Protein AF-0000000069462300 (afdb_homodimer)

pLDDT: mean 89.36, std 14.78, range [28.0, 98.69]

Secondary structure (DSSP, 8-state):
--SHHHHHHHHHHHHHHHHHHHHHHHHHHHHHSSS--HHHHHHHHHHSPPPHHHHHHHHHHHTTSS-S-GGGHHHHHHHHHHHHHHHHHHHHHTT---TTS-HHHHHHHHHHHHTT---SSHHHHHHSHHHHHHHHHHHHHHHHS-HHHHHHHHHHHHHHHHHSPPPHHHHHHHHHHHHHHH-HHHHHHHHHTT-TTTS-HHHHHHTTTBTTB-HHHHHHHHHHHHTT--THHHHHHHHHHHHTHHHHTT---HHHHHHHHHS--GGGHHHHHHHHHHHH-/--SHHHHHHHHHHHHHHHHHHHHHHHHHHHHHSSS--HHHHHHHHHHSPPPHHHHHHHHHHHTTSS-S-GGGHHHHHHHHHHHHHHHHHHHHHTT---TTS-HHHHHHHHHHHHTT---SSHHHHHHSHHHHHHHHHHHHHHHHS-HHHHHHHHHHHHHHHHHSPPPHHHHHHHHHHHHHHH-HHHHHHHHHTT-TTTS-HHHHHHTTTBTTB-HHHHHHHHHHHHTT--THHHHHHHHHHHHTHHHHTT---HHHHHHHHH---GGGHHHHHHHHHHHH-

Foldseek 3Di:
DVVVVVVVVVVVCVVVVVCVVVLQVVVVVQLPDVQHDLLVLLVSLQVFFDDLVCLLVNLCDLLVVADSHPVCRVVSVVVLVVVLVVLLVVCVVVVNDDPPDDLLLSLLQSLCVVVVNQDPPNVVVCPDLLSVLLSLQLVLLVVSDPSSSSSSSSNSLVVLCVVQPDDLVVLLVLLLVLCCVVPVLLSVLCVVLVLSVVAPSCSCLSNVCRVQADSVLSSRVVSNVSSPDPNLSSLLVNLLCVVCVVVRNVDSHSVVVNVVSNVRDNVCRNVSSVRSVVSSD/DVVVVVVVVVVVCVVVVVCVVVLQVVVVVQLPDVQHDLLVLLVSLQVFFDDLVCLLVNLCDLLVVADSHPVCRVVSVVVLVVVLVVLLVVCVVVVNDDPPDDLLLSLLQSLCVVVVNQDPPNVVVCPDLLSVLLSLQLVLLVVSDPSSSSSSSSNSLVVLCVVQPDDLVVLLVLLLVLCCVVPVLLSVLCVVLVLSVVAPSCSCLSNVCRVQADSVLSSRVVSNVSSPDPNLSSLLVNLLCVVCVVVRNVDSHSVVVNVVSNPRDNVCRNVSSVRSVVSSD

Solvent-accessible surface area (backbone atoms only — not comparable to full-atom values): 30070 Å² total; per-residue (Å²): 125,72,67,60,61,56,49,48,49,49,48,50,48,44,56,51,46,51,48,47,51,53,48,47,54,54,49,50,51,49,70,67,36,88,64,36,54,60,65,62,52,22,53,46,21,59,74,38,68,65,60,72,85,48,37,62,60,52,51,31,40,68,50,57,72,31,64,57,50,70,90,47,39,54,63,50,50,52,51,50,50,52,50,49,53,51,48,54,49,51,37,41,75,68,64,75,51,58,95,79,52,54,65,30,57,51,44,40,50,46,46,28,50,77,70,69,67,59,56,91,59,46,74,64,50,57,67,36,68,71,46,42,26,46,32,30,37,29,45,41,31,37,41,67,23,20,42,72,57,13,44,49,50,42,52,33,45,56,59,52,45,65,75,63,65,68,60,67,68,58,44,52,52,46,22,53,52,49,27,44,72,77,38,43,70,59,38,53,50,35,53,72,53,51,30,68,80,66,51,66,53,68,59,37,62,65,22,72,32,39,85,59,38,42,59,80,43,41,49,51,57,47,29,28,41,67,29,70,40,68,76,56,52,29,36,39,54,34,22,55,50,57,76,40,36,85,70,47,69,79,53,84,45,42,68,61,50,51,54,52,65,69,56,52,65,71,82,46,27,56,58,24,47,52,48,15,52,61,71,68,105,124,75,68,61,61,55,49,48,49,50,47,50,48,45,56,52,46,50,48,46,51,54,48,46,52,53,48,51,52,51,70,66,36,87,63,37,52,59,66,62,52,21,53,46,22,59,73,37,68,64,59,71,85,49,38,63,62,53,50,31,40,70,51,59,72,31,63,55,49,70,89,46,40,55,62,50,51,53,50,52,50,53,51,48,52,50,48,53,49,51,38,42,76,69,64,74,52,58,94,79,52,54,65,30,55,50,44,40,51,46,47,30,49,78,70,69,66,58,56,91,59,45,74,63,50,57,68,35,69,71,43,43,25,44,32,30,38,30,45,42,31,36,41,69,24,21,41,72,56,14,43,49,50,42,51,34,44,56,58,52,44,65,74,62,64,68,60,64,67,58,42,51,52,48,21,53,52,50,27,45,71,78,38,42,69,58,38,53,50,36,54,71,52,50,29,69,79,65,50,64,53,67,60,37,63,64,21,72,34,40,86,61,37,42,60,81,46,42,48,51,58,47,29,28,41,67,30,70,40,69,76,56,52,29,36,39,55,34,23,53,49,57,75,40,37,84,69,48,70,78,52,84,44,42,67,59,49,52,54,51,66,70,55,53,64,72,82,44,27,58,59,24,46,52,49,15,50,60,71,67,104

Sequence (562 aa):
MSDKNRNFRSSYYDKVGFRGVEEKKSLEILINEKPMDKEKLSKFCLRFTLPAIYREYVWKVLLGVLPVNVERHNSILNQRSEYYKDLEHSLEIMRKITKETPKAIIHTLMFLLIEEVLDFETQRQLETAEVQNIIALANFFLDVCSTEIAFWMLRNFILYQQKFSVLPKFLIENLESILRQEDDALYEHLKKIKALEVLPLDMWFGRYFAGVIHESSLARIFDKVMGGSCKILPYVAASLLIVRRHLLLPLNDSAKIIDILKQNPEDISDMVVNKALDLYSMSDKNRNFRSSYYDKVGFRGVEEKKSLEILINEKPMDKEKLSKFCLRFTLPAIYREYVWKVLLGVLPVNVERHNSILNQRSEYYKDLEHSLEIMRKITKETPKAIIHTLMFLLIEEVLDFETQRQLETAEVQNIIALANFFLDVCSTEIAFWMLRNFILYQQKFSVLPKFLIENLESILRQEDDALYEHLKKIKALEVLPLDMWFGRYFAGVIHESSLARIFDKVMGGSCKILPYVAASLLIVRRHLLLPLNDSAKIIDILKQNPEDISDMVVNKALDLYS

Radius of gyration: 25.99 Å; Cα contacts (8 Å, |Δi|>4): 574; chains: 2; bounding box: 62×85×55 Å

Organism: Araneus ventricosus (NCBI:txid182803)

Structure (mmCIF, N/CA/C/O backbone):
data_AF-0000000069462300-model_v1
#
loop_
_entity.id
_entity.type
_entity.pdbx_description
1 polymer 'TBC1 domain family member 7'
#
loop_
_atom_site.group_PDB
_atom_site.id
_atom_site.type_symbol
_atom_site.label_atom_id
_atom_site.label_alt_id
_atom_site.label_comp_id
_atom_site.label_asym_id
_atom_site.label_entity_id
_atom_site.label_seq_id
_atom_site.pdbx_PDB_ins_code
_atom_site.Cartn_x
_atom_site.Cartn_y
_atom_site.Cartn_z
_atom_site.occupancy
_atom_site.B_iso_or_equiv
_atom_site.auth_seq_id
_atom_site.auth_comp_id
_atom_site.auth_asym_id
_atom_site.auth_atom_id
_atom_site.pdbx_PDB_model_num
ATOM 1 N N . MET A 1 1 ? 33.375 33.156 8.164 1 28.14 1 MET A N 1
ATOM 2 C CA . MET A 1 1 ? 31.906 33.125 8.227 1 28.14 1 MET A CA 1
ATOM 3 C C . MET A 1 1 ? 31.375 31.828 7.613 1 28.14 1 MET A C 1
ATOM 5 O O . MET A 1 1 ? 30.172 31.578 7.609 1 28.14 1 MET A O 1
ATOM 9 N N . SER A 1 2 ? 32.062 31.203 6.691 1 35.97 2 SER A N 1
ATOM 10 C CA . SER A 1 2 ? 31.766 29.984 5.918 1 35.97 2 SER A CA 1
ATOM 11 C C . SER A 1 2 ? 31.812 28.75 6.797 1 35.97 2 SER A C 1
ATOM 13 O O . SER A 1 2 ? 31.172 27.734 6.48 1 35.97 2 SER A O 1
ATOM 15 N N . ASP A 1 3 ? 32.719 28.75 7.84 1 38.16 3 ASP A N 1
ATOM 16 C CA . ASP A 1 3 ? 32.938 27.562 8.656 1 38.16 3 ASP A CA 1
ATOM 17 C C . ASP A 1 3 ? 31.75 27.281 9.578 1 38.16 3 ASP A C 1
ATOM 19 O O . ASP A 1 3 ? 31.672 26.219 10.203 1 38.16 3 ASP A O 1
ATOM 23 N N . LYS A 1 4 ? 31.062 28.391 10.039 1 40.16 4 LYS A N 1
ATOM 24 C CA . LYS A 1 4 ? 29.969 28.297 11 1 40.16 4 LYS A CA 1
ATOM 25 C C . LYS A 1 4 ? 28.781 27.531 10.414 1 40.16 4 LYS A C 1
ATOM 27 O O . LYS A 1 4 ? 27.938 27.031 11.148 1 40.16 4 LYS A O 1
ATOM 32 N N . ASN A 1 5 ? 28.562 27.719 9.148 1 37 5 ASN A N 1
ATOM 33 C CA . ASN A 1 5 ? 27.406 27.031 8.562 1 37 5 ASN A CA 1
ATOM 34 C C . ASN A 1 5 ? 27.609 25.531 8.516 1 37 5 ASN A C 1
ATOM 36 O O . ASN A 1 5 ? 26.656 24.766 8.328 1 37 5 ASN A O 1
ATOM 40 N N . ARG A 1 6 ? 28.906 25.156 8.344 1 40.97 6 ARG A N 1
ATOM 41 C CA . ARG A 1 6 ? 29.203 23.719 8.336 1 40.97 6 ARG A CA 1
ATOM 42 C C . ARG A 1 6 ? 28.984 23.109 9.719 1 40.97 6 ARG A C 1
ATOM 44 O O . ARG A 1 6 ? 28.594 21.953 9.828 1 40.97 6 ARG A O 1
ATOM 51 N N . ASN A 1 7 ? 29.312 23.938 10.828 1 41.38 7 ASN A N 1
ATOM 52 C CA . ASN A 1 7 ? 29.188 23.391 12.18 1 41.38 7 ASN A CA 1
ATOM 53 C C . ASN A 1 7 ? 27.719 23.234 12.578 1 41.38 7 ASN A C 1
ATOM 55 O O . ASN A 1 7 ? 27.406 22.469 13.492 1 41.38 7 ASN A O 1
ATOM 59 N N . PHE A 1 8 ? 26.953 24.203 12.008 1 34.47 8 PHE A N 1
ATOM 60 C CA . PHE A 1 8 ? 25.547 24.094 12.391 1 34.47 8 PHE A CA 1
ATOM 61 C C . PHE A 1 8 ? 24.906 22.859 11.773 1 34.47 8 PHE A C 1
ATOM 63 O O . PHE A 1 8 ? 24.125 22.156 12.422 1 34.47 8 PHE A O 1
ATOM 70 N N . ARG A 1 9 ? 25.281 22.516 10.633 1 40.62 9 ARG A N 1
ATOM 71 C CA . ARG A 1 9 ? 24.688 21.328 10.039 1 40.62 9 ARG A CA 1
ATOM 72 C C . ARG A 1 9 ? 25.156 20.062 10.758 1 40.62 9 ARG A C 1
ATOM 74 O O . ARG A 1 9 ? 24.375 19.141 10.984 1 40.62 9 ARG A O 1
ATOM 81 N N . SER A 1 10 ? 26.422 20.141 10.969 1 41.34 10 SER A N 1
ATOM 82 C CA . SER A 1 10 ? 26.984 18.969 11.648 1 41.34 10 SER A CA 1
ATOM 83 C C . SER A 1 10 ? 26.453 18.859 13.078 1 41.34 10 SER A C 1
ATOM 85 O O . SER A 1 10 ? 26.125 17.766 13.531 1 41.34 10 SER A O 1
ATOM 87 N N . SER A 1 11 ? 26.344 19.953 13.773 1 41.62 11 SER A N 1
ATOM 88 C CA . SER A 1 11 ? 25.844 19.922 15.141 1 41.62 11 SER A CA 1
ATOM 89 C C . SER A 1 11 ? 24.344 19.641 15.164 1 41.62 11 SER A C 1
ATOM 91 O O . SER A 1 11 ? 23.859 18.891 16.031 1 41.62 11 SER A O 1
ATOM 93 N N . TYR A 1 12 ? 23.578 20.188 14.305 1 36.91 12 TYR A N 1
ATOM 94 C CA . TYR A 1 12 ? 22.156 19.891 14.148 1 36.91 12 TYR A CA 1
ATOM 95 C C . TYR A 1 12 ? 21.953 18.453 13.68 1 36.91 12 TYR A C 1
ATOM 97 O O . TYR A 1 12 ? 21.094 17.734 14.203 1 36.91 12 TYR A O 1
ATOM 105 N N . TYR A 1 13 ? 22.656 18 12.734 1 42.19 13 TYR A N 1
ATOM 106 C CA . TYR A 1 13 ? 22.578 16.609 12.328 1 42.19 13 TYR A CA 1
ATOM 107 C C . TYR A 1 13 ? 23.094 15.688 13.438 1 42.19 13 TYR A C 1
ATOM 109 O O . TYR A 1 13 ? 22.625 14.562 13.578 1 42.19 13 TYR A O 1
ATOM 117 N N . ASP A 1 14 ? 24.062 16.094 14.125 1 42.25 14 ASP A N 1
ATOM 118 C CA . ASP A 1 14 ? 24.594 15.312 15.242 1 42.25 14 ASP A CA 1
ATOM 119 C C . ASP A 1 14 ? 23.594 15.25 16.391 1 42.25 14 ASP A C 1
ATOM 121 O O . ASP A 1 14 ? 23.422 14.195 17 1 42.25 14 ASP A O 1
ATOM 125 N N . LYS A 1 15 ? 23.094 16.344 16.875 1 40.44 15 LYS A N 1
ATOM 126 C CA . LYS A 1 15 ? 22.062 16.375 17.906 1 40.44 15 LYS A CA 1
ATOM 127 C C . LYS A 1 15 ? 20.781 15.68 17.438 1 40.44 15 LYS A C 1
ATOM 129 O O . LYS A 1 15 ? 20.156 14.938 18.188 1 40.44 15 LYS A O 1
ATOM 134 N N . VAL A 1 16 ? 20.391 15.789 16.219 1 44.28 16 VAL A N 1
ATOM 135 C CA . VAL A 1 16 ? 19.25 15.148 15.586 1 44.28 16 VAL A CA 1
ATOM 136 C C . VAL A 1 16 ? 19.562 13.68 15.305 1 44.28 16 VAL A C 1
ATOM 138 O O . VAL A 1 16 ? 18.688 12.82 15.43 1 44.28 16 VAL A O 1
ATOM 141 N N . GLY A 1 17 ? 20.844 13.414 14.938 1 44.28 17 GLY A N 1
ATOM 142 C CA . GLY A 1 17 ? 21.281 12.047 14.719 1 44.28 17 GLY A CA 1
ATOM 143 C C . GLY A 1 17 ? 21.297 11.203 15.977 1 44.28 17 GLY A C 1
ATOM 144 O O . GLY A 1 17 ? 20.891 10.039 15.961 1 44.28 17 GLY A O 1
ATOM 145 N N . PHE A 1 18 ? 21.938 11.758 17.047 1 42.5 18 PHE A N 1
ATOM 146 C CA . PHE A 1 18 ? 21.969 11.07 18.344 1 42.5 18 PHE A CA 1
ATOM 147 C C . PHE A 1 18 ? 20.562 10.938 18.906 1 42.5 18 PHE A C 1
ATOM 149 O O . PHE A 1 18 ? 20.219 9.906 19.5 1 42.5 18 PHE A O 1
ATOM 156 N N . ARG A 1 19 ? 19.844 11.984 18.766 1 51.88 19 ARG A N 1
ATOM 157 C CA . ARG A 1 19 ? 18.453 11.992 19.203 1 51.88 19 ARG A CA 1
ATOM 158 C C . ARG A 1 19 ? 17.6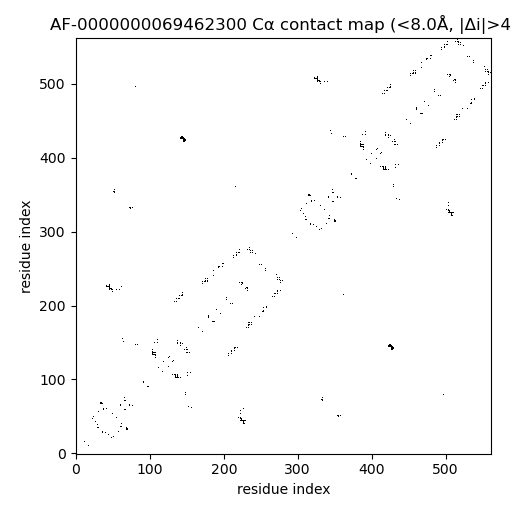41 10.961 18.438 1 51.88 19 ARG A C 1
ATOM 160 O O . ARG A 1 19 ? 16.828 10.227 19.016 1 51.88 19 ARG A O 1
ATOM 167 N N . GLY A 1 20 ? 18.188 10.703 17.234 1 62.28 20 GLY A N 1
ATOM 168 C CA . GLY A 1 20 ? 17.516 9.727 16.391 1 62.28 20 GLY A CA 1
ATOM 169 C C . GLY A 1 20 ? 17.797 8.297 16.812 1 62.28 20 GLY A C 1
ATOM 170 O O . GLY A 1 20 ? 16.875 7.477 16.891 1 62.28 20 GLY A O 1
ATOM 171 N N . VAL A 1 21 ? 19.062 8.188 17.312 1 68.38 21 VAL A N 1
ATOM 172 C CA . VAL A 1 21 ? 19.453 6.836 17.703 1 68.38 21 VAL A CA 1
ATOM 173 C C . VAL A 1 21 ? 18.859 6.492 19.062 1 68.38 21 VAL A C 1
ATOM 175 O O . VAL A 1 21 ? 18.312 5.402 19.25 1 68.38 21 VAL A O 1
ATOM 178 N N . GLU A 1 22 ? 18.938 7.441 19.969 1 76.81 22 GLU A N 1
ATOM 179 C CA . GLU A 1 22 ? 18.391 7.207 21.297 1 76.81 22 GLU A CA 1
ATOM 180 C C . GLU A 1 22 ? 16.859 7.074 21.25 1 76.81 22 GLU A C 1
ATOM 182 O O . GLU A 1 22 ? 16.281 6.238 21.953 1 76.81 22 GLU A O 1
ATOM 187 N N . GLU A 1 23 ? 16.312 7.824 20.438 1 84.5 23 GLU A N 1
ATOM 188 C CA . GLU A 1 23 ? 14.867 7.758 20.297 1 84.5 23 GLU A CA 1
ATOM 189 C C . GLU A 1 23 ? 14.43 6.426 19.688 1 84.5 23 GLU A C 1
ATOM 191 O O . GLU A 1 23 ? 13.414 5.859 20.094 1 84.5 23 GLU A O 1
ATOM 196 N N . LYS A 1 24 ? 15.266 6.016 18.812 1 87.31 24 LYS A N 1
ATOM 197 C CA . LYS A 1 24 ? 14.945 4.73 18.188 1 87.31 24 LYS A CA 1
ATOM 198 C C . LYS A 1 24 ? 15.016 3.596 19.203 1 87.31 24 LYS A C 1
ATOM 200 O O . LYS A 1 24 ? 14.148 2.727 19.234 1 87.31 24 LYS A O 1
ATOM 205 N N . LYS A 1 25 ? 16 3.576 19.969 1 88.31 25 LYS A N 1
ATOM 206 C CA . LYS A 1 25 ? 16.141 2.553 21 1 88.31 25 LYS A CA 1
ATOM 207 C C . LYS A 1 25 ? 14.984 2.611 22 1 88.31 25 LYS A C 1
ATOM 209 O O . LYS A 1 25 ? 14.461 1.573 22.422 1 88.31 25 LYS A O 1
ATOM 214 N N . SER A 1 26 ? 14.641 3.83 22.344 1 90.69 26 SER A N 1
ATOM 215 C CA . SER A 1 26 ? 13.516 4.027 23.25 1 90.69 26 SER A CA 1
ATOM 216 C C . SER A 1 26 ? 12.227 3.465 22.656 1 90.69 26 SER A C 1
ATOM 218 O O . SER A 1 26 ? 11.438 2.836 23.375 1 90.69 26 SER A O 1
ATOM 220 N N . LEU A 1 27 ? 12.031 3.66 21.438 1 92.38 27 LEU A N 1
ATOM 221 C CA . LEU A 1 27 ? 10.844 3.164 20.766 1 92.38 27 LEU A CA 1
ATOM 222 C C . LEU A 1 27 ? 10.836 1.64 20.719 1 92.38 27 LEU A C 1
ATOM 224 O O . LEU A 1 27 ? 9.797 1.011 20.922 1 92.38 27 LEU A O 1
ATOM 228 N N . GLU A 1 28 ? 11.977 1.095 20.469 1 90.25 28 GLU A N 1
ATOM 229 C CA . GLU A 1 28 ? 12.102 -0.359 20.406 1 90.25 28 GLU A CA 1
ATOM 230 C C . GLU A 1 28 ? 11.742 -0.996 21.75 1 90.25 28 GLU A C 1
ATOM 232 O O . GLU A 1 28 ? 11.109 -2.057 21.797 1 90.25 28 GLU A O 1
ATOM 237 N N . ILE A 1 29 ? 12.125 -0.365 22.734 1 92.25 29 ILE A N 1
ATOM 238 C CA . ILE A 1 29 ? 11.781 -0.847 24.078 1 92.25 29 ILE A CA 1
ATOM 239 C C . ILE A 1 29 ? 10.266 -0.832 24.25 1 92.25 29 ILE A C 1
ATOM 241 O O . ILE A 1 29 ? 9.688 -1.796 24.75 1 92.25 29 ILE A O 1
ATOM 245 N N . LEU A 1 30 ? 9.648 0.234 23.812 1 92.81 30 LEU A N 1
ATOM 246 C CA . LEU A 1 30 ? 8.203 0.38 23.969 1 92.81 30 LEU A CA 1
ATOM 247 C C . LEU A 1 30 ? 7.465 -0.678 23.156 1 92.81 30 LEU A C 1
ATOM 249 O O . LEU A 1 30 ? 6.488 -1.261 23.625 1 92.81 30 LEU A O 1
ATOM 253 N N . ILE A 1 31 ? 7.953 -0.988 21.922 1 91.81 31 ILE A N 1
ATOM 254 C CA . ILE A 1 31 ? 7.293 -1.915 21.016 1 91.81 31 ILE A CA 1
ATOM 255 C C . ILE A 1 31 ? 7.492 -3.348 21.5 1 91.81 31 ILE A C 1
ATOM 257 O O . ILE A 1 31 ? 6.652 -4.215 21.25 1 91.81 31 ILE A O 1
ATOM 261 N N . ASN A 1 32 ? 8.539 -3.555 22.281 1 89.44 32 ASN A N 1
ATOM 262 C CA . ASN A 1 32 ? 8.867 -4.902 22.734 1 89.44 32 ASN A CA 1
ATOM 263 C C . ASN A 1 32 ? 8.266 -5.199 24.109 1 89.44 32 ASN A C 1
ATOM 265 O O . ASN A 1 32 ? 8.328 -6.332 24.594 1 89.44 32 ASN A O 1
ATOM 269 N N . GLU A 1 33 ? 7.699 -4.195 24.688 1 89.69 33 GLU A N 1
ATOM 270 C CA . GLU A 1 33 ? 6.973 -4.418 25.922 1 89.69 33 GLU A CA 1
ATOM 271 C C . GLU A 1 33 ? 5.738 -5.285 25.703 1 89.69 33 GLU A C 1
ATOM 273 O O . GLU A 1 33 ? 5.02 -5.105 24.719 1 89.69 33 GLU A O 1
ATOM 278 N N . LYS A 1 34 ? 5.527 -6.309 26.609 1 86.62 34 LYS A N 1
ATOM 279 C CA . LYS A 1 34 ? 4.375 -7.191 26.453 1 86.62 34 LYS A CA 1
ATOM 280 C C . LYS A 1 34 ? 3.492 -7.168 27.703 1 86.62 34 LYS A C 1
ATOM 282 O O . LYS A 1 34 ? 3.916 -7.602 28.781 1 86.62 34 LYS A O 1
ATOM 287 N N . PRO A 1 35 ? 2.27 -6.625 27.641 1 90.81 35 PRO A N 1
ATOM 288 C CA . PRO A 1 35 ? 1.648 -6.027 26.453 1 90.81 35 PRO A CA 1
ATOM 289 C C . PRO A 1 35 ? 2.135 -4.605 26.188 1 90.81 35 PRO A C 1
ATOM 291 O O . PRO A 1 35 ? 2.619 -3.932 27.094 1 90.81 35 PRO A O 1
ATOM 294 N N . MET A 1 36 ? 1.965 -4.215 24.969 1 93.06 36 MET A N 1
ATOM 295 C CA . MET A 1 36 ? 2.367 -2.854 24.625 1 93.06 36 MET A CA 1
ATOM 296 C C . MET A 1 36 ? 1.494 -1.829 25.344 1 93.06 36 MET A C 1
ATOM 298 O O . MET A 1 36 ? 0.295 -2.047 25.516 1 93.06 36 MET A O 1
ATOM 302 N N . ASP A 1 37 ? 2.072 -0.763 25.688 1 94.94 37 ASP A N 1
ATOM 303 C CA . ASP A 1 37 ? 1.357 0.325 26.344 1 94.94 37 ASP A CA 1
ATOM 304 C C . ASP A 1 37 ? 0.996 1.427 25.344 1 94.94 37 ASP A C 1
ATOM 306 O O . ASP A 1 37 ? 1.846 2.238 24.984 1 94.94 37 ASP A O 1
ATOM 310 N N . LYS A 1 38 ? -0.209 1.542 25.078 1 94.81 38 LYS A N 1
ATOM 311 C CA . LYS A 1 38 ? -0.674 2.498 24.078 1 94.81 38 LYS A CA 1
ATOM 312 C C . LYS A 1 38 ? -0.439 3.934 24.531 1 94.81 38 LYS A C 1
ATOM 314 O O . LYS A 1 38 ? -0.135 4.812 23.719 1 94.81 38 LYS A O 1
ATOM 319 N N . GLU A 1 39 ? -0.63 4.164 25.719 1 95.31 39 GLU A N 1
ATOM 320 C CA . GLU A 1 39 ? -0.45 5.508 26.25 1 95.31 39 GLU A CA 1
ATOM 321 C C . GLU A 1 39 ? 0.995 5.973 26.109 1 95.31 39 GLU A C 1
ATOM 323 O O . GLU A 1 39 ? 1.247 7.117 25.719 1 95.31 39 GLU A O 1
ATOM 328 N N . LYS A 1 40 ? 1.905 5.109 26.453 1 95.94 40 LYS A N 1
ATOM 329 C CA . LYS A 1 40 ? 3.318 5.441 26.297 1 95.94 40 LYS A CA 1
ATOM 330 C C . LYS A 1 40 ? 3.682 5.668 24.828 1 95.94 40 LYS A C 1
ATOM 332 O O . LYS A 1 40 ? 4.457 6.57 24.516 1 95.94 40 LYS A O 1
ATOM 337 N N . LEU A 1 41 ? 3.129 4.836 24 1 95.69 41 LEU A N 1
ATOM 338 C CA . LEU A 1 41 ? 3.375 4.98 22.562 1 95.69 41 LEU A CA 1
ATOM 339 C C . LEU A 1 41 ? 2.818 6.305 22.062 1 95.69 41 LEU A C 1
ATOM 341 O O . LEU A 1 41 ? 3.461 6.98 21.25 1 95.69 41 LEU A O 1
ATOM 345 N N . SER A 1 42 ? 1.631 6.605 22.531 1 95.56 42 SER A N 1
ATOM 346 C CA . SER A 1 42 ? 1.012 7.871 22.156 1 95.56 42 SER A CA 1
ATOM 347 C C . SER A 1 42 ? 1.87 9.055 22.594 1 95.56 42 SER A C 1
ATOM 349 O O . SER A 1 42 ? 2.07 9.992 21.812 1 95.56 42 SER A O 1
ATOM 351 N N . LYS A 1 43 ? 2.354 9.031 23.766 1 95.69 43 LYS A N 1
ATOM 352 C CA . LYS A 1 43 ? 3.213 10.094 24.281 1 95.69 43 LYS A CA 1
ATOM 353 C C . LYS A 1 43 ? 4.5 10.203 23.469 1 95.69 43 LYS A C 1
ATOM 355 O O . LYS A 1 43 ? 4.996 11.305 23.219 1 95.69 43 LYS A O 1
ATOM 360 N N . PHE A 1 44 ? 5.016 9.062 23.125 1 95.81 44 PHE A N 1
ATOM 361 C CA . PHE A 1 44 ? 6.199 9.047 22.266 1 95.81 44 PHE A CA 1
ATOM 362 C C . PHE A 1 44 ? 5.926 9.773 20.953 1 95.81 44 PHE A C 1
ATOM 364 O O . PHE A 1 44 ? 6.73 10.594 20.516 1 95.81 44 PHE A O 1
ATOM 371 N N . CYS A 1 45 ? 4.816 9.508 20.344 1 95.25 45 CYS A N 1
ATOM 372 C CA . CYS A 1 45 ? 4.457 10.094 19.062 1 95.25 45 CYS A CA 1
ATOM 373 C C . CYS A 1 45 ? 4.242 11.594 19.188 1 95.25 45 CYS A C 1
ATOM 375 O O . CYS A 1 45 ? 4.531 12.344 18.25 1 95.25 45 CYS A O 1
ATOM 377 N N . LEU A 1 46 ? 3.736 12.031 20.312 1 93.69 46 LEU A N 1
ATOM 378 C CA . LEU A 1 46 ? 3.541 13.461 20.547 1 93.69 46 LEU A CA 1
ATOM 379 C C . LEU A 1 46 ? 4.879 14.188 20.641 1 93.69 46 LEU A C 1
ATOM 381 O O . LEU A 1 46 ? 4.984 15.359 20.266 1 93.69 46 LEU A O 1
ATOM 385 N N . ARG A 1 47 ? 5.848 13.438 21.047 1 92.94 47 ARG A N 1
ATOM 386 C CA . ARG A 1 47 ? 7.145 14.062 21.297 1 92.94 47 ARG A CA 1
ATOM 387 C C . ARG A 1 47 ? 8.062 13.922 20.094 1 92.94 47 ARG A C 1
ATOM 389 O O . ARG A 1 47 ? 8.852 14.82 19.797 1 92.94 47 ARG A O 1
ATOM 396 N N . PHE A 1 48 ? 7.988 12.773 19.406 1 93.69 48 PHE A N 1
ATOM 397 C CA . PHE A 1 48 ? 8.953 12.477 18.359 1 93.69 48 PHE A CA 1
ATOM 398 C C . PHE A 1 48 ? 8.258 11.977 17.109 1 93.69 48 PHE A C 1
ATOM 400 O O . PHE A 1 48 ? 7.16 11.406 17.188 1 93.69 48 PHE A O 1
ATOM 407 N N . THR A 1 49 ? 8.906 12.242 15.961 1 94.31 49 THR A N 1
ATOM 408 C CA . THR A 1 49 ? 8.508 11.531 14.75 1 94.31 49 THR A CA 1
ATOM 409 C C . THR A 1 49 ? 9.008 10.086 14.789 1 94.31 49 THR A C 1
ATOM 411 O O . THR A 1 49 ? 10.039 9.797 15.398 1 94.31 49 THR A O 1
ATOM 414 N N . LEU A 1 50 ? 8.336 9.25 14.18 1 95.06 50 LEU A N 1
ATOM 415 C CA . LEU A 1 50 ? 8.672 7.828 14.203 1 95.06 50 LEU A CA 1
ATOM 416 C C . LEU A 1 50 ? 9.688 7.492 13.117 1 95.06 50 LEU A C 1
ATOM 418 O O . LEU A 1 50 ? 9.594 8 11.992 1 95.06 50 LEU A O 1
ATOM 422 N N . PRO A 1 51 ? 10.656 6.598 13.508 1 91.94 51 PRO A N 1
ATOM 423 C CA . PRO A 1 51 ? 11.438 6.004 12.414 1 91.94 51 PRO A CA 1
ATOM 424 C C . PRO A 1 51 ? 10.562 5.289 11.391 1 91.94 51 PRO A C 1
ATOM 426 O O . PRO A 1 51 ? 9.602 4.602 11.758 1 91.94 51 PRO A O 1
ATOM 429 N N . ALA A 1 52 ? 10.898 5.438 10.156 1 89.81 52 ALA A N 1
ATOM 430 C CA . ALA A 1 52 ? 10.07 4.953 9.047 1 89.81 52 ALA A CA 1
ATOM 431 C C . ALA A 1 52 ? 9.789 3.459 9.195 1 89.81 52 ALA A C 1
ATOM 433 O O . ALA A 1 52 ? 8.664 3.012 8.953 1 89.81 52 ALA A O 1
ATOM 434 N N . ILE A 1 53 ? 10.727 2.686 9.617 1 87.56 53 ILE A N 1
ATOM 435 C CA . ILE A 1 53 ? 10.633 1.23 9.648 1 87.56 53 ILE A CA 1
ATOM 436 C C . ILE A 1 53 ? 9.578 0.8 10.664 1 87.56 53 ILE A C 1
ATOM 438 O O . ILE A 1 53 ? 9 -0.281 10.547 1 87.56 53 ILE A O 1
ATOM 442 N N . TYR A 1 54 ? 9.258 1.623 11.641 1 92.31 54 TYR A N 1
ATOM 443 C CA . TYR A 1 54 ? 8.367 1.233 12.727 1 92.31 54 TYR A CA 1
ATOM 444 C C . TYR A 1 54 ? 7.02 1.939 12.609 1 92.31 54 TYR A C 1
ATOM 446 O O . TYR A 1 54 ? 6.062 1.585 13.297 1 92.31 54 TYR A O 1
ATOM 454 N N . ARG A 1 55 ? 6.887 2.898 11.773 1 94.44 55 ARG A N 1
ATOM 455 C CA . ARG A 1 55 ? 5.754 3.82 11.758 1 94.44 55 ARG A CA 1
ATOM 456 C C . ARG A 1 55 ? 4.441 3.072 11.562 1 94.44 55 ARG A C 1
ATOM 458 O O . ARG A 1 55 ? 3.52 3.205 12.367 1 94.44 55 ARG A O 1
ATOM 465 N N . GLU A 1 56 ? 4.41 2.289 10.484 1 94.62 56 GLU A N 1
ATOM 466 C CA . GLU A 1 56 ? 3.174 1.582 10.164 1 94.62 56 GLU A CA 1
ATOM 467 C C . GLU A 1 56 ? 2.721 0.712 11.336 1 94.62 56 GLU A C 1
ATOM 469 O O . GLU A 1 56 ? 1.532 0.67 11.664 1 94.62 56 GLU A O 1
ATOM 474 N N . TYR A 1 57 ? 3.67 0.024 11.906 1 94.25 57 TYR A N 1
ATOM 475 C CA . TYR A 1 57 ? 3.357 -0.872 13.016 1 94.25 57 TYR A CA 1
ATOM 476 C C . TYR A 1 57 ? 2.801 -0.097 14.203 1 94.25 57 TYR A C 1
ATOM 478 O O . TYR A 1 57 ? 1.794 -0.495 14.797 1 94.25 57 TYR A O 1
ATOM 486 N N . VAL A 1 58 ? 3.418 0.974 14.57 1 96.44 58 VAL A N 1
ATOM 487 C CA . VAL A 1 58 ? 2.994 1.782 15.711 1 96.44 58 VAL A CA 1
ATOM 488 C C . VAL A 1 58 ? 1.609 2.367 15.438 1 96.44 58 VAL A C 1
ATOM 490 O O . VAL A 1 58 ? 0.74 2.348 16.312 1 96.44 58 VAL A O 1
ATOM 493 N N . TRP A 1 59 ? 1.37 2.852 14.219 1 97.75 59 TRP A N 1
ATOM 494 C CA . TRP A 1 59 ? 0.065 3.385 13.844 1 97.75 59 TRP A CA 1
ATOM 495 C C . TRP A 1 59 ? -1.018 2.318 13.977 1 97.75 59 TRP A C 1
ATOM 497 O O . TRP A 1 59 ? -2.104 2.588 14.492 1 97.75 59 TRP A O 1
ATOM 507 N N . LYS A 1 60 ? -0.706 1.092 13.5 1 97.25 60 LYS A N 1
ATOM 508 C CA . LYS A 1 60 ? -1.663 -0.009 13.57 1 97.25 60 LYS A CA 1
ATOM 509 C C . LYS A 1 60 ? -2.088 -0.279 15.008 1 97.25 60 LYS A C 1
ATOM 511 O O . LYS A 1 60 ? -3.264 -0.532 15.281 1 97.25 60 LYS A O 1
ATOM 516 N N . VAL A 1 61 ? -1.152 -0.21 15.867 1 96.62 61 VAL A N 1
ATOM 517 C CA . VAL A 1 61 ? -1.417 -0.498 17.266 1 96.62 61 VAL A CA 1
ATOM 518 C C . VAL A 1 61 ? -2.205 0.652 17.891 1 96.62 61 VAL A C 1
ATOM 520 O O . VAL A 1 61 ? -3.217 0.428 18.562 1 96.62 61 VAL A O 1
ATOM 523 N N . LEU A 1 62 ? -1.817 1.872 17.688 1 96.81 62 LEU A N 1
ATOM 524 C CA . LEU A 1 62 ? -2.453 3.043 18.281 1 96.81 62 LEU A CA 1
ATOM 525 C C . LEU A 1 62 ? -3.904 3.162 17.828 1 96.81 62 LEU A C 1
ATOM 527 O O . LEU A 1 62 ? -4.777 3.525 18.625 1 96.81 62 LEU A O 1
ATOM 531 N N . LEU A 1 63 ? -4.156 2.797 16.578 1 96.88 63 LEU A N 1
ATOM 532 C CA . LEU A 1 63 ? -5.492 2.934 16.016 1 96.88 63 LEU A CA 1
ATOM 533 C C . LEU A 1 63 ? -6.332 1.688 16.297 1 96.88 63 LEU A C 1
ATOM 535 O O . LEU A 1 63 ? -7.52 1.648 15.961 1 96.88 63 LEU A O 1
ATOM 539 N N . GLY A 1 64 ? -5.73 0.696 16.797 1 95.88 64 GLY A N 1
ATOM 540 C CA . GLY A 1 64 ? -6.453 -0.52 17.141 1 95.88 64 GLY A CA 1
ATOM 541 C C . GLY A 1 64 ? -6.652 -1.445 15.953 1 95.88 64 GLY A C 1
ATOM 542 O O . GLY A 1 64 ? -7.562 -2.277 15.953 1 95.88 64 GLY A O 1
ATOM 543 N N . VAL A 1 65 ? -5.965 -1.233 14.906 1 97 65 VAL A N 1
ATOM 544 C CA . VAL A 1 65 ? -5.965 -2.176 13.789 1 97 65 VAL A CA 1
ATOM 545 C C . VAL A 1 65 ? -5.32 -3.488 14.219 1 97 65 VAL A C 1
ATOM 547 O O . VAL A 1 65 ? -5.762 -4.57 13.82 1 97 65 VAL A O 1
ATOM 550 N N . LEU A 1 66 ? -4.242 -3.408 14.984 1 95.81 66 LEU A N 1
ATOM 551 C CA . LEU A 1 66 ? -3.627 -4.535 15.68 1 95.81 66 LEU A CA 1
ATOM 552 C C . LEU A 1 66 ? -3.791 -4.395 17.188 1 95.81 66 LEU A C 1
ATOM 554 O O . LEU A 1 66 ? -3.703 -3.291 17.734 1 95.81 66 LEU A O 1
ATOM 558 N N . PRO A 1 67 ? -4.039 -5.484 17.812 1 94.56 67 PRO A N 1
ATOM 559 C CA . PRO A 1 67 ? -4.141 -5.422 19.281 1 94.56 67 PRO A CA 1
ATOM 560 C C . PRO A 1 67 ? -2.791 -5.219 19.953 1 94.56 67 PRO A C 1
ATOM 562 O O . PRO A 1 67 ? -1.745 -5.371 19.328 1 94.56 67 PRO A O 1
ATOM 565 N N . VAL A 1 68 ? -2.822 -4.887 21.234 1 93 68 VAL A N 1
ATOM 566 C CA . VAL A 1 68 ? -1.611 -4.672 22.016 1 93 68 VAL A CA 1
ATOM 567 C C . VAL A 1 68 ? -0.924 -6.012 22.281 1 93 68 VAL A C 1
ATOM 569 O O . VAL A 1 68 ? 0.274 -6.055 22.562 1 93 68 VAL A O 1
ATOM 572 N N . ASN A 1 69 ? -1.736 -7.094 22.219 1 90.06 69 ASN A N 1
ATOM 573 C CA . ASN A 1 69 ? -1.195 -8.438 22.391 1 90.06 69 ASN A CA 1
ATOM 574 C C . ASN A 1 69 ? -0.637 -8.984 21.078 1 90.06 69 ASN A C 1
ATOM 576 O O . ASN A 1 69 ? -1.395 -9.422 20.203 1 90.06 69 ASN A O 1
ATOM 580 N N . VAL A 1 70 ? 0.603 -9.18 21.016 1 86.69 70 VAL A N 1
ATOM 581 C CA . VAL A 1 70 ? 1.331 -9.531 19.812 1 86.69 70 VAL A CA 1
ATOM 582 C C . VAL A 1 70 ? 0.933 -10.938 19.359 1 86.69 70 VAL A C 1
ATOM 584 O O . VAL A 1 70 ? 0.907 -11.227 18.156 1 86.69 70 VAL A O 1
ATOM 587 N N . GLU A 1 71 ? 0.546 -11.812 20.266 1 84.94 71 GLU A N 1
ATOM 588 C CA . GLU A 1 71 ? 0.233 -13.211 19.984 1 84.94 71 GLU A CA 1
ATOM 589 C C . GLU A 1 71 ? -0.999 -13.32 19.078 1 84.94 71 GLU A C 1
ATOM 591 O O . GLU A 1 71 ? -1.178 -14.32 18.391 1 84.94 71 GLU A O 1
ATOM 596 N N . ARG A 1 72 ? -1.736 -12.289 18.984 1 88.69 72 ARG A N 1
ATOM 597 C CA . ARG A 1 72 ? -3.004 -12.336 18.266 1 88.69 72 ARG A CA 1
ATOM 598 C C . ARG A 1 72 ? -2.895 -11.625 16.922 1 88.69 72 ARG A C 1
ATOM 600 O O . ARG A 1 72 ? -3.854 -11.602 16.141 1 88.69 72 ARG A O 1
ATOM 607 N N . HIS A 1 73 ? -1.822 -11.094 16.609 1 91.06 73 HIS A N 1
ATOM 608 C CA . HIS A 1 73 ? -1.658 -10.258 15.43 1 91.06 73 HIS A CA 1
ATOM 609 C C . HIS A 1 73 ? -2.029 -11.016 14.164 1 91.06 73 HIS A C 1
ATOM 611 O O . HIS A 1 73 ? -2.809 -10.523 13.344 1 91.06 73 HIS A O 1
ATOM 617 N N . ASN A 1 74 ? -1.543 -12.227 14 1 88.88 74 ASN A N 1
ATOM 618 C CA . ASN A 1 74 ? -1.787 -12.977 12.773 1 88.88 74 ASN A CA 1
ATOM 619 C C . ASN A 1 74 ? -3.264 -13.328 12.617 1 88.88 74 ASN A C 1
ATOM 621 O O . ASN A 1 74 ? -3.822 -13.203 11.523 1 88.88 74 ASN A O 1
ATOM 625 N N . SER A 1 75 ? -3.838 -13.766 13.656 1 91 75 SER A N 1
ATOM 626 C CA . SER A 1 75 ? -5.25 -14.125 13.609 1 91 75 SER A CA 1
ATOM 627 C C . SER A 1 75 ? -6.121 -12.922 13.266 1 91 75 SER A C 1
ATOM 629 O O . SER A 1 75 ? -7.043 -13.031 12.453 1 91 75 SER A O 1
ATOM 631 N N . ILE A 1 76 ? -5.797 -11.805 13.836 1 93.69 76 ILE A N 1
ATOM 632 C CA . ILE A 1 76 ? -6.566 -10.586 13.609 1 93.69 76 ILE A CA 1
ATOM 633 C C . ILE A 1 76 ? -6.41 -10.133 12.164 1 93.69 76 ILE A C 1
ATOM 635 O O . ILE A 1 76 ? -7.391 -9.758 11.508 1 93.69 76 ILE A O 1
ATOM 639 N N . LEU A 1 77 ? -5.234 -10.172 11.688 1 91.62 77 LEU A N 1
ATOM 640 C CA . LEU A 1 77 ? -4.977 -9.766 10.312 1 91.62 77 LEU A CA 1
ATOM 641 C C . LEU A 1 77 ? -5.723 -10.664 9.328 1 91.62 77 LEU A C 1
ATOM 643 O O . LEU A 1 77 ? -6.27 -10.188 8.336 1 91.62 77 LEU A O 1
ATOM 647 N N . ASN A 1 78 ? -5.719 -11.93 9.602 1 89.75 78 ASN A N 1
ATOM 648 C CA . ASN A 1 78 ? -6.453 -12.867 8.75 1 89.75 78 ASN A CA 1
ATOM 649 C C . ASN A 1 78 ? -7.949 -12.57 8.758 1 89.75 78 ASN A C 1
ATOM 651 O O . ASN A 1 78 ? -8.602 -12.617 7.711 1 89.75 78 ASN A O 1
ATOM 655 N N . GLN A 1 79 ? -8.438 -12.32 9.891 1 93.12 79 GLN A N 1
ATOM 656 C CA . GLN A 1 79 ? -9.844 -11.977 10.023 1 93.12 79 GLN A CA 1
ATOM 657 C C . GLN A 1 79 ? -10.18 -10.695 9.266 1 93.12 79 GLN A C 1
ATOM 659 O O . GLN A 1 79 ? -11.203 -10.625 8.586 1 93.12 79 GLN A O 1
ATOM 664 N N . ARG A 1 80 ? -9.375 -9.719 9.422 1 93.88 80 ARG A N 1
ATOM 665 C CA . ARG A 1 80 ? -9.586 -8.43 8.766 1 93.88 80 ARG A CA 1
ATOM 666 C C . ARG A 1 80 ? -9.516 -8.578 7.246 1 93.88 80 ARG A C 1
ATOM 668 O O . ARG A 1 80 ? -10.258 -7.91 6.52 1 93.88 80 ARG A O 1
ATOM 675 N N . SER A 1 81 ? -8.664 -9.398 6.812 1 92.62 81 SER A N 1
ATOM 676 C CA . SER A 1 81 ? -8.57 -9.68 5.387 1 92.62 81 SER A CA 1
ATOM 677 C C . SER A 1 81 ? -9.875 -10.281 4.855 1 92.62 81 SER A C 1
ATOM 679 O O . SER A 1 81 ? -10.352 -9.891 3.791 1 92.62 81 SER A O 1
ATOM 681 N N . GLU A 1 82 ? -10.391 -11.203 5.574 1 91.62 82 GLU A N 1
ATOM 682 C CA . GLU A 1 82 ? -11.648 -11.828 5.184 1 91.62 82 GLU A CA 1
ATOM 683 C C . GLU A 1 82 ? -12.789 -10.812 5.156 1 91.62 82 GLU A C 1
ATOM 685 O O . GLU A 1 82 ? -13.594 -10.797 4.227 1 91.62 82 GLU A O 1
ATOM 690 N N . TYR A 1 83 ? -12.805 -9.992 6.184 1 94.56 83 TYR A N 1
ATOM 691 C CA . TYR A 1 83 ? -13.844 -8.969 6.266 1 94.56 83 TYR A CA 1
ATOM 692 C C . TYR A 1 83 ? -13.703 -7.961 5.133 1 94.56 83 TYR A C 1
ATOM 694 O O . TYR A 1 83 ? -14.703 -7.48 4.598 1 94.56 83 TYR A O 1
ATOM 702 N N . TYR A 1 84 ? -12.539 -7.652 4.828 1 95.31 84 TYR A N 1
ATOM 703 C CA . TYR A 1 84 ? -12.273 -6.754 3.713 1 95.31 84 TYR A CA 1
ATOM 704 C C . TYR A 1 84 ? -12.859 -7.305 2.418 1 95.31 84 TYR A C 1
ATOM 706 O O . TYR A 1 84 ? -13.547 -6.586 1.687 1 95.31 84 TYR A O 1
ATOM 714 N N . LYS A 1 85 ? -12.562 -8.539 2.17 1 91.38 85 LYS A N 1
ATOM 715 C CA . LYS A 1 85 ? -13.055 -9.195 0.962 1 91.38 85 LYS A CA 1
ATOM 716 C C . LYS A 1 85 ? -14.578 -9.203 0.929 1 91.38 85 LYS A C 1
ATOM 718 O O . LYS A 1 85 ? -15.188 -9 -0.125 1 91.38 85 LYS A O 1
ATOM 723 N N . ASP A 1 86 ? -15.148 -9.445 2.066 1 92.94 86 ASP A N 1
ATOM 724 C CA . ASP A 1 86 ? -16.609 -9.477 2.172 1 92.94 86 ASP A CA 1
ATOM 725 C C . ASP A 1 86 ? -17.203 -8.109 1.854 1 92.94 86 ASP A C 1
ATOM 727 O O . ASP A 1 86 ? -18.219 -8.016 1.169 1 92.94 86 ASP A O 1
ATOM 731 N N . LEU A 1 87 ? -16.625 -7.078 2.383 1 95.44 87 LEU A N 1
ATOM 732 C CA . LEU A 1 87 ? -17.109 -5.723 2.15 1 95.44 87 LEU A CA 1
ATOM 733 C C . LEU A 1 87 ? -17 -5.352 0.676 1 95.44 87 LEU A C 1
ATOM 735 O O . LEU A 1 87 ? -17.922 -4.781 0.103 1 95.44 87 LEU A O 1
ATOM 739 N N . GLU A 1 88 ? -15.867 -5.609 0.14 1 93.69 88 GLU A N 1
ATOM 740 C CA . GLU A 1 88 ? -15.656 -5.328 -1.277 1 93.69 88 GLU A CA 1
ATOM 741 C C . GLU A 1 88 ? -16.672 -6.07 -2.145 1 93.69 88 GLU A C 1
ATOM 743 O O . GLU A 1 88 ? -17.234 -5.504 -3.082 1 93.69 88 GLU A O 1
ATOM 748 N N . HIS A 1 89 ? -16.844 -7.309 -1.836 1 91.12 89 HIS A N 1
ATOM 749 C CA . HIS A 1 89 ? -17.797 -8.141 -2.568 1 91.12 89 HIS A CA 1
ATOM 750 C C . HIS A 1 89 ? -19.219 -7.59 -2.453 1 91.12 89 HIS A C 1
ATOM 752 O O . HIS A 1 89 ? -19.969 -7.598 -3.43 1 91.12 89 HIS A O 1
ATOM 758 N N . SER A 1 90 ? -19.547 -7.145 -1.271 1 94.62 90 SER A N 1
ATOM 759 C CA . SER A 1 90 ? -20.859 -6.555 -1.051 1 94.62 90 SER A CA 1
ATOM 760 C C . SER A 1 90 ? -21.094 -5.352 -1.959 1 94.62 90 SER A C 1
ATOM 762 O O . SER A 1 90 ? -22.172 -5.195 -2.537 1 94.62 90 SER A O 1
ATOM 764 N N . LEU A 1 91 ? -20.109 -4.531 -2.096 1 96 91 LEU A N 1
ATOM 765 C CA . LEU A 1 91 ? -20.219 -3.352 -2.949 1 96 91 LEU A CA 1
ATOM 766 C C . LEU A 1 91 ? -20.344 -3.752 -4.414 1 96 91 LEU A C 1
ATOM 768 O O . LEU A 1 91 ? -21.016 -3.076 -5.191 1 96 91 LEU A O 1
ATOM 772 N N . GLU A 1 92 ? -19.672 -4.797 -4.793 1 92 92 GLU A N 1
ATOM 773 C CA . GLU A 1 92 ? -19.766 -5.312 -6.156 1 92 92 GLU A CA 1
ATOM 774 C C . GLU A 1 92 ? -21.172 -5.801 -6.473 1 92 92 GLU A C 1
ATOM 776 O O . GLU A 1 92 ? -21.703 -5.527 -7.551 1 92 92 GLU A O 1
ATOM 781 N N . ILE A 1 93 ? -21.734 -6.559 -5.543 1 92.62 93 ILE A N 1
ATOM 782 C CA . ILE A 1 93 ? -23.094 -7.07 -5.695 1 92.62 93 ILE A CA 1
ATOM 783 C C . ILE A 1 93 ? -24.078 -5.906 -5.816 1 92.62 93 ILE A C 1
ATOM 785 O O . ILE A 1 93 ? -25.031 -5.973 -6.594 1 92.62 93 ILE A O 1
ATOM 789 N N . MET A 1 94 ? -23.797 -4.863 -5.105 1 94.88 94 MET A N 1
ATOM 790 C CA . MET A 1 94 ? -24.641 -3.676 -5.129 1 94.88 94 MET A CA 1
ATOM 791 C C . MET A 1 94 ? -24.391 -2.854 -6.391 1 94.88 94 MET A C 1
ATOM 793 O O . MET A 1 94 ? -25.078 -1.848 -6.621 1 94.88 94 MET A O 1
ATOM 797 N N . ARG A 1 95 ? -23.359 -3.25 -7.215 1 93.56 95 ARG A N 1
ATOM 798 C CA . ARG A 1 95 ? -22.984 -2.596 -8.469 1 93.56 95 ARG A CA 1
ATOM 799 C C . ARG A 1 95 ? -22.516 -1.167 -8.211 1 93.56 95 ARG A C 1
ATOM 801 O O . ARG A 1 95 ? -22.797 -0.266 -9.008 1 93.56 95 ARG A O 1
ATOM 808 N N . LYS A 1 96 ? -21.922 -0.977 -7.109 1 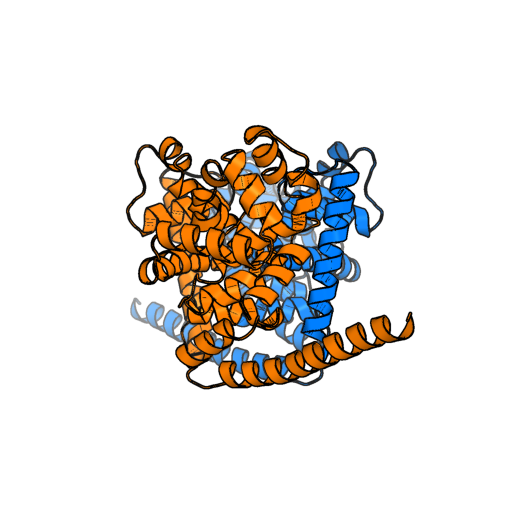95.12 96 LYS A N 1
ATOM 809 C CA . LYS A 1 96 ? -21.422 0.351 -6.766 1 95.12 96 LYS A CA 1
ATOM 810 C C . LYS A 1 96 ? -19.969 0.51 -7.176 1 95.12 96 LYS A C 1
ATOM 812 O O . LYS A 1 96 ? -19.453 1.631 -7.27 1 95.12 96 LYS A O 1
ATOM 817 N N . ILE A 1 97 ? -19.297 -0.626 -7.375 1 94.56 97 ILE A N 1
ATOM 818 C CA . ILE A 1 97 ? -17.891 -0.566 -7.801 1 94.56 97 ILE A CA 1
ATOM 819 C C . ILE A 1 97 ? -17.672 -1.542 -8.953 1 94.56 97 ILE A C 1
ATOM 821 O O . ILE A 1 97 ? -18.453 -2.467 -9.156 1 94.56 97 ILE A O 1
ATOM 825 N N . THR A 1 98 ? -16.641 -1.221 -9.734 1 89.56 98 THR A N 1
ATOM 826 C CA . THR A 1 98 ? -16.141 -2.09 -10.789 1 89.56 98 THR A CA 1
ATOM 827 C C . THR A 1 98 ? -14.633 -2.301 -10.641 1 89.56 98 THR A C 1
ATOM 829 O O . THR A 1 98 ? -14.008 -1.751 -9.734 1 89.56 98 THR A O 1
ATOM 832 N N . LYS A 1 99 ? -14.047 -3.105 -11.484 1 80.69 99 LYS A N 1
ATOM 833 C CA . LYS A 1 99 ? -12.609 -3.375 -11.461 1 80.69 99 LYS A CA 1
ATOM 834 C C . LYS A 1 99 ? -11.812 -2.115 -11.773 1 80.69 99 LYS A C 1
ATOM 836 O O . LYS A 1 99 ? -10.641 -2.006 -11.391 1 80.69 99 LYS A O 1
ATOM 841 N N . GLU A 1 100 ? -12.445 -1.192 -12.352 1 86.38 100 GLU A N 1
ATOM 842 C CA . GLU A 1 100 ? -11.766 0.03 -12.773 1 86.38 100 GLU A CA 1
ATOM 843 C C . GLU A 1 100 ? -11.883 1.12 -11.711 1 86.38 100 GLU A C 1
ATOM 845 O O . GLU A 1 100 ? -11.172 2.127 -11.773 1 86.38 100 GLU A O 1
ATOM 850 N N . THR A 1 101 ? -12.758 0.882 -10.75 1 94 101 THR A N 1
ATOM 851 C CA . THR A 1 101 ? -12.953 1.886 -9.711 1 94 101 THR A CA 1
ATOM 852 C C . THR A 1 101 ? -11.672 2.082 -8.906 1 94 101 THR A C 1
ATOM 854 O O . THR A 1 101 ? -11.07 1.113 -8.438 1 94 101 THR A O 1
ATOM 857 N N . PRO A 1 102 ? -11.266 3.359 -8.734 1 94.56 102 PRO A N 1
ATOM 858 C CA . PRO A 1 102 ? -10.062 3.607 -7.945 1 94.56 102 PRO A CA 1
ATOM 859 C C . PRO A 1 102 ? -10.172 3.09 -6.512 1 94.56 102 PRO A C 1
ATOM 861 O O . PRO A 1 102 ? -11.234 3.195 -5.895 1 94.56 102 PRO A O 1
ATOM 864 N N . LYS A 1 103 ? -9.109 2.605 -5.988 1 96.19 103 LYS A N 1
ATOM 865 C CA . LYS A 1 103 ? -9.094 1.973 -4.672 1 96.19 103 LYS A CA 1
ATOM 866 C C . LYS A 1 103 ? -9.531 2.953 -3.586 1 96.19 103 LYS A C 1
ATOM 868 O O . LYS A 1 103 ? -10.188 2.562 -2.615 1 96.19 103 LYS A O 1
ATOM 873 N N . ALA A 1 104 ? -9.164 4.219 -3.713 1 97.56 104 ALA A N 1
ATOM 874 C CA . ALA A 1 104 ? -9.547 5.211 -2.709 1 97.56 104 ALA A CA 1
ATOM 875 C C . ALA A 1 104 ? -11.062 5.359 -2.633 1 97.56 104 ALA A C 1
ATOM 877 O O . ALA A 1 104 ? -11.617 5.543 -1.548 1 97.56 104 ALA A O 1
ATOM 878 N N . ILE A 1 105 ? -11.672 5.301 -3.764 1 97.94 105 ILE A N 1
ATOM 879 C CA . ILE A 1 105 ? -13.125 5.395 -3.82 1 97.94 105 ILE A CA 1
ATOM 880 C C . ILE A 1 105 ? -13.742 4.133 -3.223 1 97.94 105 ILE A C 1
ATOM 882 O O . ILE A 1 105 ? -14.711 4.211 -2.463 1 97.94 105 ILE A O 1
ATOM 886 N N . ILE A 1 106 ? -13.148 2.982 -3.531 1 97.81 106 ILE A N 1
ATOM 887 C CA . ILE A 1 106 ? -13.633 1.721 -2.98 1 97.81 106 ILE A CA 1
ATOM 888 C C . ILE A 1 106 ? -13.555 1.762 -1.455 1 97.81 106 ILE A C 1
ATOM 890 O O . ILE A 1 106 ? -14.531 1.434 -0.771 1 97.81 106 ILE A O 1
ATOM 894 N N . HIS A 1 107 ? -12.406 2.197 -0.908 1 98.69 107 HIS A N 1
ATOM 895 C CA . HIS A 1 107 ? -12.227 2.285 0.537 1 98.69 107 HIS A CA 1
ATOM 896 C C . HIS A 1 107 ? -13.234 3.246 1.158 1 98.69 107 HIS A C 1
ATOM 898 O O . HIS A 1 107 ? -13.766 2.982 2.24 1 98.69 107 HIS A O 1
ATOM 904 N N . THR A 1 108 ? -13.477 4.344 0.47 1 98.69 108 THR A N 1
ATOM 905 C CA . THR A 1 108 ? -14.445 5.324 0.955 1 98.69 108 THR A CA 1
ATOM 906 C C . THR A 1 108 ? -15.844 4.723 1.008 1 98.69 108 THR A C 1
ATOM 908 O O . THR A 1 108 ? -16.547 4.859 2.014 1 98.69 108 THR A O 1
ATOM 911 N N . LEU A 1 109 ? -16.219 4.062 -0.042 1 98.5 109 LEU A N 1
ATOM 912 C CA . LEU A 1 109 ? -17.531 3.436 -0.098 1 98.5 109 LEU A CA 1
ATOM 913 C C . LEU A 1 109 ? -17.656 2.332 0.948 1 98.5 109 LEU A C 1
ATOM 915 O O . LEU A 1 109 ? -18.703 2.17 1.567 1 98.5 109 LEU A O 1
ATOM 919 N N . MET A 1 110 ? -16.594 1.565 1.114 1 98.44 110 MET A N 1
ATOM 920 C CA . MET A 1 110 ? -16.594 0.545 2.158 1 98.44 110 MET A CA 1
ATOM 921 C C . MET A 1 110 ? -16.812 1.168 3.531 1 98.44 110 MET A C 1
ATOM 923 O O . MET A 1 110 ? -17.562 0.628 4.352 1 98.44 110 MET A O 1
ATOM 927 N N . PHE A 1 111 ? -16.156 2.312 3.771 1 98.5 111 PHE A N 1
ATOM 928 C CA . PHE A 1 111 ? -16.312 3.014 5.039 1 98.5 111 PHE A CA 1
ATOM 929 C C . PHE A 1 111 ? -17.75 3.455 5.246 1 98.5 111 PHE A C 1
ATOM 931 O O . PHE A 1 111 ? -18.328 3.248 6.32 1 98.5 111 PHE A O 1
ATOM 938 N N . LEU A 1 112 ? -18.297 4.07 4.215 1 98.31 112 LEU A N 1
ATOM 939 C CA . LEU A 1 112 ? -19.672 4.547 4.297 1 98.31 112 LEU A CA 1
ATOM 940 C C . LEU A 1 112 ? -20.641 3.389 4.512 1 98.31 112 LEU A C 1
ATOM 942 O O . LEU A 1 112 ? -21.625 3.521 5.246 1 98.31 112 LEU A O 1
ATOM 946 N N . LEU A 1 113 ? -20.359 2.25 3.904 1 97.69 113 LEU A N 1
ATOM 947 C CA . LEU A 1 113 ? -21.203 1.067 4.023 1 97.69 113 LEU A CA 1
ATOM 948 C C . LEU A 1 113 ? -21.156 0.504 5.441 1 97.69 113 LEU A C 1
ATOM 950 O O . LEU A 1 113 ? -22.188 0.272 6.062 1 97.69 113 LEU A O 1
ATOM 954 N N . ILE A 1 114 ? -19.938 0.253 5.988 1 97.25 114 ILE A N 1
ATOM 955 C CA . ILE A 1 114 ? -19.766 -0.411 7.277 1 97.25 114 ILE A CA 1
ATOM 956 C C . ILE A 1 114 ? -20.281 0.494 8.391 1 97.25 114 ILE A C 1
ATOM 958 O O . ILE A 1 114 ? -20.766 0.011 9.414 1 97.25 114 ILE A O 1
ATOM 962 N N . GLU A 1 115 ? -20.156 1.787 8.234 1 96.69 115 GLU A N 1
ATOM 963 C CA . GLU A 1 115 ? -20.641 2.736 9.227 1 96.69 115 GLU A CA 1
ATOM 964 C C . GLU A 1 115 ? -22.125 3.045 9.008 1 96.69 115 GLU A C 1
ATOM 966 O O . GLU A 1 115 ? -22.703 3.871 9.711 1 96.69 115 GLU A O 1
ATOM 971 N N . GLU A 1 116 ? -22.75 2.461 7.988 1 96.31 116 GLU A N 1
ATOM 972 C CA . GLU A 1 116 ? -24.188 2.512 7.695 1 96.31 116 GLU A CA 1
ATOM 973 C C . GLU A 1 116 ? -24.625 3.932 7.348 1 96.31 116 GLU A C 1
ATOM 975 O O . GLU A 1 116 ? -25.688 4.383 7.789 1 96.31 116 GLU A O 1
ATOM 980 N N . VAL A 1 117 ? -23.812 4.633 6.578 1 96.5 117 VAL A N 1
ATOM 981 C CA . VAL A 1 117 ? -24.172 5.992 6.176 1 96.5 117 VAL A CA 1
ATOM 982 C C . VAL A 1 117 ? -24.078 6.125 4.66 1 96.5 117 VAL A C 1
ATOM 984 O O . VAL A 1 117 ? -24.047 7.234 4.129 1 96.5 117 VAL A O 1
ATOM 987 N N . LEU A 1 118 ? -24.016 5.02 3.996 1 95.56 118 LEU A N 1
ATOM 988 C CA . LEU A 1 118 ? -23.984 5.023 2.539 1 95.56 118 LEU A CA 1
ATOM 989 C C . LEU A 1 118 ? -25.328 5.449 1.962 1 95.56 118 LEU A C 1
ATOM 991 O O . LEU A 1 118 ? -26.359 4.859 2.283 1 95.56 118 LEU A O 1
ATOM 995 N N . ASP A 1 119 ? -25.312 6.41 1.135 1 93 119 ASP A N 1
ATOM 996 C CA . ASP A 1 119 ? -26.516 6.965 0.542 1 93 119 ASP A CA 1
ATOM 997 C C . ASP A 1 119 ? -26.906 6.211 -0.729 1 93 119 ASP A C 1
ATOM 999 O O . ASP A 1 119 ? -26.047 5.637 -1.401 1 93 119 ASP A O 1
ATOM 1003 N N . PHE A 1 120 ? -28.188 6.242 -1.011 1 92.06 120 PHE A N 1
ATOM 1004 C CA . PHE A 1 120 ? -28.656 5.68 -2.271 1 92.06 120 PHE A CA 1
ATOM 1005 C C . PHE A 1 120 ? -28.062 6.445 -3.455 1 92.06 120 PHE A C 1
ATOM 1007 O O . PHE A 1 120 ? -27.672 5.844 -4.453 1 92.06 120 PHE A O 1
ATOM 1014 N N . GLU A 1 121 ? -28.031 7.793 -3.291 1 94.25 121 GLU A N 1
ATOM 1015 C CA . GLU A 1 121 ? -27.406 8.633 -4.309 1 94.25 121 GLU A CA 1
ATOM 1016 C C . GLU A 1 121 ? -25.891 8.703 -4.113 1 94.25 121 GLU A C 1
ATOM 1018 O O . GLU A 1 121 ? -25.359 9.758 -3.781 1 94.25 121 GLU A O 1
ATOM 1023 N N . THR A 1 122 ? -25.281 7.629 -4.402 1 94.06 122 THR A N 1
ATOM 1024 C CA . THR A 1 122 ? -23.875 7.414 -4.102 1 94.06 122 THR A CA 1
ATOM 1025 C C . THR A 1 122 ? -23 8.414 -4.852 1 94.06 122 THR A C 1
ATOM 1027 O O . THR A 1 122 ? -22.062 8.977 -4.281 1 94.06 122 THR A O 1
ATOM 1030 N N . GLN A 1 123 ? -23.312 8.664 -6.098 1 94.06 123 GLN A N 1
ATOM 1031 C CA . GLN A 1 123 ? -22.5 9.562 -6.918 1 94.06 123 GLN A CA 1
ATOM 1032 C C . GLN A 1 123 ? -22.547 10.992 -6.379 1 94.06 123 GLN A C 1
ATOM 1034 O O . GLN A 1 123 ? -21.531 11.688 -6.379 1 94.06 123 GLN A O 1
ATOM 1039 N N . ARG A 1 124 ? -23.656 11.422 -5.949 1 95.75 124 ARG A N 1
ATOM 1040 C CA . ARG A 1 124 ? -23.797 12.75 -5.352 1 95.75 124 ARG A CA 1
ATOM 1041 C C . ARG A 1 124 ? -23.062 12.82 -4.016 1 95.75 124 ARG A C 1
ATOM 1043 O O . ARG A 1 124 ? -22.453 13.844 -3.691 1 95.75 124 ARG A O 1
ATOM 1050 N N . GLN A 1 125 ? -23.188 11.789 -3.215 1 97 125 GLN A N 1
ATOM 1051 C CA . GLN A 1 125 ? -22.531 11.727 -1.918 1 97 125 GLN A CA 1
ATOM 1052 C C . GLN A 1 125 ? -21.016 11.836 -2.07 1 97 125 GLN A C 1
ATOM 1054 O O . GLN A 1 125 ? -20.344 12.492 -1.267 1 97 125 GLN A O 1
ATOM 1059 N N . LEU A 1 126 ? -20.469 11.203 -3.131 1 96.88 126 LEU A N 1
ATOM 1060 C CA . LEU A 1 126 ? -19.031 11.195 -3.385 1 96.88 126 LEU A CA 1
ATOM 1061 C C . LEU A 1 126 ? -18.516 12.602 -3.684 1 96.88 126 LEU A C 1
ATOM 1063 O O . LEU A 1 126 ? -17.328 12.883 -3.523 1 96.88 126 LEU A O 1
ATOM 1067 N N . GLU A 1 127 ? -19.391 13.516 -4.004 1 96.69 127 GLU A N 1
ATOM 1068 C CA . GLU A 1 127 ? -18.984 14.859 -4.402 1 96.69 127 GLU A CA 1
ATOM 1069 C C . GLU A 1 127 ? -19.047 15.82 -3.221 1 96.69 127 GLU A C 1
ATOM 1071 O O . GLU A 1 127 ? -18.516 16.938 -3.293 1 96.69 127 GLU A O 1
ATOM 1076 N N . THR A 1 128 ? -19.641 15.398 -2.139 1 97 128 THR A N 1
ATOM 1077 C CA . THR A 1 128 ? -19.719 16.266 -0.966 1 97 128 THR A CA 1
ATOM 1078 C C . THR A 1 128 ? -18.344 16.516 -0.378 1 97 128 THR A C 1
ATOM 1080 O O . THR A 1 128 ? -17.438 15.688 -0.512 1 97 128 THR A O 1
ATOM 1083 N N . ALA A 1 129 ? -18.125 17.641 0.312 1 95.88 129 ALA A N 1
ATOM 1084 C CA . ALA A 1 129 ? -16.844 18.031 0.886 1 95.88 129 ALA A CA 1
ATOM 1085 C C . ALA A 1 129 ? -16.359 17.016 1.923 1 95.88 129 ALA A C 1
ATOM 1087 O O . ALA A 1 129 ? -15.18 16.703 1.987 1 95.88 129 ALA A O 1
ATOM 1088 N N . GLU A 1 130 ? -17.234 16.594 2.713 1 95.31 130 GLU A N 1
ATOM 1089 C CA . GLU A 1 130 ? -16.922 15.641 3.768 1 95.31 130 GLU A CA 1
ATOM 1090 C C . GLU A 1 130 ? -16.359 14.344 3.184 1 95.31 130 GLU A C 1
ATOM 1092 O O . GLU A 1 130 ? -15.359 13.812 3.67 1 95.31 130 GLU A O 1
ATOM 1097 N N . VAL A 1 131 ? -17.062 13.859 2.154 1 97.81 131 VAL A N 1
ATOM 1098 C CA . VAL A 1 131 ? -16.672 12.586 1.559 1 97.81 131 VAL A CA 1
ATOM 1099 C C . VAL A 1 131 ? -15.398 12.781 0.734 1 97.81 131 VAL A C 1
ATOM 1101 O O . VAL A 1 131 ? -14.539 11.898 0.675 1 97.81 131 VAL A O 1
ATOM 1104 N N . GLN A 1 132 ? -15.242 13.906 0.133 1 97.69 132 GLN A N 1
ATOM 1105 C CA . GLN A 1 132 ? -14.008 14.234 -0.566 1 97.69 132 GLN A CA 1
ATOM 1106 C C . GLN A 1 132 ? -12.812 14.219 0.389 1 97.69 132 GLN A C 1
ATOM 1108 O O . GLN A 1 132 ? -11.719 13.805 0.012 1 97.69 132 GLN A O 1
ATOM 1113 N N . ASN A 1 133 ? -13.023 14.703 1.609 1 97.38 133 ASN A N 1
ATOM 1114 C CA . ASN A 1 133 ? -11.984 14.617 2.627 1 97.38 133 ASN A CA 1
ATOM 1115 C C . ASN A 1 133 ? -11.625 13.164 2.938 1 97.38 133 ASN A C 1
ATOM 1117 O O . ASN A 1 133 ? -10.453 12.828 3.102 1 97.38 133 ASN A O 1
ATOM 1121 N N . ILE A 1 134 ? -12.625 12.32 2.969 1 98.38 134 ILE A N 1
ATOM 1122 C CA . ILE A 1 134 ? -12.398 10.906 3.234 1 98.38 134 ILE A CA 1
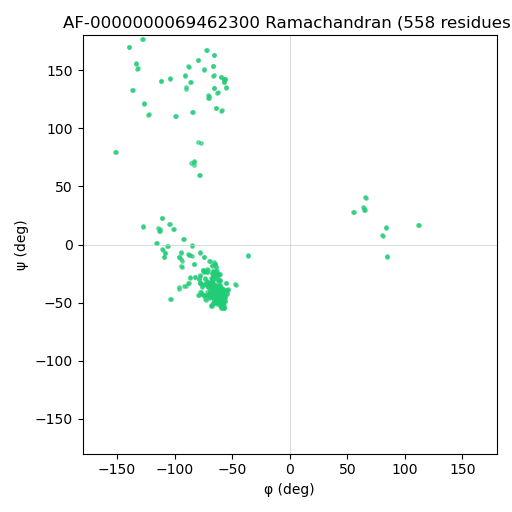ATOM 1123 C C . ILE A 1 134 ? -11.609 10.281 2.09 1 98.38 134 ILE A C 1
ATOM 1125 O O . ILE A 1 134 ? -10.695 9.484 2.32 1 98.38 134 ILE A O 1
ATOM 1129 N N . ILE A 1 135 ? -11.938 10.617 0.841 1 98.38 135 ILE A N 1
ATOM 1130 C CA . ILE A 1 135 ? -11.234 10.102 -0.329 1 98.38 135 ILE A CA 1
ATOM 1131 C C . ILE A 1 135 ? -9.766 10.508 -0.266 1 98.38 135 ILE A C 1
ATOM 1133 O O . ILE A 1 135 ? -8.883 9.695 -0.546 1 98.38 135 ILE A O 1
ATOM 1137 N N . ALA A 1 136 ? -9.523 11.727 0.137 1 97.56 136 ALA A N 1
ATOM 1138 C CA . ALA A 1 136 ? -8.148 12.195 0.267 1 97.56 136 ALA A CA 1
ATOM 1139 C C . ALA A 1 136 ? -7.395 11.406 1.332 1 97.56 136 ALA A C 1
ATOM 1141 O O . ALA A 1 136 ? -6.23 11.039 1.136 1 97.56 136 ALA A O 1
ATOM 1142 N N . LEU A 1 137 ? -8.039 11.18 2.422 1 98.44 137 LEU A N 1
ATOM 1143 C CA . LEU A 1 137 ? -7.438 10.391 3.49 1 98.44 137 LEU A CA 1
ATOM 1144 C C . LEU A 1 137 ? -7.188 8.953 3.035 1 98.44 137 LEU A C 1
ATOM 1146 O O . LEU A 1 137 ? -6.16 8.359 3.371 1 98.44 137 LEU A O 1
ATOM 1150 N N . ALA A 1 138 ? -8.133 8.398 2.297 1 98.62 138 ALA A N 1
ATOM 1151 C CA . ALA A 1 138 ? -7.965 7.059 1.748 1 98.62 138 ALA A CA 1
ATOM 1152 C C . ALA A 1 138 ? -6.727 6.984 0.859 1 98.62 138 ALA A C 1
ATOM 1154 O O . ALA A 1 138 ? -5.938 6.039 0.957 1 98.62 138 ALA A O 1
ATOM 1155 N N . ASN A 1 139 ? -6.582 7.961 0.029 1 97.44 139 ASN A N 1
ATOM 1156 C CA . ASN A 1 139 ? -5.398 8.023 -0.825 1 97.44 139 ASN A CA 1
ATOM 1157 C C . ASN A 1 139 ? -4.113 8.055 -0.001 1 97.44 139 ASN A C 1
ATOM 1159 O O . ASN A 1 139 ? -3.137 7.387 -0.344 1 97.44 139 ASN A O 1
ATOM 1163 N N . PHE A 1 140 ? -4.16 8.789 1.017 1 97.75 140 PHE A N 1
ATOM 1164 C CA . PHE A 1 140 ? -2.99 8.898 1.883 1 97.75 140 PHE A CA 1
ATOM 1165 C C . PHE A 1 140 ? -2.637 7.547 2.484 1 97.75 140 PHE A C 1
ATOM 1167 O O . PHE A 1 140 ? -1.481 7.117 2.426 1 97.75 140 PHE A O 1
ATOM 1174 N N . PHE A 1 141 ? -3.574 6.852 3.068 1 98.5 141 PHE A N 1
ATOM 1175 C CA . PHE A 1 141 ? -3.311 5.574 3.721 1 98.5 141 PHE A CA 1
ATOM 1176 C C . PHE A 1 141 ? -2.896 4.52 2.699 1 98.5 141 PHE A C 1
ATOM 1178 O O . PHE A 1 141 ? -2.084 3.643 3 1 98.5 141 PHE A O 1
ATOM 1185 N N . LEU A 1 142 ? -3.469 4.602 1.504 1 97.38 142 LEU A N 1
ATOM 1186 C CA . LEU A 1 142 ? -3.082 3.678 0.441 1 97.38 142 LEU A CA 1
ATOM 1187 C C . LEU A 1 142 ? -1.627 3.891 0.04 1 97.38 142 LEU A C 1
ATOM 1189 O O . LEU A 1 142 ? -0.98 2.977 -0.477 1 97.38 142 LEU A O 1
ATOM 1193 N N . ASP A 1 143 ? -1.169 5.082 0.309 1 96.31 143 ASP A N 1
ATOM 1194 C CA . ASP A 1 143 ? 0.214 5.383 -0.049 1 96.31 143 ASP A CA 1
ATOM 1195 C C . ASP A 1 143 ? 1.181 4.871 1.018 1 96.31 143 ASP A C 1
ATOM 1197 O O . ASP A 1 143 ? 2.312 4.496 0.707 1 96.31 143 ASP A O 1
ATOM 1201 N N . VAL A 1 144 ? 0.72 4.793 2.211 1 96.12 144 VAL A N 1
ATOM 1202 C CA . VAL A 1 144 ? 1.684 4.57 3.285 1 96.12 144 VAL A CA 1
ATOM 1203 C C . VAL A 1 144 ? 1.539 3.146 3.822 1 96.12 144 VAL A C 1
ATOM 1205 O O . VAL A 1 144 ? 2.344 2.703 4.645 1 96.12 144 VAL A O 1
ATOM 1208 N N . CYS A 1 145 ? 0.491 2.402 3.357 1 95.56 145 CYS A N 1
ATOM 1209 C CA . CYS A 1 145 ? 0.241 1.032 3.793 1 95.56 145 CYS A CA 1
ATOM 1210 C C . CYS A 1 145 ? -0.19 0.158 2.621 1 95.56 145 CYS A C 1
ATOM 1212 O O . CYS A 1 145 ? -0.481 0.666 1.536 1 95.56 145 CYS A O 1
ATOM 1214 N N . SER A 1 146 ? -0.224 -1.191 2.943 1 95.44 146 SER A N 1
ATOM 1215 C CA . SER A 1 146 ? -0.842 -2.096 1.979 1 95.44 146 SER A CA 1
ATOM 1216 C C . SER A 1 146 ? -2.334 -1.816 1.838 1 95.44 146 SER A C 1
ATOM 1218 O O . SER A 1 146 ? -2.941 -1.196 2.713 1 95.44 146 SER A O 1
ATOM 1220 N N . THR A 1 147 ? -2.871 -2.314 0.788 1 96.31 147 THR A N 1
ATOM 1221 C CA . THR A 1 147 ? -4.234 -1.959 0.41 1 96.31 147 THR A CA 1
ATOM 1222 C C . THR A 1 147 ? -5.219 -2.334 1.515 1 96.31 147 THR A C 1
ATOM 1224 O O . THR A 1 147 ? -5.977 -1.487 1.989 1 96.31 147 THR A O 1
ATOM 1227 N N . GLU A 1 148 ? -5.203 -3.549 1.965 1 95.94 148 GLU A N 1
ATOM 1228 C CA . GLU A 1 148 ? -6.164 -3.998 2.967 1 95.94 148 GLU A CA 1
ATOM 1229 C C . GLU A 1 148 ? -5.973 -3.26 4.289 1 95.94 148 GLU A C 1
ATOM 1231 O O . GLU A 1 148 ? -6.941 -2.846 4.922 1 95.94 148 GLU A O 1
ATOM 1236 N N . ILE A 1 149 ? -4.707 -3.08 4.66 1 96.5 149 ILE A N 1
ATOM 1237 C CA . ILE A 1 149 ? -4.395 -2.387 5.906 1 96.5 149 ILE A CA 1
ATOM 1238 C C . ILE A 1 149 ? -4.828 -0.926 5.809 1 96.5 149 ILE A C 1
ATOM 1240 O O . ILE A 1 149 ? -5.316 -0.349 6.781 1 96.5 149 ILE A O 1
ATOM 1244 N N . ALA A 1 150 ? -4.672 -0.386 4.625 1 98.25 150 ALA A N 1
ATOM 1245 C CA . ALA A 1 150 ? -5.016 1.015 4.395 1 98.25 150 ALA A CA 1
ATOM 1246 C C . ALA A 1 150 ? -6.48 1.28 4.723 1 98.25 150 ALA A C 1
ATOM 1248 O O . ALA A 1 150 ? -6.82 2.318 5.293 1 98.25 150 ALA A O 1
ATOM 1249 N N . PHE A 1 151 ? -7.316 0.344 4.402 1 98.56 151 PHE A N 1
ATOM 1250 C CA . PHE A 1 151 ? -8.734 0.528 4.691 1 98.56 151 PHE A CA 1
ATOM 1251 C C . PHE A 1 151 ? -8.977 0.579 6.195 1 98.56 151 PHE A C 1
ATOM 1253 O O . PHE A 1 151 ? -9.703 1.447 6.68 1 98.56 151 PHE A O 1
ATOM 1260 N N . TRP A 1 152 ? -8.414 -0.331 6.855 1 98.44 152 TRP A N 1
ATOM 1261 C CA . TRP A 1 152 ? -8.656 -0.398 8.297 1 98.44 152 TRP A CA 1
ATOM 1262 C C . TRP A 1 152 ? -8.039 0.802 9 1 98.44 152 TRP A C 1
ATOM 1264 O O . TRP A 1 152 ? -8.586 1.301 9.984 1 98.44 152 TRP A O 1
ATOM 1274 N N . MET A 1 153 ? -6.867 1.215 8.523 1 98.44 153 MET A N 1
ATOM 1275 C CA . MET A 1 153 ? -6.258 2.43 9.055 1 98.44 153 MET A CA 1
ATOM 1276 C C . MET A 1 153 ? -7.172 3.633 8.852 1 98.44 153 MET A C 1
ATOM 1278 O O . MET A 1 153 ? -7.363 4.434 9.773 1 98.44 153 MET A O 1
ATOM 1282 N N . LEU A 1 154 ? -7.719 3.73 7.641 1 98.62 154 LEU A N 1
ATOM 1283 C CA . LEU A 1 154 ? -8.633 4.816 7.309 1 98.62 154 LEU A CA 1
ATOM 1284 C C . LEU A 1 154 ? -9.82 4.84 8.266 1 98.62 154 LEU A C 1
ATOM 1286 O O . LEU A 1 154 ? -10.109 5.867 8.883 1 98.62 154 LEU A O 1
ATOM 1290 N N . ARG A 1 155 ? -10.5 3.734 8.375 1 98.31 155 ARG A N 1
ATOM 1291 C CA . ARG A 1 155 ? -11.695 3.639 9.203 1 98.31 155 ARG A CA 1
ATOM 1292 C C . ARG A 1 155 ? -11.391 4.016 10.648 1 98.31 155 ARG A C 1
ATOM 1294 O O . ARG A 1 155 ? -12.078 4.863 11.227 1 98.31 155 ARG A O 1
ATOM 1301 N N . ASN A 1 156 ? -10.383 3.338 11.219 1 97.75 156 ASN A N 1
ATOM 1302 C CA . ASN A 1 156 ? -10.086 3.549 12.633 1 97.75 156 ASN A CA 1
ATOM 1303 C C . ASN A 1 156 ? -9.57 4.961 12.891 1 97.75 156 ASN A C 1
ATOM 1305 O O . ASN A 1 156 ? -9.781 5.516 13.969 1 97.75 156 ASN A O 1
ATOM 1309 N N . PHE A 1 157 ? -8.898 5.535 11.914 1 97.94 157 PHE A N 1
ATOM 1310 C CA . PHE A 1 157 ? -8.422 6.906 12.055 1 97.94 157 PHE A CA 1
ATOM 1311 C C . PHE A 1 157 ? -9.586 7.879 12.156 1 97.94 157 PHE A C 1
ATOM 1313 O O . PHE A 1 157 ? -9.602 8.75 13.031 1 97.94 157 PHE A O 1
ATOM 1320 N N . ILE A 1 158 ? -10.523 7.766 11.234 1 96.56 158 ILE A N 1
ATOM 1321 C CA . ILE A 1 158 ? -11.672 8.664 11.227 1 96.56 158 ILE A CA 1
ATOM 1322 C C . ILE A 1 158 ? -12.438 8.539 12.539 1 96.56 158 ILE A C 1
ATOM 1324 O O . ILE A 1 158 ? -12.812 9.547 13.148 1 96.56 158 ILE A O 1
ATOM 1328 N N . LEU A 1 159 ? -12.633 7.316 13.016 1 94.56 159 LEU A N 1
ATOM 1329 C CA . LEU A 1 159 ? -13.336 7.086 14.266 1 94.56 159 LEU A CA 1
ATOM 1330 C C . LEU A 1 159 ? -12.547 7.645 15.445 1 94.56 159 LEU A C 1
ATOM 1332 O O . LEU A 1 159 ? -13.125 8.211 16.375 1 94.56 159 LEU A O 1
ATOM 1336 N N . TYR A 1 160 ? -11.242 7.445 15.336 1 91.94 160 TYR A N 1
ATOM 1337 C CA . TYR A 1 160 ? -10.336 7.938 16.375 1 91.94 160 TYR A CA 1
ATOM 1338 C C . TYR A 1 160 ? -10.406 9.453 16.484 1 91.94 160 TYR A C 1
ATOM 1340 O O . TYR A 1 160 ? -10.438 10.008 17.578 1 91.94 160 TYR A O 1
ATOM 1348 N N . GLN A 1 161 ? -10.438 10.125 15.375 1 90.19 161 GLN A N 1
ATOM 1349 C CA . GLN A 1 161 ? -10.398 11.586 15.359 1 90.19 161 GLN A CA 1
ATOM 1350 C C . GLN A 1 161 ? -11.734 12.18 15.789 1 90.19 161 GLN A C 1
ATOM 1352 O O . GLN A 1 161 ? -11.797 13.328 16.234 1 90.19 161 GLN A O 1
ATOM 1357 N N . GLN A 1 162 ? -12.734 11.406 15.641 1 86.44 162 GLN A N 1
ATOM 1358 C CA . GLN A 1 162 ? -14.039 11.867 16.125 1 86.44 162 GLN A CA 1
ATOM 1359 C C . GLN A 1 162 ? -14.023 12.055 17.641 1 86.44 162 GLN A C 1
ATOM 1361 O O . GLN A 1 162 ? -14.789 12.859 18.172 1 86.44 162 GLN A O 1
ATOM 1366 N N . LYS A 1 163 ? -13.133 11.383 18.266 1 81.06 163 LYS A N 1
ATOM 1367 C CA . LYS A 1 163 ? -13.016 11.484 19.719 1 81.06 163 LYS A CA 1
ATOM 1368 C C . LYS A 1 163 ? -12.273 12.758 20.125 1 81.06 163 LYS A C 1
ATOM 1370 O O . LYS A 1 163 ? -12.453 13.266 21.234 1 81.06 163 LYS A O 1
ATOM 1375 N N . PHE A 1 164 ? -11.398 13.18 19.266 1 70.69 164 PHE A N 1
ATOM 1376 C CA . PHE A 1 164 ? -10.531 14.305 19.594 1 70.69 164 PHE A CA 1
ATOM 1377 C C . PHE A 1 164 ? -10.883 15.531 18.75 1 70.69 164 PHE A C 1
ATOM 1379 O O . PHE A 1 164 ? -10.055 16.422 18.547 1 70.69 164 PHE A O 1
ATOM 1386 N N . SER A 1 165 ? -11.961 15.539 18.328 1 67.62 165 SER A N 1
ATOM 1387 C CA . SER A 1 165 ? -12.305 16.578 17.359 1 67.62 165 SER A CA 1
ATOM 1388 C C . SER A 1 165 ? -12.219 17.969 17.984 1 67.62 165 SER A C 1
ATOM 1390 O O . SER A 1 165 ? -12.688 18.172 19.109 1 67.62 165 SER A O 1
ATOM 1392 N N . VAL A 1 166 ? -11.359 18.719 17.453 1 70.88 166 VAL A N 1
ATOM 1393 C CA . VAL A 1 166 ? -11.242 20.141 17.797 1 70.88 166 VAL A CA 1
ATOM 1394 C C . VAL A 1 166 ? -12.102 20.969 16.859 1 70.88 166 VAL A C 1
ATOM 1396 O O . VAL A 1 166 ? -12.195 20.672 15.664 1 70.88 166 VAL A O 1
ATOM 1399 N N . LEU A 1 167 ? -12.578 21.953 17.438 1 74.19 167 LEU A N 1
ATOM 1400 C CA . LEU A 1 167 ? -13.398 22.828 16.609 1 74.19 167 LEU A CA 1
ATOM 1401 C C . LEU A 1 167 ? -12.539 23.594 15.609 1 74.19 167 LEU A C 1
ATOM 1403 O O . LEU A 1 167 ? -11.492 24.141 15.969 1 74.19 167 LEU A O 1
ATOM 1407 N N . PRO A 1 168 ? -12.93 23.531 14.375 1 83.94 168 PRO A N 1
ATOM 1408 C CA . PRO A 1 168 ? -12.195 24.203 13.305 1 83.94 168 PRO A CA 1
ATOM 1409 C C . PRO A 1 168 ? -11.852 25.656 13.664 1 83.94 168 PRO A C 1
ATOM 1411 O O . PRO A 1 168 ? -10.781 26.156 13.297 1 83.94 168 PRO A O 1
ATOM 1414 N N . LYS A 1 169 ? -12.727 26.297 14.398 1 87.19 169 LYS A N 1
ATOM 1415 C CA . LYS A 1 169 ? -12.523 27.703 14.758 1 87.19 169 LYS A CA 1
ATOM 1416 C C . LYS A 1 169 ? -11.234 27.875 15.562 1 87.19 169 LYS A C 1
ATOM 1418 O O . LYS A 1 169 ? -10.508 28.859 15.367 1 87.19 169 LYS A O 1
ATOM 1423 N N . PHE A 1 170 ? -10.984 26.953 16.375 1 90.62 170 PHE A N 1
ATOM 1424 C CA . PHE A 1 170 ? -9.781 27.031 17.203 1 90.62 170 PHE A CA 1
ATOM 1425 C C . PHE A 1 170 ? -8.531 26.828 16.359 1 90.62 170 PHE A C 1
ATOM 1427 O O . PHE A 1 170 ? -7.5 27.453 16.609 1 90.62 170 PHE A O 1
ATOM 1434 N N . LEU A 1 171 ? -8.609 26.016 15.414 1 93.12 171 LEU A N 1
ATOM 1435 C CA . LEU A 1 171 ? -7.48 25.781 14.516 1 93.12 171 LEU A CA 1
ATOM 1436 C C . LEU A 1 171 ? -7.164 27.031 13.703 1 93.12 171 LEU A C 1
ATOM 1438 O O . LEU A 1 171 ? -5.992 27.359 13.508 1 93.12 171 LEU A O 1
ATOM 1442 N N . ILE A 1 172 ? -8.18 27.688 13.305 1 93.5 172 ILE A N 1
ATOM 1443 C CA . ILE A 1 172 ? -8.031 28.906 12.508 1 93.5 172 ILE A CA 1
ATOM 1444 C C . ILE A 1 172 ? -7.398 30 13.352 1 93.5 172 ILE A C 1
ATOM 1446 O O . ILE A 1 172 ? -6.488 30.703 12.898 1 93.5 172 ILE A O 1
ATOM 1450 N N . GLU A 1 173 ? -7.887 30.125 14.555 1 94.88 173 GLU A N 1
ATOM 1451 C CA . GLU A 1 173 ? -7.34 31.125 15.461 1 94.88 173 GLU A CA 1
ATOM 1452 C C . GLU A 1 173 ? -5.867 30.859 15.758 1 94.88 173 GLU A C 1
ATOM 1454 O O . GLU A 1 173 ? -5.07 31.797 15.836 1 94.88 173 GLU A O 1
ATOM 1459 N N . ASN A 1 174 ? -5.594 29.625 15.977 1 95.88 174 ASN A N 1
ATOM 1460 C CA . ASN A 1 174 ? -4.207 29.25 16.234 1 95.88 174 ASN A CA 1
ATOM 1461 C C . ASN A 1 174 ? -3.314 29.562 15.031 1 95.88 174 ASN A C 1
ATOM 1463 O O . ASN A 1 174 ? -2.184 30.016 15.188 1 95.88 174 ASN A O 1
ATOM 1467 N N . LEU A 1 175 ? -3.775 29.281 13.836 1 97.25 175 LEU A N 1
ATOM 1468 C CA . LEU A 1 175 ? -3.037 29.594 12.617 1 97.25 175 LEU A CA 1
ATOM 1469 C C . LEU A 1 175 ? -2.691 31.078 12.547 1 97.25 175 LEU A C 1
ATOM 1471 O O . LEU A 1 175 ? -1.541 31.438 12.289 1 97.25 175 LEU A O 1
ATOM 1475 N N . GLU A 1 176 ? -3.658 31.891 12.789 1 96.31 176 GLU A N 1
ATOM 1476 C CA . GLU A 1 176 ? -3.447 33.344 12.727 1 96.31 176 GLU A CA 1
ATOM 1477 C C . GLU A 1 176 ? -2.443 33.781 13.773 1 96.31 176 GLU A C 1
ATOM 1479 O O . GLU A 1 176 ? -1.581 34.625 13.492 1 96.31 176 GLU A O 1
ATOM 1484 N N . SER A 1 177 ? -2.621 33.219 14.945 1 97.38 177 SER A N 1
ATOM 1485 C CA . SER A 1 177 ? -1.699 33.562 16.031 1 97.38 177 SER A CA 1
ATOM 1486 C C . SER A 1 177 ? -0.267 33.188 15.672 1 97.38 177 SER A C 1
ATOM 1488 O O . SER A 1 177 ? 0.665 33.969 15.914 1 97.38 177 SER A O 1
ATOM 1490 N N . ILE A 1 178 ? -0.079 32 15.141 1 97.88 178 ILE A N 1
ATOM 1491 C CA . ILE A 1 178 ? 1.239 31.516 14.75 1 97.88 178 ILE A CA 1
ATOM 1492 C C . ILE A 1 178 ? 1.823 32.406 13.656 1 97.88 178 ILE A C 1
ATOM 1494 O O . ILE A 1 178 ? 3 32.781 13.711 1 97.88 178 ILE A O 1
ATOM 1498 N N . LEU A 1 179 ? 1.008 32.75 12.641 1 97.31 179 LEU A 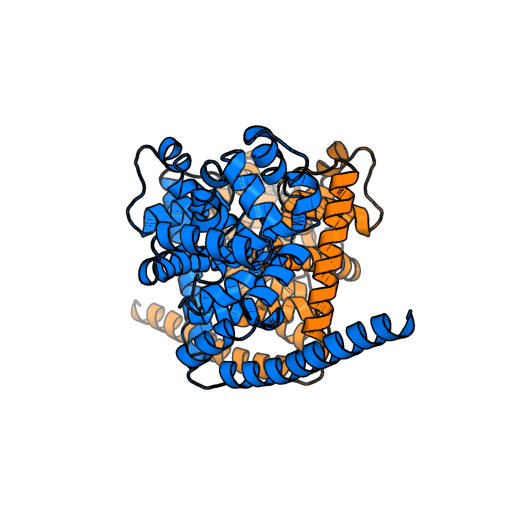N 1
ATOM 1499 C CA . LEU A 1 179 ? 1.458 33.594 11.539 1 97.31 179 LEU A CA 1
ATOM 1500 C C . LEU A 1 179 ? 1.887 34.969 12.039 1 97.31 179 LEU A C 1
ATOM 1502 O O . LEU A 1 179 ? 2.9 35.5 11.594 1 97.31 179 LEU A O 1
ATOM 1506 N N . ARG A 1 180 ? 1.096 35.5 12.914 1 97.06 180 ARG A N 1
ATOM 1507 C CA . ARG A 1 180 ? 1.404 36.781 13.484 1 97.06 180 ARG A CA 1
ATOM 1508 C C . ARG A 1 180 ? 2.732 36.781 14.234 1 97.06 180 ARG A C 1
ATOM 1510 O O . ARG A 1 180 ? 3.521 37.719 14.141 1 97.06 180 ARG A O 1
ATOM 1517 N N . GLN A 1 181 ? 2.971 35.75 14.953 1 97.56 181 GLN A N 1
ATOM 1518 C CA . GLN A 1 181 ? 4.172 35.625 15.766 1 97.56 181 GLN A CA 1
ATOM 1519 C C . GLN A 1 181 ? 5.398 35.344 14.906 1 97.56 181 GLN A C 1
ATOM 1521 O O . GLN A 1 181 ? 6.465 35.906 15.125 1 97.56 181 GLN A O 1
ATOM 1526 N N . GLU A 1 182 ? 5.32 34.438 13.906 1 97.56 182 GLU A N 1
ATOM 1527 C CA . GLU A 1 182 ? 6.465 33.938 13.148 1 97.56 182 GLU A CA 1
ATOM 1528 C C . GLU A 1 182 ? 6.754 34.844 11.945 1 97.56 182 GLU A C 1
ATOM 1530 O O . GLU A 1 182 ? 7.902 34.938 11.5 1 97.56 182 GLU A O 1
ATOM 1535 N N . ASP A 1 183 ? 5.715 35.438 11.352 1 97.69 183 ASP A N 1
ATOM 1536 C CA . ASP A 1 183 ? 5.852 36.281 10.18 1 97.69 183 ASP A CA 1
ATOM 1537 C C . ASP A 1 183 ? 4.754 37.344 10.133 1 97.69 183 ASP A C 1
ATOM 1539 O O . ASP A 1 183 ? 3.84 37.281 9.312 1 97.69 183 ASP A O 1
ATOM 1543 N N . ASP A 1 184 ? 4.953 38.344 10.875 1 97.25 184 ASP A N 1
ATOM 1544 C CA . ASP A 1 184 ? 3.963 39.406 11.055 1 97.25 184 ASP A CA 1
ATOM 1545 C C . ASP A 1 184 ? 3.68 40.125 9.734 1 97.25 184 ASP A C 1
ATOM 1547 O O . ASP A 1 184 ? 2.533 40.469 9.445 1 97.25 184 ASP A O 1
ATOM 1551 N N . ALA A 1 185 ? 4.703 40.344 8.992 1 97.69 185 ALA A N 1
ATOM 1552 C CA . ALA A 1 185 ? 4.551 41.031 7.707 1 97.69 185 ALA A CA 1
ATOM 1553 C C . ALA A 1 185 ? 3.613 40.25 6.785 1 97.69 185 ALA A C 1
ATOM 1555 O O . ALA A 1 185 ? 2.738 40.812 6.145 1 97.69 185 ALA A O 1
ATOM 1556 N N . LEU A 1 186 ? 3.83 38.969 6.719 1 97.62 186 LEU A N 1
ATOM 1557 C CA . LEU A 1 186 ? 2.984 38.125 5.883 1 97.62 186 LEU A CA 1
ATOM 1558 C C . LEU A 1 186 ? 1.552 38.094 6.406 1 97.62 186 LEU A C 1
ATOM 1560 O O . LEU A 1 186 ? 0.6 38.188 5.629 1 97.62 186 LEU A O 1
ATOM 1564 N N . TYR A 1 187 ? 1.405 38 7.707 1 97.5 187 TYR A N 1
ATOM 1565 C CA . TYR A 1 187 ? 0.084 37.969 8.32 1 97.5 187 TYR A CA 1
ATOM 1566 C C . TYR A 1 187 ? -0.693 39.25 7.98 1 97.5 187 TYR A C 1
ATOM 1568 O O . TYR A 1 187 ? -1.845 39.156 7.543 1 97.5 187 TYR A O 1
ATOM 1576 N N . GLU A 1 188 ? -0.094 40.375 8.188 1 97.25 188 GLU A N 1
ATOM 1577 C CA . GLU A 1 188 ? -0.74 41.656 7.934 1 97.25 188 GLU A CA 1
ATOM 1578 C C . GLU A 1 188 ? -1.112 41.812 6.461 1 97.25 188 GLU A C 1
ATOM 1580 O O . GLU A 1 188 ? -2.172 42.344 6.137 1 97.25 188 GLU A O 1
ATOM 1585 N N . HIS A 1 189 ? -0.206 41.375 5.637 1 97.19 189 HIS A N 1
ATOM 1586 C CA . HIS A 1 189 ? -0.469 41.438 4.203 1 97.19 189 HIS A CA 1
ATOM 1587 C C . HIS A 1 189 ? -1.689 40.625 3.822 1 97.19 189 HIS A C 1
ATOM 1589 O O . HIS A 1 189 ? -2.596 41.094 3.146 1 97.19 189 HIS A O 1
ATOM 1595 N N . LEU A 1 190 ? -1.719 39.344 4.234 1 96.38 190 LEU A N 1
ATOM 1596 C CA . LEU A 1 190 ? -2.818 38.438 3.906 1 96.38 190 LEU A CA 1
ATOM 1597 C C . LEU A 1 190 ? -4.133 38.938 4.484 1 96.38 190 LEU A C 1
ATOM 1599 O O . LEU A 1 190 ? -5.191 38.781 3.871 1 96.38 190 LEU A O 1
ATOM 1603 N N . LYS A 1 191 ? -4.062 39.531 5.645 1 95.31 191 LYS A N 1
ATOM 1604 C CA . LYS A 1 191 ? -5.242 40.094 6.281 1 95.31 191 LYS A CA 1
ATOM 1605 C C . LYS A 1 191 ? -5.762 41.312 5.496 1 95.31 191 LYS A C 1
ATOM 1607 O O . LYS A 1 191 ? -6.965 41.438 5.27 1 95.31 191 LYS A O 1
ATOM 1612 N N . LYS A 1 192 ? -4.891 42.125 5.098 1 95.5 192 LYS A N 1
ATOM 1613 C CA . LYS A 1 192 ? -5.227 43.344 4.367 1 95.5 192 LYS A CA 1
ATOM 1614 C C . LYS A 1 192 ? -5.961 43.031 3.068 1 95.5 192 LYS A C 1
ATOM 1616 O O . LYS A 1 192 ? -6.941 43.688 2.723 1 95.5 192 LYS A O 1
ATOM 1621 N N . ILE A 1 193 ? -5.52 42.031 2.367 1 94.56 193 ILE A N 1
ATOM 1622 C CA . ILE A 1 193 ? -6.117 41.719 1.074 1 94.56 193 ILE A CA 1
ATOM 1623 C C . ILE A 1 193 ? -7.227 40.688 1.258 1 94.56 193 ILE A C 1
ATOM 1625 O O . ILE A 1 193 ? -7.703 40.094 0.284 1 94.56 193 ILE A O 1
ATOM 1629 N N . LYS A 1 194 ? -7.578 40.281 2.508 1 93.69 194 LYS A N 1
ATOM 1630 C CA . LYS A 1 194 ? -8.656 39.375 2.891 1 93.69 194 LYS A CA 1
ATOM 1631 C C . LYS A 1 194 ? -8.398 37.969 2.359 1 93.69 194 LYS A C 1
ATOM 1633 O O . LYS A 1 194 ? -9.336 37.25 1.964 1 93.69 194 LYS A O 1
ATOM 1638 N N . ALA A 1 195 ? -7.191 37.656 2.232 1 94 195 ALA A N 1
ATOM 1639 C CA . ALA A 1 195 ? -6.812 36.312 1.749 1 94 195 ALA A CA 1
ATOM 1640 C C . ALA A 1 195 ? -7.039 35.25 2.822 1 94 195 ALA A C 1
ATOM 1642 O O . ALA A 1 195 ? -7.348 34.094 2.51 1 94 195 ALA A O 1
ATOM 1643 N N . LEU A 1 196 ? -6.949 35.625 4.09 1 92.81 196 LEU A N 1
ATOM 1644 C CA . LEU A 1 196 ? -7.109 34.656 5.191 1 92.81 196 LEU A CA 1
ATOM 1645 C C . LEU A 1 196 ? -8.523 34.094 5.219 1 92.81 196 LEU A C 1
ATOM 1647 O O . LEU A 1 196 ? -8.734 32.969 5.633 1 92.81 196 LEU A O 1
ATOM 1651 N N . GLU A 1 197 ? -9.438 34.812 4.707 1 91.25 197 GLU A N 1
ATOM 1652 C CA . GLU A 1 197 ? -10.844 34.406 4.738 1 91.25 197 GLU A CA 1
ATOM 1653 C C . GLU A 1 197 ? -11.18 33.438 3.604 1 91.25 197 GLU A C 1
ATOM 1655 O O . GLU A 1 197 ? -12.195 32.75 3.648 1 91.25 197 GLU A O 1
ATOM 1660 N N . VAL A 1 198 ? -10.305 33.438 2.68 1 92.12 198 VAL A N 1
ATOM 1661 C CA . VAL A 1 198 ? -10.641 32.656 1.497 1 92.12 198 VAL A CA 1
ATOM 1662 C C . VAL A 1 198 ? -9.75 31.406 1.421 1 92.12 198 VAL A C 1
ATOM 1664 O O . VAL A 1 198 ? -9.914 30.578 0.533 1 92.12 198 VAL A O 1
ATOM 1667 N N . LEU A 1 199 ? -8.82 31.297 2.316 1 93 199 LEU A N 1
ATOM 1668 C CA . LEU A 1 199 ? -7.973 30.109 2.357 1 93 199 LEU A CA 1
ATOM 1669 C C . LEU A 1 199 ? -8.82 28.844 2.502 1 93 199 LEU A C 1
ATOM 1671 O O . LEU A 1 199 ? -9.836 28.859 3.195 1 93 199 LEU A O 1
ATOM 1675 N N . PRO A 1 200 ? -8.383 27.766 1.82 1 92.94 200 PRO A N 1
ATOM 1676 C CA . PRO A 1 200 ? -9.141 26.516 1.941 1 92.94 200 PRO A CA 1
ATOM 1677 C C . PRO A 1 200 ? -8.844 25.766 3.234 1 92.94 200 PRO A C 1
ATOM 1679 O O . PRO A 1 200 ? -8.523 24.578 3.201 1 92.94 200 PRO A O 1
ATOM 1682 N N . LEU A 1 201 ? -9.109 26.422 4.352 1 94.44 201 LEU A N 1
ATOM 1683 C CA . LEU A 1 201 ? -8.727 25.875 5.656 1 94.44 201 LEU A CA 1
ATOM 1684 C C . LEU A 1 201 ? -9.609 24.688 6.027 1 94.44 201 LEU A C 1
ATOM 1686 O O . LEU A 1 201 ? -9.133 23.734 6.656 1 94.44 201 LEU A O 1
ATOM 1690 N N . ASP A 1 202 ? -10.859 24.734 5.668 1 93 202 ASP A N 1
ATOM 1691 C CA . ASP A 1 202 ? -11.75 23.609 5.934 1 93 202 ASP A CA 1
ATOM 1692 C C . ASP A 1 202 ? -11.242 22.328 5.254 1 93 202 ASP A C 1
ATOM 1694 O O . ASP A 1 202 ? -11.273 21.25 5.848 1 93 202 ASP A O 1
ATOM 1698 N N . MET A 1 203 ? -10.812 22.516 4.078 1 94.19 203 MET A N 1
ATOM 1699 C CA . MET A 1 203 ? -10.273 21.391 3.338 1 94.19 203 MET A CA 1
ATOM 1700 C C . MET A 1 203 ? -8.938 20.938 3.934 1 94.19 203 MET A C 1
ATOM 1702 O O . MET A 1 203 ? -8.727 19.734 4.152 1 94.19 203 MET A O 1
ATOM 1706 N N . TRP A 1 204 ? -8.07 21.906 4.223 1 95.12 204 TRP A N 1
ATOM 1707 C CA . TRP A 1 204 ? -6.754 21.578 4.773 1 95.12 204 TRP A CA 1
ATOM 1708 C C . TRP A 1 204 ? -6.887 20.797 6.07 1 95.12 204 TRP A C 1
ATOM 1710 O O . TRP A 1 204 ? -6.301 19.703 6.203 1 95.12 204 TRP A O 1
ATOM 1720 N N . PHE A 1 205 ? -7.68 21.297 6.957 1 95.25 205 PHE A N 1
ATOM 1721 C CA . PHE A 1 205 ? -7.809 20.703 8.273 1 95.25 205 PHE A CA 1
ATOM 1722 C C . PHE A 1 205 ? -8.695 19.453 8.219 1 95.25 205 PHE A C 1
ATOM 1724 O O . PHE A 1 205 ? -8.469 18.484 8.945 1 95.25 205 PHE A O 1
ATOM 1731 N N . GLY A 1 206 ? -9.656 19.469 7.367 1 94.06 206 GLY A N 1
ATOM 1732 C CA . GLY A 1 206 ? -10.594 18.359 7.266 1 94.06 206 GLY A CA 1
ATOM 1733 C C . GLY A 1 206 ? -9.945 17.078 6.75 1 94.06 206 GLY A C 1
ATOM 1734 O O . GLY A 1 206 ? -10.391 15.984 7.074 1 94.06 206 GLY A O 1
ATOM 1735 N N . ARG A 1 207 ? -8.938 17.234 5.938 1 95.5 207 ARG A N 1
ATOM 1736 C CA . ARG A 1 207 ? -8.25 16.062 5.398 1 95.5 207 ARG A CA 1
ATOM 1737 C C . ARG A 1 207 ? -6.828 15.969 5.934 1 95.5 207 ARG A C 1
ATOM 1739 O O . ARG A 1 207 ? -5.996 15.25 5.375 1 95.5 207 ARG A O 1
ATOM 1746 N N . TYR A 1 208 ? -6.57 16.828 6.984 1 95.94 208 TYR A N 1
ATOM 1747 C CA . TYR A 1 208 ? -5.273 16.812 7.652 1 95.94 208 TYR A CA 1
ATOM 1748 C C . TYR A 1 208 ? -4.145 17.031 6.648 1 95.94 208 TYR A C 1
ATOM 1750 O O . TYR A 1 208 ? -3.09 16.391 6.754 1 95.94 208 TYR A O 1
ATOM 1758 N N . PHE A 1 209 ? -4.402 17.703 5.586 1 95.94 209 PHE A N 1
ATOM 1759 C CA . PHE A 1 209 ? -3.484 18.141 4.543 1 95.94 209 PHE A CA 1
ATOM 1760 C C . PHE A 1 209 ? -3.174 17.016 3.576 1 95.94 209 PHE A C 1
ATOM 1762 O O . PHE A 1 209 ? -2.221 17.094 2.797 1 95.94 209 PHE A O 1
ATOM 1769 N N . ALA A 1 210 ? -3.895 15.875 3.701 1 96.19 210 ALA A N 1
ATOM 1770 C CA . ALA A 1 210 ? -3.791 14.859 2.658 1 96.19 210 ALA A CA 1
ATOM 1771 C C . ALA A 1 210 ? -4.125 15.445 1.288 1 96.19 210 ALA A C 1
ATOM 1773 O O . ALA A 1 210 ? -5.109 16.172 1.141 1 96.19 210 ALA A O 1
ATOM 1774 N N . GLY A 1 211 ? -3.32 15.125 0.326 1 92.31 211 GLY A N 1
ATOM 1775 C CA . GLY A 1 211 ? -3.516 15.664 -1.011 1 92.31 211 GLY A CA 1
ATOM 1776 C C . GLY A 1 211 ? -2.885 17.031 -1.199 1 92.31 211 GLY A C 1
ATOM 1777 O O . GLY A 1 211 ? -2.836 17.547 -2.318 1 92.31 211 GLY A O 1
ATOM 1778 N N . VAL A 1 212 ? -2.471 17.594 -0.124 1 92.75 212 VAL A N 1
ATOM 1779 C CA . VAL A 1 212 ? -1.846 18.906 -0.169 1 92.75 212 VAL A CA 1
ATOM 1780 C C . VAL A 1 212 ? -0.332 18.766 -0.021 1 92.75 212 VAL A C 1
ATOM 1782 O O . VAL A 1 212 ? 0.431 19.391 -0.761 1 92.75 212 VAL A O 1
ATOM 1785 N N . ILE A 1 213 ? 0.034 17.984 0.948 1 92.62 213 ILE A N 1
ATOM 1786 C CA . ILE A 1 213 ? 1.432 17.672 1.228 1 92.62 213 ILE A CA 1
ATOM 1787 C C . ILE A 1 213 ? 1.76 16.266 0.729 1 92.62 213 ILE A C 1
ATOM 1789 O O . ILE A 1 213 ? 0.925 15.367 0.81 1 92.62 213 ILE A O 1
ATOM 1793 N N . HIS A 1 214 ? 2.947 16.078 0.206 1 90.88 214 HIS A N 1
ATOM 1794 C CA . HIS A 1 214 ? 3.367 14.75 -0.239 1 90.88 214 HIS A CA 1
ATOM 1795 C C . HIS A 1 214 ? 3.264 13.734 0.891 1 90.88 214 HIS A C 1
ATOM 1797 O O . HIS A 1 214 ? 3.609 14.031 2.035 1 90.88 214 HIS A O 1
ATOM 1803 N N . GLU A 1 215 ? 2.891 12.602 0.575 1 92.94 215 GLU A N 1
ATOM 1804 C CA . GLU A 1 215 ? 2.523 11.594 1.562 1 92.94 215 GLU A CA 1
ATOM 1805 C C . GLU A 1 215 ? 3.715 11.219 2.441 1 92.94 215 GLU A C 1
ATOM 1807 O O . GLU A 1 215 ? 3.557 10.977 3.641 1 92.94 215 GLU A O 1
ATOM 1812 N N . SER A 1 216 ? 4.887 11.125 1.862 1 90.81 216 SER A N 1
ATOM 1813 C CA . SER A 1 216 ? 6.059 10.727 2.629 1 90.81 216 SER A CA 1
ATOM 1814 C C . SER A 1 216 ? 6.395 11.75 3.705 1 90.81 216 SER A C 1
ATOM 1816 O O . SER A 1 216 ? 6.824 11.391 4.801 1 90.81 216 SER A O 1
ATOM 1818 N N . SER A 1 217 ? 6.23 13 3.375 1 92.69 217 SER A N 1
ATOM 1819 C CA . SER A 1 217 ? 6.453 14.062 4.352 1 92.69 217 SER A CA 1
ATOM 1820 C C . SER A 1 217 ? 5.281 14.18 5.32 1 92.69 217 SER A C 1
ATOM 1822 O O . SER A 1 217 ? 5.48 14.352 6.523 1 92.69 217 SER A O 1
ATOM 1824 N N . LEU A 1 218 ? 4.148 14.047 4.742 1 96.38 218 LEU A N 1
ATOM 1825 C CA . LEU A 1 218 ? 2.936 14.18 5.539 1 96.38 218 LEU A CA 1
ATOM 1826 C C . LEU A 1 218 ? 2.889 13.125 6.645 1 96.38 218 LEU A C 1
ATOM 1828 O O . LEU A 1 218 ? 2.336 13.375 7.719 1 96.38 218 LEU A O 1
ATOM 1832 N N . ALA A 1 219 ? 3.451 12 6.418 1 96.69 219 ALA A N 1
ATOM 1833 C CA . ALA A 1 219 ? 3.467 10.906 7.391 1 96.69 219 ALA A CA 1
ATOM 1834 C C . ALA A 1 219 ? 4.055 11.367 8.719 1 96.69 219 ALA A C 1
ATOM 1836 O O . ALA A 1 219 ? 3.617 10.93 9.781 1 96.69 219 ALA A O 1
ATOM 1837 N N . ARG A 1 220 ? 4.973 12.258 8.68 1 96.25 220 ARG A N 1
ATOM 1838 C CA . ARG A 1 220 ? 5.598 12.758 9.898 1 96.25 220 ARG A CA 1
ATOM 1839 C C . ARG A 1 220 ? 4.625 13.609 10.703 1 96.25 220 ARG A C 1
ATOM 1841 O O . ARG A 1 220 ? 4.668 13.609 11.938 1 96.25 220 ARG A O 1
ATOM 1848 N N . ILE A 1 221 ? 3.811 14.336 10.031 1 97.44 221 ILE A N 1
ATOM 1849 C CA . ILE A 1 221 ? 2.76 15.102 10.703 1 97.44 221 ILE A CA 1
ATOM 1850 C C . ILE A 1 221 ? 1.748 14.148 11.328 1 97.44 221 ILE A C 1
ATOM 1852 O O . ILE A 1 221 ? 1.304 14.359 12.461 1 97.44 221 ILE A O 1
ATOM 1856 N N . PHE A 1 222 ? 1.438 13.062 10.617 1 97.94 222 PHE A N 1
ATOM 1857 C CA . PHE A 1 222 ? 0.469 12.086 11.102 1 97.94 222 PHE A CA 1
ATOM 1858 C C . PHE A 1 222 ? 0.993 11.375 12.344 1 97.94 222 PHE A C 1
ATOM 1860 O O . PHE A 1 222 ? 0.211 10.945 13.195 1 97.94 222 PHE A O 1
ATOM 1867 N N . ASP A 1 223 ? 2.318 11.281 12.492 1 96.88 223 ASP A N 1
ATOM 1868 C CA . ASP A 1 223 ? 2.873 10.75 13.734 1 96.88 223 ASP A CA 1
ATOM 1869 C C . ASP A 1 223 ? 2.344 11.516 14.945 1 96.88 223 ASP A C 1
ATOM 1871 O O . ASP A 1 223 ? 1.979 10.914 15.953 1 96.88 223 ASP A O 1
ATOM 1875 N N . LYS A 1 224 ? 2.281 12.844 14.82 1 96.12 224 LYS A N 1
ATOM 1876 C CA . LYS A 1 224 ? 1.812 13.688 15.914 1 96.12 224 LYS A CA 1
ATOM 1877 C C . LYS A 1 224 ? 0.307 13.539 16.109 1 96.12 224 LYS A C 1
ATOM 1879 O O . LYS A 1 224 ? -0.165 13.461 17.25 1 96.12 224 LYS A O 1
ATOM 1884 N N . VAL A 1 225 ? -0.384 13.523 15.055 1 95.81 225 VAL A N 1
ATOM 1885 C CA . VAL A 1 225 ? -1.837 13.406 15.109 1 95.81 225 VAL A CA 1
ATOM 1886 C C . VAL A 1 225 ? -2.217 12.062 15.742 1 95.81 225 VAL A C 1
ATOM 1888 O O . VAL A 1 225 ? -3.17 11.984 16.516 1 95.81 225 VAL A O 1
ATOM 1891 N N . MET A 1 226 ? -1.454 11.008 15.414 1 95.44 226 MET A N 1
ATOM 1892 C CA . MET A 1 226 ? -1.676 9.68 15.977 1 95.44 226 MET A CA 1
ATOM 1893 C C . MET A 1 226 ? -1.444 9.688 17.484 1 95.44 226 MET A C 1
ATOM 1895 O O . MET A 1 226 ? -1.985 8.844 18.203 1 95.44 226 MET A O 1
ATOM 1899 N N . GLY A 1 227 ? -0.614 10.547 17.891 1 92.69 227 GLY A N 1
ATOM 1900 C CA . GLY A 1 227 ? -0.37 10.695 19.312 1 92.69 227 GLY A CA 1
ATOM 1901 C C . GLY A 1 227 ? -1.548 11.289 20.062 1 92.69 227 GLY A C 1
ATOM 1902 O O . GLY A 1 227 ? -1.571 11.289 21.297 1 92.69 227 GLY A O 1
ATOM 1903 N N . GLY A 1 228 ? -2.492 11.859 19.344 1 89.56 228 GLY A N 1
ATOM 1904 C CA . GLY A 1 228 ? -3.73 12.305 19.953 1 89.56 228 GLY A CA 1
ATOM 1905 C C . GLY A 1 228 ? -3.885 13.812 19.969 1 89.56 228 GLY A C 1
ATOM 1906 O O . GLY A 1 228 ? -4.684 14.359 20.734 1 89.56 228 GLY A O 1
ATOM 1907 N N . SER A 1 229 ? -3.113 14.398 19.172 1 88.25 229 SER A N 1
ATOM 1908 C CA . SER A 1 229 ? -3.236 15.852 19.172 1 88.25 229 SER A CA 1
ATOM 1909 C C . SER A 1 229 ? -3.219 16.406 17.75 1 88.25 229 SER A C 1
ATOM 1911 O O . SER A 1 229 ? -2.344 16.062 16.953 1 88.25 229 SER A O 1
ATOM 1913 N N . CYS A 1 230 ? -4.137 17.266 17.469 1 91.94 230 CYS A N 1
ATOM 1914 C CA . CYS A 1 230 ? -4.207 17.922 16.172 1 91.94 230 CYS A CA 1
ATOM 1915 C C . CYS A 1 230 ? -3.617 19.328 16.25 1 91.94 230 CYS A C 1
ATOM 1917 O O . CYS A 1 230 ? -3.691 20.078 15.273 1 91.94 230 CYS A O 1
ATOM 1919 N N . LYS A 1 231 ? -2.951 19.625 17.281 1 93.12 231 LYS A N 1
ATOM 1920 C CA . LYS A 1 231 ? -2.428 20.969 17.516 1 93.12 231 LYS A CA 1
ATOM 1921 C C . LYS A 1 231 ? -1.336 21.312 16.516 1 93.12 231 LYS A C 1
ATOM 1923 O O . LYS A 1 231 ? -1.014 22.5 16.328 1 93.12 231 LYS A O 1
ATOM 1928 N N . ILE A 1 232 ? -0.808 20.328 15.898 1 96.19 232 ILE A N 1
ATOM 1929 C CA . ILE A 1 232 ? 0.278 20.562 14.953 1 96.19 232 ILE A CA 1
ATOM 1930 C C . ILE A 1 232 ? -0.284 21.141 13.656 1 96.19 232 ILE A C 1
ATOM 1932 O O . ILE A 1 232 ? 0.447 21.75 12.875 1 96.19 232 ILE A O 1
ATOM 1936 N N . LEU A 1 233 ? -1.554 20.953 13.352 1 96.56 233 LEU A N 1
ATOM 1937 C CA . LEU A 1 233 ? -2.148 21.25 12.047 1 96.56 233 LEU A CA 1
ATOM 1938 C C . LEU A 1 233 ? -2.068 22.75 11.742 1 96.56 233 LEU A C 1
ATOM 1940 O O . LEU A 1 233 ? -1.68 23.141 10.641 1 96.56 233 LEU A O 1
ATOM 1944 N N . PRO A 1 234 ? -2.361 23.641 12.695 1 97.44 234 PRO A N 1
ATOM 1945 C CA . PRO A 1 234 ? -2.197 25.062 12.398 1 97.44 234 PRO A CA 1
ATOM 1946 C C . PRO 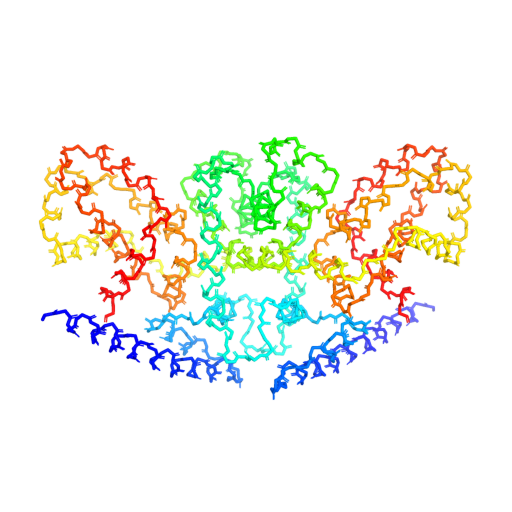A 1 234 ? -0.754 25.438 12.07 1 97.44 234 PRO A C 1
ATOM 1948 O O . PRO A 1 234 ? -0.515 26.344 11.273 1 97.44 234 PRO A O 1
ATOM 1951 N N . TYR A 1 235 ? 0.157 24.719 12.656 1 98 235 TYR A N 1
ATOM 1952 C CA . TYR A 1 235 ? 1.561 24.969 12.352 1 98 235 TYR A CA 1
ATOM 1953 C C . TYR A 1 235 ? 1.884 24.578 10.914 1 98 235 TYR A C 1
ATOM 1955 O O . TYR A 1 235 ? 2.701 25.234 10.258 1 98 235 TYR A O 1
ATOM 1963 N N . VAL A 1 236 ? 1.304 23.5 10.453 1 97.5 236 VAL A N 1
ATOM 1964 C CA . VAL A 1 236 ? 1.489 23.094 9.07 1 97.5 236 VAL A CA 1
ATOM 1965 C C . VAL A 1 236 ? 0.928 24.156 8.133 1 97.5 236 VAL A C 1
ATOM 1967 O O . VAL A 1 236 ? 1.581 24.547 7.16 1 97.5 236 VAL A O 1
ATOM 1970 N N . ALA A 1 237 ? -0.242 24.625 8.414 1 96.88 237 ALA A N 1
ATOM 1971 C CA . ALA A 1 237 ? -0.869 25.672 7.602 1 96.88 237 ALA A CA 1
ATOM 1972 C C . ALA A 1 237 ? -0.01 26.922 7.562 1 96.88 237 ALA A C 1
ATOM 1974 O O . ALA A 1 237 ? 0.23 27.484 6.492 1 96.88 237 ALA A O 1
ATOM 1975 N N . ALA A 1 238 ? 0.425 27.344 8.711 1 97.62 238 ALA A N 1
ATOM 1976 C CA . ALA A 1 238 ? 1.277 28.531 8.789 1 97.62 238 ALA A CA 1
ATOM 1977 C C . ALA A 1 238 ? 2.568 28.328 7.996 1 97.62 238 ALA A C 1
ATOM 1979 O O . ALA A 1 238 ? 2.998 29.219 7.262 1 97.62 238 ALA A O 1
ATOM 1980 N N . SER A 1 239 ? 3.174 27.141 8.18 1 97.31 239 SER A N 1
ATOM 1981 C CA . SER A 1 239 ? 4.426 26.844 7.492 1 97.31 239 SER A CA 1
ATOM 1982 C C . SER A 1 239 ? 4.238 26.844 5.98 1 97.31 239 SER A C 1
ATOM 1984 O O . SER A 1 239 ? 5.129 27.266 5.238 1 97.31 239 SER A O 1
ATOM 1986 N N . LEU A 1 240 ? 3.098 26.328 5.5 1 95.62 240 LEU A N 1
ATOM 1987 C CA . LEU A 1 240 ? 2.779 26.328 4.078 1 95.62 240 LEU A CA 1
ATOM 1988 C C . LEU A 1 240 ? 2.779 27.75 3.518 1 95.62 240 LEU A C 1
ATOM 1990 O O . LEU A 1 240 ? 3.256 27.984 2.404 1 95.62 240 LEU A O 1
ATOM 1994 N N . LEU A 1 241 ? 2.27 28.672 4.277 1 95.81 241 LEU A N 1
ATOM 1995 C CA . LEU A 1 241 ? 2.199 30.062 3.863 1 95.81 241 LEU A CA 1
ATOM 1996 C C . LEU A 1 241 ? 3.564 30.734 3.973 1 95.81 241 LEU A C 1
ATOM 1998 O O . LEU A 1 241 ? 4 31.422 3.047 1 95.81 241 LEU A O 1
ATOM 2002 N N . ILE A 1 242 ? 4.277 30.484 5.047 1 96.69 242 ILE A N 1
ATOM 2003 C CA . ILE A 1 242 ? 5.543 31.156 5.332 1 96.69 242 ILE A CA 1
ATOM 2004 C C . ILE A 1 242 ? 6.59 30.734 4.305 1 96.69 242 ILE A C 1
ATOM 2006 O O . ILE A 1 242 ? 7.363 31.562 3.82 1 96.69 242 ILE A O 1
ATOM 2010 N N . VAL A 1 243 ? 6.633 29.422 4.02 1 94.56 243 VAL A N 1
ATOM 2011 C CA . VAL A 1 243 ? 7.617 28.906 3.074 1 94.56 243 VAL A CA 1
ATOM 2012 C C . VAL A 1 243 ? 7.398 29.547 1.705 1 94.56 243 VAL A C 1
ATOM 2014 O O . VAL A 1 243 ? 8.352 29.734 0.942 1 94.56 243 VAL A O 1
ATOM 2017 N N . ARG A 1 244 ? 6.215 29.969 1.405 1 93.19 244 ARG A N 1
ATOM 2018 C CA . ARG A 1 244 ? 5.883 30.562 0.112 1 93.19 244 ARG A CA 1
ATOM 2019 C C . ARG A 1 244 ? 5.746 32.062 0.219 1 93.19 244 ARG A C 1
ATOM 2021 O O . ARG A 1 244 ? 5.113 32.719 -0.632 1 93.19 244 ARG A O 1
ATOM 2028 N N . ARG A 1 245 ? 6.23 32.656 1.221 1 94.69 245 ARG A N 1
ATOM 2029 C CA . ARG A 1 245 ? 6.082 34.062 1.508 1 94.69 245 ARG A CA 1
ATOM 2030 C C . ARG A 1 245 ? 6.527 34.906 0.32 1 94.69 245 ARG A C 1
ATOM 2032 O O . ARG A 1 245 ? 5.891 35.906 -0.009 1 94.69 245 ARG A O 1
ATOM 2039 N N . HIS A 1 246 ? 7.648 34.5 -0.388 1 94.25 246 HIS A N 1
ATOM 2040 C CA . HIS A 1 246 ? 8.203 35.312 -1.486 1 94.25 246 HIS A CA 1
ATOM 2041 C C . HIS A 1 246 ? 7.246 35.344 -2.672 1 94.25 246 HIS A C 1
ATOM 2043 O O . HIS A 1 246 ? 7.27 36.281 -3.469 1 94.25 246 HIS A O 1
ATOM 2049 N N . LEU A 1 247 ? 6.414 34.344 -2.76 1 92.5 247 LEU A N 1
ATOM 2050 C CA . LEU A 1 247 ? 5.422 34.281 -3.828 1 92.5 247 LEU A CA 1
ATOM 2051 C C . LEU A 1 247 ? 4.156 35.031 -3.43 1 92.5 247 LEU A C 1
ATOM 2053 O O . LEU A 1 247 ? 3.439 35.562 -4.289 1 92.5 247 LEU A O 1
ATOM 2057 N N . LEU A 1 248 ? 3.861 35.125 -2.137 1 94.19 248 LEU A N 1
ATOM 2058 C CA . LEU A 1 248 ? 2.572 35.594 -1.665 1 94.19 248 LEU A CA 1
ATOM 2059 C C . LEU A 1 248 ? 2.623 37.125 -1.423 1 94.19 248 LEU A C 1
ATOM 2061 O O . LEU A 1 248 ? 1.647 37.812 -1.686 1 94.19 248 LEU A O 1
ATOM 2065 N N . LEU A 1 249 ? 3.65 37.625 -0.993 1 95.62 249 LEU A N 1
ATOM 2066 C CA . LEU A 1 249 ? 3.771 39 -0.568 1 95.62 249 LEU A CA 1
ATOM 2067 C C . LEU A 1 249 ? 3.559 39.969 -1.744 1 95.62 249 LEU A C 1
ATOM 2069 O O . LEU A 1 249 ? 2.939 41.031 -1.592 1 95.62 249 LEU A O 1
ATOM 2073 N N . PRO A 1 250 ? 4.094 39.562 -2.893 1 95.06 250 PRO A N 1
ATOM 2074 C CA . PRO A 1 250 ? 3.932 40.469 -4.016 1 95.06 250 PRO A CA 1
ATOM 2075 C C . PRO A 1 250 ? 2.518 40.469 -4.586 1 95.06 250 PRO A C 1
ATOM 2077 O O . PRO A 1 250 ? 2.166 41.344 -5.383 1 95.06 250 PRO A O 1
ATOM 2080 N N . LEU A 1 251 ? 1.7 39.594 -4.227 1 94 251 LEU A N 1
ATOM 2081 C CA . LEU A 1 251 ? 0.365 39.438 -4.801 1 94 251 LEU A CA 1
ATOM 2082 C C . LEU A 1 251 ? -0.646 40.281 -4.023 1 94 251 LEU A C 1
ATOM 2084 O O . LEU A 1 251 ? -0.618 40.312 -2.791 1 94 251 LEU A O 1
ATOM 2088 N N . ASN A 1 252 ? -1.493 41 -4.781 1 92.38 252 ASN A N 1
ATOM 2089 C CA . ASN A 1 252 ? -2.482 41.844 -4.141 1 92.38 252 ASN A CA 1
ATOM 2090 C C . ASN A 1 252 ? -3.902 41.344 -4.383 1 92.38 252 ASN A C 1
ATOM 2092 O O . ASN A 1 252 ? -4.871 42.062 -4.152 1 92.38 252 ASN A O 1
ATOM 2096 N N . ASP A 1 253 ? -4.023 40.156 -4.867 1 92.56 253 ASP A N 1
ATOM 2097 C CA . ASP A 1 253 ? -5.305 39.531 -5.195 1 92.56 253 ASP A CA 1
ATOM 2098 C C . ASP A 1 253 ? -5.453 38.156 -4.508 1 92.56 253 ASP A C 1
ATOM 2100 O O . ASP A 1 253 ? -4.645 37.25 -4.727 1 92.56 253 ASP A O 1
ATOM 2104 N N . SER A 1 254 ? -6.5 38.094 -3.734 1 91 254 SER A N 1
ATOM 2105 C CA . SER A 1 254 ? -6.727 36.875 -2.953 1 91 254 SER A CA 1
ATOM 2106 C C . SER A 1 254 ? -6.926 35.656 -3.857 1 91 254 SER A C 1
ATOM 2108 O O . SER A 1 254 ? -6.52 34.562 -3.516 1 91 254 SER A O 1
ATOM 2110 N N . ALA A 1 255 ? -7.492 35.812 -5.047 1 90.69 255 ALA A N 1
ATOM 2111 C CA . ALA A 1 255 ? -7.73 34.719 -5.984 1 90.69 255 ALA A CA 1
ATOM 2112 C C . ALA A 1 255 ? -6.414 34.156 -6.5 1 90.69 255 ALA A C 1
ATOM 2114 O O . ALA A 1 255 ? -6.281 32.938 -6.668 1 90.69 255 ALA A O 1
ATOM 2115 N N . LYS A 1 256 ? -5.504 35.062 -6.738 1 91.31 256 LYS A N 1
ATOM 2116 C CA . LYS A 1 256 ? -4.195 34.625 -7.215 1 91.31 256 LYS A CA 1
ATOM 2117 C C . LYS A 1 256 ? -3.449 33.844 -6.137 1 91.31 256 LYS A C 1
ATOM 2119 O O . LYS A 1 256 ? -2.723 32.875 -6.441 1 91.31 256 LYS A O 1
ATOM 2124 N N . ILE A 1 257 ? -3.668 34.25 -4.906 1 89.94 257 ILE A N 1
ATOM 2125 C CA . ILE A 1 257 ? -3.045 33.562 -3.773 1 89.94 257 ILE A CA 1
ATOM 2126 C C . ILE A 1 257 ? -3.549 32.125 -3.688 1 89.94 257 ILE A C 1
ATOM 2128 O O . ILE A 1 257 ? -2.758 31.203 -3.523 1 89.94 257 ILE A O 1
ATOM 2132 N N . ILE A 1 258 ? -4.801 31.984 -3.859 1 88 258 ILE A N 1
ATOM 2133 C CA . ILE A 1 258 ? -5.418 30.672 -3.775 1 88 258 ILE A CA 1
ATOM 2134 C C . ILE A 1 258 ? -4.906 29.781 -4.91 1 88 258 ILE A C 1
ATOM 2136 O O . ILE A 1 258 ? -4.664 28.594 -4.719 1 88 258 ILE A O 1
ATOM 2140 N N . ASP A 1 259 ? -4.738 30.375 -6.066 1 87.81 259 ASP A N 1
ATOM 2141 C CA . ASP A 1 259 ? -4.246 29.641 -7.227 1 87.81 259 ASP A CA 1
ATOM 2142 C C . ASP A 1 259 ? -2.836 29.094 -6.98 1 87.81 259 ASP A C 1
ATOM 2144 O O . ASP A 1 259 ? -2.51 27.984 -7.387 1 87.81 259 ASP A O 1
ATOM 2148 N N . ILE A 1 260 ? -2.102 29.922 -6.383 1 86.31 260 ILE A N 1
ATOM 2149 C CA . ILE A 1 260 ? -0.726 29.531 -6.082 1 86.31 260 ILE A CA 1
ATOM 2150 C C . ILE A 1 260 ? -0.718 28.391 -5.062 1 86.31 260 ILE A C 1
ATOM 2152 O O . ILE A 1 260 ? 0.078 27.453 -5.172 1 86.31 260 ILE A O 1
ATOM 2156 N N . LEU A 1 261 ? -1.597 28.531 -4.117 1 86.19 261 LEU A N 1
ATOM 2157 C CA . LEU A 1 261 ? -1.625 27.562 -3.027 1 86.19 261 LEU A CA 1
ATOM 2158 C C . LEU A 1 261 ? -2.174 26.219 -3.508 1 86.19 261 LEU A C 1
ATOM 2160 O O . LEU A 1 261 ? -1.894 25.172 -2.91 1 86.19 261 LEU A O 1
ATOM 2164 N N . LYS A 1 262 ? -2.896 26.25 -4.578 1 80.62 262 LYS A N 1
ATOM 2165 C CA . LYS A 1 262 ? -3.424 25.016 -5.16 1 80.62 262 LYS A CA 1
ATOM 2166 C C . LYS A 1 262 ? -2.344 24.266 -5.941 1 80.62 262 LYS A C 1
ATOM 2168 O O . LYS A 1 262 ? -2.461 23.062 -6.172 1 80.62 262 LYS A O 1
ATOM 2173 N N . GLN A 1 263 ? -1.394 25.125 -6.402 1 71.62 263 GLN A N 1
ATOM 2174 C CA . GLN A 1 263 ? -0.301 24.547 -7.168 1 71.62 263 GLN A CA 1
ATOM 2175 C C . GLN A 1 263 ? 0.79 24 -6.246 1 71.62 263 GLN A C 1
ATOM 2177 O O . GLN A 1 263 ? 1.31 24.734 -5.402 1 71.62 263 GLN A O 1
ATOM 2182 N N . ASN A 1 264 ? 0.574 23 -5.539 1 59.16 264 ASN A N 1
ATOM 2183 C CA . ASN A 1 264 ? 1.477 22.469 -4.52 1 59.16 264 ASN A CA 1
ATOM 2184 C C . ASN A 1 264 ? 2.629 21.688 -5.137 1 59.16 264 ASN A C 1
ATOM 2186 O O . ASN A 1 264 ? 2.504 20.484 -5.391 1 59.16 264 ASN A O 1
ATOM 2190 N N . PRO A 1 265 ? 3.703 22.469 -5.473 1 57.38 265 PRO A N 1
ATOM 2191 C CA . PRO A 1 265 ? 4.816 21.656 -5.988 1 57.38 265 PRO A CA 1
ATOM 2192 C C . PRO A 1 265 ? 5.316 20.625 -4.98 1 57.38 265 PRO A C 1
ATOM 2194 O O . PRO A 1 265 ? 5.324 20.891 -3.775 1 57.38 265 PRO A O 1
ATOM 2197 N N . GLU A 1 266 ? 5.195 19.359 -5.215 1 59.34 266 GLU A N 1
ATOM 2198 C CA . GLU A 1 266 ? 5.766 18.281 -4.426 1 59.34 266 GLU A CA 1
ATOM 2199 C C . GLU A 1 266 ? 7.137 18.656 -3.873 1 59.34 266 GLU A C 1
ATOM 2201 O O . GLU A 1 266 ? 7.52 18.219 -2.789 1 59.34 266 GLU A O 1
ATOM 2206 N N . ASP A 1 267 ? 7.715 19.781 -4.328 1 69.31 267 ASP A N 1
ATOM 2207 C CA . ASP A 1 267 ? 9.109 20.109 -4.051 1 69.31 267 ASP A CA 1
ATOM 2208 C C . ASP A 1 267 ? 9.25 20.812 -2.705 1 69.31 267 ASP A C 1
ATOM 2210 O O . ASP A 1 267 ? 10.305 20.734 -2.064 1 69.31 267 ASP A O 1
ATOM 2214 N N . ILE A 1 268 ? 8.094 21.188 -2.115 1 86 268 ILE A N 1
ATOM 2215 C CA . ILE A 1 268 ? 8.344 21.984 -0.918 1 86 268 ILE A CA 1
ATOM 2216 C C . ILE A 1 268 ? 7.828 21.234 0.312 1 86 268 ILE A C 1
ATOM 2218 O O . ILE A 1 268 ? 7.941 21.734 1.437 1 86 268 ILE A O 1
ATOM 2222 N N . SER A 1 269 ? 7.309 20.094 0.162 1 90.25 269 SER A N 1
ATOM 2223 C CA . SER A 1 269 ? 6.641 19.344 1.226 1 90.25 269 SER A CA 1
ATOM 2224 C C . SER A 1 269 ? 7.574 19.109 2.404 1 90.25 269 SER A C 1
ATOM 2226 O O . SER A 1 269 ? 7.199 19.328 3.559 1 90.25 269 SER A O 1
ATOM 2228 N N . ASP A 1 270 ? 8.727 18.75 2.105 1 90.5 270 ASP A N 1
ATOM 2229 C CA . ASP A 1 270 ? 9.688 18.484 3.172 1 90.5 270 ASP A CA 1
ATOM 2230 C C . ASP A 1 270 ? 10.016 19.766 3.941 1 90.5 270 ASP A C 1
ATOM 2232 O O . ASP A 1 270 ? 10.148 19.734 5.168 1 90.5 270 ASP A O 1
ATOM 2236 N N . MET A 1 271 ? 10.195 20.812 3.189 1 94.06 271 MET A N 1
ATOM 2237 C CA . MET A 1 271 ? 10.5 22.094 3.812 1 94.06 271 MET A CA 1
ATOM 2238 C C . MET A 1 271 ? 9.359 22.547 4.719 1 94.06 271 MET A C 1
ATOM 2240 O O . MET A 1 271 ? 9.594 23.016 5.832 1 94.06 271 MET A O 1
ATOM 2244 N N . VAL A 1 272 ? 8.156 22.422 4.281 1 95.94 272 VAL A N 1
ATOM 2245 C CA . VAL A 1 272 ? 6.965 22.828 5.023 1 95.94 272 VAL A CA 1
ATOM 2246 C C . VAL A 1 272 ? 6.863 22 6.309 1 95.94 272 VAL A C 1
ATOM 2248 O O . VAL A 1 272 ? 6.66 22.562 7.391 1 95.94 272 VAL A O 1
ATOM 2251 N N . VAL A 1 273 ? 7.027 20.719 6.199 1 96.06 273 VAL A N 1
ATOM 2252 C CA . VAL A 1 273 ? 6.859 19.812 7.332 1 96.06 273 VAL A CA 1
ATOM 2253 C C . VAL A 1 273 ? 7.98 20.047 8.344 1 96.06 273 VAL A C 1
ATOM 2255 O O . VAL A 1 273 ? 7.734 20.078 9.555 1 96.06 273 VAL A O 1
ATOM 2258 N N . ASN A 1 274 ? 9.172 20.203 7.855 1 95.38 274 ASN A N 1
ATOM 2259 C CA . ASN A 1 274 ? 10.281 20.5 8.758 1 95.38 274 ASN A CA 1
ATOM 2260 C C . ASN A 1 274 ? 10.047 21.797 9.531 1 95.38 274 ASN A C 1
ATOM 2262 O O . ASN A 1 274 ? 10.305 21.859 10.734 1 95.38 274 ASN A O 1
ATOM 2266 N N . LYS A 1 275 ? 9.656 22.766 8.859 1 96.75 275 LYS A N 1
ATOM 2267 C CA . LYS A 1 275 ? 9.375 24.031 9.508 1 96.75 275 LYS A CA 1
ATOM 2268 C C . LYS A 1 275 ? 8.266 23.891 10.539 1 96.75 275 LYS A C 1
ATOM 2270 O O . LYS A 1 275 ? 8.352 24.438 11.641 1 96.75 275 LYS A O 1
ATOM 2275 N N . ALA A 1 276 ? 7.168 23.234 10.18 1 97.44 276 ALA A N 1
ATOM 2276 C CA . ALA A 1 276 ? 6.043 23.016 11.086 1 97.44 276 ALA A CA 1
ATOM 2277 C C . ALA A 1 276 ? 6.492 22.297 12.352 1 97.44 276 ALA A C 1
ATOM 2279 O O . ALA A 1 276 ? 6.109 22.672 13.461 1 97.44 276 ALA A O 1
ATOM 2280 N N . LEU A 1 277 ? 7.273 21.281 12.164 1 96.69 277 LEU A N 1
ATOM 2281 C CA . LEU A 1 277 ? 7.762 20.5 13.305 1 96.69 277 LEU A CA 1
ATOM 2282 C C . LEU A 1 277 ? 8.656 21.344 14.195 1 96.69 277 LEU A C 1
ATOM 2284 O O . LEU A 1 277 ? 8.609 21.234 15.422 1 96.69 277 LEU A O 1
ATOM 2288 N N . ASP A 1 278 ? 9.477 22.172 13.602 1 95.88 278 ASP A N 1
ATOM 2289 C CA . ASP A 1 278 ? 10.352 23.062 14.352 1 95.88 278 ASP A CA 1
ATOM 2290 C C . ASP A 1 278 ? 9.539 24.062 15.172 1 95.88 278 ASP A C 1
ATOM 2292 O O . ASP A 1 278 ? 9.859 24.328 16.328 1 95.88 278 ASP A O 1
ATOM 2296 N N . LEU A 1 279 ? 8.523 24.594 14.547 1 95.12 279 LEU A N 1
ATOM 2297 C CA . LEU A 1 279 ? 7.695 25.594 15.219 1 95.12 279 LEU A CA 1
ATOM 2298 C C . LEU A 1 279 ? 6.875 24.938 16.344 1 95.12 279 LEU A C 1
ATOM 2300 O O . LEU A 1 279 ? 6.621 25.578 17.359 1 95.12 279 LEU A O 1
ATOM 2304 N N . TYR A 1 280 ? 6.422 23.781 16.125 1 93.56 280 TYR A N 1
ATOM 2305 C CA . TYR A 1 280 ? 5.574 23.062 17.062 1 93.56 280 TYR A CA 1
ATOM 2306 C C . TYR A 1 280 ? 6.375 22.609 18.281 1 93.56 280 TYR A C 1
ATOM 2308 O O . TYR A 1 280 ? 5.836 22.516 19.391 1 93.56 280 TYR A O 1
ATOM 2316 N N . SER A 1 281 ? 7.676 22.234 18.125 1 84.44 281 SER A N 1
ATOM 2317 C CA . SER A 1 281 ? 8.523 21.734 19.203 1 84.44 281 SER A CA 1
ATOM 2318 C C . SER A 1 281 ? 8.867 22.844 20.203 1 84.44 281 SER A C 1
ATOM 2320 O O . SER A 1 281 ? 9.023 22.578 21.391 1 84.44 281 SER A O 1
ATOM 2322 N N . MET B 1 1 ? -20.812 -41.781 10.289 1 28 1 MET B N 1
ATOM 2323 C CA . MET B 1 1 ? -20.031 -41.281 9.164 1 28 1 MET B CA 1
ATOM 2324 C C . MET B 1 1 ? -19.812 -39.781 9.281 1 28 1 MET B C 1
ATOM 2326 O O . MET B 1 1 ? -19.172 -39.188 8.422 1 28 1 MET B O 1
ATOM 2330 N N . SER B 1 2 ? -20.625 -39.031 9.938 1 35.81 2 SER B N 1
ATOM 2331 C CA . SER B 1 2 ? -20.703 -37.594 10.195 1 35.81 2 SER B CA 1
ATOM 2332 C C . SER B 1 2 ? -19.562 -37.125 11.102 1 35.81 2 SER B C 1
ATOM 2334 O O . SER B 1 2 ? -19.172 -35.969 11.055 1 35.81 2 SER B O 1
ATOM 2336 N N . ASP B 1 3 ? -19.125 -38.031 12.039 1 37.91 3 ASP B N 1
ATOM 2337 C CA . ASP B 1 3 ? -18.172 -37.656 13.07 1 37.91 3 ASP B CA 1
ATOM 2338 C C . ASP B 1 3 ? -16.766 -37.5 12.477 1 37.91 3 ASP B C 1
ATOM 2340 O O . ASP B 1 3 ? -15.859 -37 13.148 1 37.91 3 ASP B O 1
ATOM 2344 N N . LYS B 1 4 ? -16.453 -38.344 11.453 1 40.5 4 LYS B N 1
ATOM 2345 C CA . LYS B 1 4 ? -15.133 -38.375 10.844 1 40.5 4 LYS B CA 1
ATOM 2346 C C . LYS B 1 4 ? -14.789 -37.062 10.156 1 40.5 4 LYS B C 1
ATOM 2348 O O . LYS B 1 4 ? -13.617 -36.75 9.93 1 40.5 4 LYS B O 1
ATOM 2353 N N . ASN B 1 5 ? -15.758 -36.438 9.586 1 36.84 5 ASN B N 1
ATOM 2354 C CA . ASN B 1 5 ? -15.461 -35.188 8.891 1 36.84 5 ASN B CA 1
ATOM 2355 C C . ASN B 1 5 ? -15.062 -34.094 9.859 1 36.84 5 ASN B C 1
ATOM 2357 O O . ASN B 1 5 ? -14.547 -33.062 9.453 1 36.84 5 ASN B O 1
ATOM 2361 N N . ARG B 1 6 ? -15.664 -34.188 11.062 1 41.22 6 ARG B N 1
ATOM 2362 C CA . ARG B 1 6 ? -15.32 -33.188 12.086 1 41.22 6 ARG B CA 1
ATOM 2363 C C . ARG B 1 6 ? -13.883 -33.375 12.562 1 41.22 6 ARG B C 1
ATOM 2365 O O . ARG B 1 6 ? -13.219 -32.406 12.922 1 41.22 6 ARG B O 1
ATOM 2372 N N . ASN B 1 7 ? -13.391 -34.719 12.633 1 41.16 7 ASN B N 1
ATOM 2373 C CA . ASN B 1 7 ? -12.039 -34.969 13.125 1 41.16 7 ASN B CA 1
ATOM 2374 C C . ASN B 1 7 ? -10.977 -34.531 12.125 1 41.16 7 ASN B C 1
ATOM 2376 O O . ASN B 1 7 ? -9.82 -34.312 12.492 1 41.16 7 ASN B O 1
ATOM 2380 N N . PHE B 1 8 ? -11.422 -34.656 10.836 1 34.78 8 PHE B N 1
ATOM 2381 C CA . PHE B 1 8 ? -10.422 -34.281 9.852 1 34.78 8 PHE B CA 1
ATOM 2382 C C . PHE B 1 8 ? -10.195 -32.75 9.883 1 34.78 8 PHE B C 1
ATOM 2384 O O . PHE B 1 8 ? -9.055 -32.312 9.781 1 34.78 8 PHE B O 1
ATOM 2391 N N . ARG B 1 9 ? -11.172 -32.062 10.125 1 40.97 9 ARG B N 1
ATOM 2392 C CA . ARG B 1 9 ? -10.969 -30.609 10.172 1 40.97 9 ARG B CA 1
ATOM 2393 C C . ARG B 1 9 ? -10.156 -30.203 11.398 1 40.97 9 ARG B C 1
ATOM 2395 O O . ARG B 1 9 ? -9.289 -29.344 11.312 1 40.97 9 ARG B O 1
ATOM 2402 N N . SER B 1 10 ? -10.578 -30.844 12.438 1 41.31 10 SER B N 1
ATOM 2403 C CA . SER B 1 10 ? -9.883 -30.531 13.672 1 41.31 10 SER B CA 1
ATOM 2404 C C . SER B 1 10 ? -8.43 -31.016 13.633 1 41.31 10 SER B C 1
ATOM 2406 O O . SER B 1 10 ? -7.523 -30.297 14.055 1 41.31 10 SER B O 1
ATOM 2408 N N . SER B 1 11 ? -8.195 -32.188 13.117 1 41.25 11 SER B N 1
ATOM 2409 C CA . SER B 1 11 ? -6.832 -32.719 13.031 1 41.25 11 SER B CA 1
ATOM 2410 C C . SER B 1 11 ? -6.012 -31.953 12 1 41.25 11 SER B C 1
ATOM 2412 O O . SER B 1 11 ? -4.828 -31.688 12.211 1 41.25 11 SER B O 1
ATOM 2414 N N . TYR B 1 12 ? -6.535 -31.625 10.875 1 36.66 12 TYR B N 1
ATOM 2415 C CA . TYR B 1 12 ? -5.891 -30.781 9.859 1 36.66 12 TYR B CA 1
ATOM 2416 C C . TYR B 1 12 ? -5.672 -29.375 10.383 1 36.66 12 TYR B C 1
ATOM 2418 O O . TYR B 1 12 ? -4.594 -28.797 10.211 1 36.66 12 TYR B O 1
ATOM 2426 N N . TYR B 1 13 ? -6.637 -28.797 10.984 1 42.25 13 TYR B N 1
ATOM 2427 C CA . TYR B 1 13 ? -6.438 -27.484 11.602 1 42.25 13 TYR B CA 1
ATOM 2428 C C . TYR B 1 13 ? -5.461 -27.578 12.766 1 42.25 13 TYR B C 1
ATOM 2430 O O . TYR B 1 13 ? -4.719 -26.625 13.039 1 42.25 13 TYR B O 1
ATOM 2438 N N . ASP B 1 14 ? -5.5 -28.609 13.477 1 42.22 14 ASP B N 1
ATOM 2439 C CA . ASP B 1 14 ? -4.574 -28.828 14.586 1 42.22 14 ASP B CA 1
ATOM 2440 C C . ASP B 1 14 ? -3.148 -29.031 14.078 1 42.22 14 ASP B C 1
ATOM 2442 O O . ASP B 1 14 ? -2.195 -28.5 14.648 1 42.22 14 ASP B O 1
ATOM 2446 N N . LYS B 1 15 ? -2.91 -29.922 13.172 1 40.78 15 LYS B N 1
ATOM 2447 C CA . LYS B 1 15 ? -1.603 -30.141 12.555 1 40.78 15 LYS B CA 1
ATOM 2448 C C . LYS B 1 15 ? -1.146 -28.891 11.805 1 40.78 15 LYS B C 1
ATOM 2450 O O . LYS B 1 15 ? 0.025 -28.516 11.875 1 40.78 15 LYS B O 1
ATOM 2455 N N . VAL B 1 16 ? -1.978 -28.156 11.141 1 44.59 16 VAL B N 1
ATOM 2456 C CA . VAL B 1 16 ? -1.73 -26.906 10.422 1 44.59 16 VAL B CA 1
ATOM 2457 C C . VAL B 1 16 ? -1.595 -25.766 11.422 1 44.59 16 VAL B C 1
ATOM 2459 O O . VAL B 1 16 ? -0.776 -24.859 11.227 1 44.59 16 VAL B O 1
ATOM 2462 N N . GLY B 1 17 ? -2.383 -25.828 12.523 1 44.28 17 GLY B N 1
ATOM 2463 C CA . GLY B 1 17 ? -2.285 -24.844 13.578 1 44.28 17 GLY B CA 1
ATOM 2464 C C . GLY B 1 17 ? -0.97 -24.891 14.336 1 44.28 17 GLY B C 1
ATOM 2465 O O . GLY B 1 17 ? -0.39 -23.859 14.664 1 44.28 17 GLY B O 1
ATOM 2466 N N . PHE B 1 18 ? -0.601 -26.141 14.797 1 42.75 18 PHE B N 1
ATOM 2467 C CA . PHE B 1 18 ? 0.667 -26.328 15.492 1 42.75 18 PHE B CA 1
ATOM 2468 C C . PHE B 1 18 ? 1.842 -26.047 14.562 1 42.75 18 PHE B C 1
ATOM 2470 O O . PHE B 1 18 ? 2.846 -25.469 14.992 1 42.75 18 PHE B O 1
ATOM 2477 N N . ARG B 1 19 ? 1.686 -26.484 13.375 1 52.16 19 ARG B N 1
ATOM 2478 C CA . ARG B 1 19 ? 2.691 -26.219 12.352 1 52.16 19 ARG B CA 1
ATOM 2479 C C . ARG B 1 19 ? 2.83 -24.719 12.094 1 52.16 19 ARG B C 1
ATOM 2481 O O . ARG B 1 19 ? 3.943 -24.203 11.992 1 52.16 19 ARG B O 1
ATOM 2488 N N . GLY B 1 20 ? 1.693 -24.078 12.406 1 62.81 20 GLY B N 1
ATOM 2489 C CA . GLY B 1 20 ? 1.689 -22.641 12.219 1 62.81 20 GLY B CA 1
ATOM 2490 C C . GLY B 1 20 ? 2.42 -21.891 13.32 1 62.81 20 GLY B C 1
ATOM 2491 O O . GLY B 1 20 ? 3.207 -20.984 13.047 1 62.81 20 GLY B O 1
ATOM 2492 N N . VAL B 1 21 ? 2.262 -22.562 14.516 1 68.44 21 VAL B N 1
ATOM 2493 C CA . VAL B 1 21 ? 2.873 -21.891 15.656 1 68.44 21 VAL B CA 1
ATOM 2494 C C . VAL B 1 21 ? 4.375 -22.156 15.68 1 68.44 21 VAL B C 1
ATOM 2496 O O . VAL B 1 21 ? 5.176 -21.25 15.883 1 68.44 21 VAL B O 1
ATOM 2499 N N . GLU B 1 22 ? 4.719 -23.406 15.422 1 77.19 22 GLU B N 1
ATOM 2500 C CA . GLU B 1 22 ? 6.133 -23.766 15.406 1 77.19 22 GLU B CA 1
ATOM 2501 C C . GLU B 1 22 ? 6.863 -23.078 14.25 1 77.19 22 GLU B C 1
ATOM 2503 O O . GLU B 1 22 ? 7.996 -22.625 14.406 1 77.19 22 GLU B O 1
ATOM 2508 N N . GLU B 1 23 ? 6.188 -23 13.219 1 84.69 23 GLU B N 1
ATOM 2509 C CA . GLU B 1 23 ? 6.781 -22.344 12.055 1 84.69 23 GLU B CA 1
ATOM 2510 C C . GLU B 1 23 ? 6.984 -20.859 12.305 1 84.69 23 GLU B C 1
ATOM 2512 O O . GLU B 1 23 ? 7.996 -20.281 11.898 1 84.69 23 GLU B O 1
ATOM 2517 N N . LYS B 1 24 ? 6.027 -20.359 13 1 87.38 24 LYS B N 1
ATOM 2518 C CA . LYS B 1 24 ? 6.141 -18.938 13.312 1 87.38 24 LYS B CA 1
ATOM 2519 C C . LYS B 1 24 ? 7.332 -18.672 14.227 1 87.38 24 LYS B C 1
ATOM 2521 O O . LYS B 1 24 ? 8.086 -17.719 14.008 1 87.38 24 LYS B O 1
ATOM 2526 N N . LYS B 1 25 ? 7.488 -19.438 15.195 1 88.31 25 LYS B N 1
ATOM 2527 C CA . LYS B 1 25 ? 8.617 -19.297 16.094 1 88.31 25 LYS B CA 1
ATOM 2528 C C . LYS B 1 25 ? 9.945 -19.469 15.359 1 88.31 25 LYS B C 1
ATOM 2530 O O . LYS B 1 25 ? 10.906 -18.734 15.617 1 88.31 25 LYS B O 1
ATOM 2535 N N . SER B 1 26 ? 9.953 -20.453 14.5 1 90.75 26 SER B N 1
ATOM 2536 C CA . SER B 1 26 ? 11.141 -20.688 13.695 1 90.75 26 SER B CA 1
ATOM 2537 C C . SER B 1 26 ? 11.492 -19.484 12.836 1 90.75 26 SER B C 1
ATOM 2539 O O . SER B 1 26 ? 12.656 -19.109 12.711 1 90.75 26 SER B O 1
ATOM 2541 N N . LEU B 1 27 ? 10.523 -18.891 12.305 1 92.38 27 LEU B N 1
ATOM 2542 C CA . LEU B 1 27 ? 10.727 -17.703 11.461 1 92.38 27 LEU B CA 1
ATOM 2543 C C . LEU B 1 27 ? 11.242 -16.531 12.289 1 92.38 27 LEU B C 1
ATOM 2545 O O . LEU B 1 27 ? 12.133 -15.797 11.844 1 92.38 27 LEU B O 1
ATOM 2549 N N . GLU B 1 28 ? 10.695 -16.406 13.453 1 90.31 28 GLU B N 1
ATOM 2550 C CA . GLU B 1 28 ? 11.117 -15.32 14.336 1 90.31 28 GLU B CA 1
ATOM 2551 C C . GLU B 1 28 ? 12.594 -15.445 14.703 1 90.31 28 GLU B C 1
ATOM 2553 O O . GLU B 1 28 ? 13.312 -14.445 14.797 1 90.31 28 GLU B O 1
ATOM 2558 N N . ILE B 1 29 ? 12.977 -16.609 14.883 1 92.25 29 ILE B N 1
ATOM 2559 C CA . ILE B 1 29 ? 14.383 -16.859 15.18 1 92.25 29 ILE B CA 1
ATOM 2560 C C . ILE B 1 29 ? 15.242 -16.422 13.992 1 92.25 29 ILE B C 1
ATOM 2562 O O . ILE B 1 29 ? 16.266 -15.766 14.172 1 92.25 29 ILE B O 1
ATOM 2566 N N . LEU B 1 30 ? 14.805 -16.766 12.812 1 92.75 30 LEU B N 1
ATOM 2567 C CA . LEU B 1 30 ? 15.555 -16.438 11.602 1 92.75 30 LEU B CA 1
ATOM 2568 C C . LEU B 1 30 ? 15.641 -14.922 11.406 1 92.75 30 LEU B C 1
ATOM 2570 O O . LEU B 1 30 ? 16.688 -14.398 11.055 1 92.75 30 LEU B O 1
ATOM 2574 N N . ILE B 1 31 ? 14.531 -14.195 11.695 1 91.88 31 ILE B N 1
ATOM 2575 C CA . ILE B 1 31 ? 14.445 -12.758 11.469 1 91.88 31 ILE B CA 1
ATOM 2576 C C . ILE B 1 31 ? 15.266 -12.023 12.531 1 91.88 31 ILE B C 1
ATOM 2578 O O . ILE B 1 31 ? 15.789 -10.938 12.273 1 91.88 31 ILE B O 1
ATOM 2582 N N . ASN B 1 32 ? 15.477 -12.672 13.664 1 89.5 32 ASN B N 1
ATOM 2583 C CA . ASN B 1 32 ? 16.172 -12.023 14.773 1 89.5 32 ASN B CA 1
ATOM 2584 C C . ASN B 1 32 ? 17.672 -12.336 14.758 1 89.5 32 ASN B C 1
ATOM 2586 O O . ASN B 1 32 ? 18.422 -11.773 15.547 1 89.5 32 ASN B O 1
ATOM 2590 N N . GLU B 1 33 ? 18.031 -13.211 13.883 1 89.69 33 GLU B N 1
ATOM 2591 C CA . GLU B 1 33 ? 19.453 -13.469 13.703 1 89.69 33 GLU B CA 1
ATOM 2592 C C . GLU B 1 33 ? 20.172 -12.242 13.148 1 89.69 33 GLU B C 1
ATOM 2594 O O . GLU B 1 33 ? 19.656 -11.562 12.25 1 89.69 33 GLU B O 1
ATOM 2599 N N . LYS B 1 34 ? 21.375 -11.898 13.742 1 86.81 34 LYS B N 1
ATOM 2600 C CA . LYS B 1 34 ? 22.109 -10.734 13.281 1 86.81 34 LYS B CA 1
ATOM 2601 C C . LYS B 1 34 ? 23.531 -11.125 12.844 1 86.81 34 LYS B C 1
ATOM 2603 O O . LYS B 1 34 ? 24.344 -11.547 13.672 1 86.81 34 LYS B O 1
ATOM 2608 N N . PRO B 1 35 ? 23.859 -11.055 11.555 1 90.69 35 PRO B N 1
ATOM 2609 C CA . PRO B 1 35 ? 23 -10.617 10.461 1 90.69 35 PRO B CA 1
ATOM 2610 C C . PRO B 1 35 ? 22.031 -11.719 10.008 1 90.69 35 PRO B C 1
ATOM 2612 O O . PRO B 1 35 ? 22.281 -12.898 10.227 1 90.69 35 PRO B O 1
ATOM 2615 N N . MET B 1 36 ? 21 -11.273 9.375 1 93.19 36 MET B N 1
ATOM 2616 C CA . MET B 1 36 ? 20.031 -12.25 8.867 1 93.19 36 MET B CA 1
ATOM 2617 C C . MET B 1 36 ? 20.656 -13.102 7.762 1 93.19 36 MET B C 1
ATOM 2619 O O . MET B 1 36 ? 21.438 -12.602 6.957 1 93.19 36 MET B O 1
ATOM 2623 N N . ASP B 1 37 ? 20.281 -14.305 7.73 1 94.94 37 ASP B N 1
ATOM 2624 C CA . ASP B 1 37 ? 20.75 -15.227 6.703 1 94.94 37 ASP B CA 1
ATOM 2625 C C . ASP B 1 37 ? 19.719 -15.375 5.582 1 94.94 37 ASP B C 1
ATOM 2627 O O . ASP B 1 37 ? 18.734 -16.094 5.734 1 94.94 37 ASP B O 1
ATOM 2631 N N . LYS B 1 38 ? 20.031 -14.883 4.484 1 94.81 38 LYS B N 1
ATOM 2632 C CA . LYS B 1 38 ? 19.109 -14.875 3.357 1 94.81 38 LYS B CA 1
ATOM 2633 C C . LYS B 1 38 ? 18.844 -16.297 2.857 1 94.81 38 LYS B C 1
ATOM 2635 O O . LYS B 1 38 ? 17.734 -16.625 2.434 1 94.81 38 LYS B O 1
ATOM 2640 N N . GLU B 1 39 ? 19.797 -17.047 2.838 1 95.25 39 GLU B N 1
ATOM 2641 C CA . GLU B 1 39 ? 19.656 -18.422 2.361 1 95.25 39 GLU B CA 1
ATOM 2642 C C . GLU B 1 39 ? 18.688 -19.203 3.23 1 95.25 39 GLU B C 1
ATOM 2644 O O . GLU B 1 39 ? 17.844 -19.938 2.715 1 95.25 39 GLU B O 1
ATOM 2649 N N . LYS B 1 40 ? 18.844 -19.062 4.516 1 96 40 LYS B N 1
ATOM 2650 C CA . LYS B 1 40 ? 17.938 -19.75 5.434 1 96 40 LYS B CA 1
ATOM 2651 C C . LYS B 1 40 ? 16.516 -19.234 5.27 1 96 40 LYS B C 1
ATOM 2653 O O . LYS B 1 40 ? 15.555 -20.016 5.32 1 96 40 LYS B O 1
ATOM 2658 N N . LEU B 1 41 ? 16.406 -17.969 5.094 1 95.75 41 LEU B N 1
ATOM 2659 C CA . LEU B 1 41 ? 15.086 -17.375 4.883 1 95.75 41 LEU B CA 1
ATOM 2660 C C . LEU B 1 41 ? 14.461 -17.875 3.59 1 95.75 41 LEU B C 1
ATOM 2662 O O . LEU B 1 41 ? 13.258 -18.172 3.549 1 95.75 41 LEU B O 1
ATOM 2666 N N . SER B 1 42 ? 15.297 -17.938 2.588 1 95.56 42 SER B N 1
ATOM 2667 C CA . SER B 1 42 ? 14.828 -18.469 1.305 1 95.56 42 SER B CA 1
ATOM 2668 C C . SER B 1 42 ? 14.344 -19.906 1.435 1 95.56 42 SER B C 1
ATOM 2670 O O . SER B 1 42 ? 13.289 -20.25 0.898 1 95.56 42 SER B O 1
ATOM 2672 N N . LYS B 1 43 ? 15.07 -20.703 2.107 1 95.69 43 LYS B N 1
ATOM 2673 C CA . LYS B 1 43 ? 14.688 -22.094 2.324 1 95.69 43 LYS B CA 1
ATOM 2674 C C . LYS B 1 43 ? 13.383 -22.188 3.113 1 95.69 43 LYS B C 1
ATOM 2676 O O . LYS B 1 43 ? 12.555 -23.062 2.848 1 95.69 43 LYS B O 1
ATOM 2681 N N . PHE B 1 44 ? 13.273 -21.344 4.074 1 95.88 44 PHE B N 1
ATOM 2682 C CA . PHE B 1 44 ? 12.031 -21.297 4.836 1 95.88 44 PHE B CA 1
ATOM 2683 C C . PHE B 1 44 ? 10.844 -21.016 3.916 1 95.88 44 PHE B C 1
ATOM 2685 O O . PHE B 1 44 ? 9.812 -21.688 4.012 1 95.88 44 PHE B O 1
ATOM 2692 N N . CYS B 1 45 ? 10.977 -20.078 3.041 1 95.25 45 CYS B N 1
ATOM 2693 C CA . CYS B 1 45 ? 9.906 -19.672 2.137 1 95.25 45 CYS B CA 1
ATOM 2694 C C . CYS B 1 45 ? 9.562 -20.797 1.163 1 95.25 45 CYS B C 1
ATOM 2696 O O . CYS B 1 45 ? 8.406 -20.953 0.763 1 95.25 45 CYS B O 1
ATOM 2698 N N . LEU B 1 46 ? 10.562 -21.562 0.772 1 93.75 46 LEU B N 1
ATOM 2699 C CA . LEU B 1 46 ? 10.328 -22.703 -0.118 1 93.75 46 LEU B CA 1
ATOM 2700 C C . LEU B 1 46 ? 9.5 -23.781 0.576 1 93.75 46 LEU B C 1
ATOM 2702 O O . LEU B 1 46 ? 8.727 -24.484 -0.073 1 93.75 46 LEU B O 1
ATOM 2706 N N . ARG B 1 47 ? 9.625 -23.781 1.856 1 93 47 ARG B N 1
ATOM 2707 C CA . ARG B 1 47 ? 8.992 -24.859 2.613 1 93 47 ARG B CA 1
ATOM 2708 C C . ARG B 1 47 ? 7.633 -24.422 3.15 1 93 47 ARG B C 1
ATOM 2710 O O . ARG B 1 47 ? 6.695 -25.219 3.217 1 93 47 ARG B O 1
ATOM 2717 N N . PHE B 1 48 ? 7.551 -23.156 3.578 1 93.62 48 PHE B N 1
ATOM 2718 C CA . PHE B 1 48 ? 6.352 -22.703 4.273 1 93.62 48 PHE B CA 1
ATOM 2719 C C . PHE B 1 48 ? 5.855 -21.375 3.701 1 93.62 48 PHE B C 1
ATOM 2721 O O . PHE B 1 48 ? 6.637 -20.609 3.152 1 93.62 48 PHE B O 1
ATOM 2728 N N . THR B 1 49 ? 4.523 -21.188 3.818 1 94.31 49 THR B N 1
ATOM 2729 C CA . THR B 1 49 ? 3.996 -19.844 3.615 1 94.31 49 THR B CA 1
ATOM 2730 C C . THR B 1 49 ? 4.305 -18.953 4.816 1 94.31 49 THR B C 1
ATOM 2732 O O . THR B 1 49 ? 4.398 -19.438 5.945 1 94.31 49 THR B O 1
ATOM 2735 N N . LEU B 1 50 ? 4.449 -17.75 4.609 1 95.06 50 LEU B N 1
ATOM 2736 C CA . LEU B 1 50 ? 4.816 -16.812 5.668 1 95.06 50 LEU B CA 1
ATOM 2737 C C . LEU B 1 50 ? 3.582 -16.328 6.418 1 95.06 50 LEU B C 1
ATOM 2739 O O . LEU B 1 50 ? 2.547 -16.047 5.805 1 95.06 50 LEU B O 1
ATOM 2743 N N . PRO B 1 51 ? 3.752 -16.219 7.773 1 92 51 PRO B N 1
ATOM 2744 C CA . PRO B 1 51 ? 2.723 -15.445 8.477 1 92 51 PRO B CA 1
ATOM 2745 C C . PRO B 1 51 ? 2.576 -14.023 7.934 1 92 51 PRO B C 1
ATOM 2747 O O . PRO B 1 51 ? 3.576 -13.375 7.629 1 92 51 PRO B O 1
ATOM 2750 N N . ALA B 1 52 ? 1.368 -13.578 7.848 1 89.81 52 ALA B N 1
ATOM 2751 C CA . ALA B 1 52 ? 1.055 -12.305 7.203 1 89.81 52 ALA B CA 1
ATOM 2752 C C . ALA B 1 52 ? 1.847 -11.164 7.828 1 89.81 52 ALA B C 1
ATOM 2754 O O . ALA B 1 52 ? 2.348 -10.289 7.121 1 89.81 52 ALA B O 1
ATOM 2755 N N . ILE B 1 53 ? 2.02 -11.156 9.102 1 87.62 53 ILE B N 1
ATOM 2756 C CA . ILE B 1 53 ? 2.613 -10.047 9.844 1 87.62 53 ILE B CA 1
ATOM 2757 C C . ILE B 1 53 ? 4.086 -9.906 9.461 1 87.62 53 ILE B C 1
ATOM 2759 O O . ILE B 1 53 ? 4.66 -8.82 9.57 1 87.62 53 ILE B O 1
ATOM 2763 N N . TYR B 1 54 ? 4.723 -10.945 8.969 1 92.38 54 TYR B N 1
ATOM 2764 C CA . TYR B 1 54 ? 6.156 -10.93 8.719 1 92.38 54 TYR B CA 1
ATOM 2765 C C . TYR B 1 54 ? 6.449 -10.914 7.223 1 92.38 54 TYR B C 1
ATOM 2767 O O . TYR B 1 54 ? 7.586 -10.68 6.809 1 92.38 54 TYR B O 1
ATOM 2775 N N . ARG B 1 55 ? 5.496 -11.117 6.395 1 94.56 55 ARG B N 1
ATOM 2776 C CA . ARG B 1 55 ? 5.684 -11.398 4.977 1 94.56 55 ARG B CA 1
ATOM 2777 C C . ARG B 1 55 ? 6.422 -10.25 4.289 1 94.56 55 ARG B C 1
ATOM 2779 O O . ARG B 1 55 ? 7.461 -10.461 3.662 1 94.56 55 ARG B O 1
ATOM 2786 N N . GLU B 1 56 ? 5.844 -9.055 4.453 1 94.56 56 GLU B N 1
ATOM 2787 C CA . GLU B 1 56 ? 6.434 -7.902 3.781 1 94.56 56 GLU B CA 1
ATOM 2788 C C . GLU B 1 56 ? 7.902 -7.73 4.164 1 94.56 56 GLU B C 1
ATOM 2790 O O . GLU B 1 56 ? 8.742 -7.449 3.305 1 94.56 56 GLU B O 1
ATOM 2795 N N . TYR B 1 57 ? 8.164 -7.871 5.434 1 94.19 57 TYR B N 1
ATOM 2796 C CA . TYR B 1 57 ? 9.523 -7.695 5.926 1 94.19 57 TYR B CA 1
ATOM 2797 C C . TYR B 1 57 ? 10.461 -8.734 5.32 1 94.19 57 TYR B C 1
ATOM 2799 O O . TYR B 1 57 ? 11.562 -8.398 4.867 1 94.19 57 TYR B O 1
ATOM 2807 N N . VAL B 1 58 ? 10.086 -9.961 5.309 1 96.5 58 VAL B N 1
ATOM 2808 C CA . VAL B 1 58 ? 10.906 -11.039 4.781 1 96.5 58 VAL B CA 1
ATOM 2809 C C . VAL B 1 58 ? 11.141 -10.836 3.285 1 96.5 58 VAL B C 1
ATOM 2811 O O . VAL B 1 58 ? 12.258 -10.984 2.797 1 96.5 58 VAL B O 1
ATOM 2814 N N . TRP B 1 59 ? 10.094 -10.438 2.553 1 97.75 59 TRP B N 1
ATOM 2815 C CA . TRP B 1 59 ? 10.219 -10.156 1.126 1 97.75 59 TRP B CA 1
ATOM 2816 C C . TRP B 1 59 ? 11.227 -9.039 0.877 1 97.75 59 TRP B C 1
ATOM 2818 O O . TRP B 1 59 ? 12.062 -9.141 -0.025 1 97.75 59 TRP B O 1
ATOM 2828 N N . LYS B 1 60 ? 11.141 -7.977 1.693 1 97.19 60 LYS B N 1
ATOM 2829 C CA . LYS B 1 60 ? 12.047 -6.84 1.549 1 97.19 60 LYS B CA 1
ATOM 2830 C C . LYS B 1 60 ? 13.508 -7.281 1.685 1 97.19 60 LYS B C 1
ATOM 2832 O O . LYS B 1 60 ? 14.375 -6.816 0.941 1 97.19 60 LYS B O 1
ATOM 2837 N N . VAL B 1 61 ? 13.727 -8.141 2.59 1 96.62 61 VAL B N 1
ATOM 2838 C CA . VAL B 1 61 ? 15.078 -8.609 2.857 1 96.62 61 VAL B CA 1
ATOM 2839 C C . VAL B 1 61 ? 15.539 -9.531 1.734 1 96.62 61 VAL B C 1
ATOM 2841 O O . VAL B 1 61 ? 16.641 -9.367 1.198 1 96.62 61 VAL B O 1
ATOM 2844 N N . LEU B 1 62 ? 14.75 -10.469 1.337 1 96.88 62 LEU B N 1
ATOM 2845 C CA . LEU B 1 62 ? 15.109 -11.453 0.317 1 96.88 62 LEU B CA 1
ATOM 2846 C C . LEU B 1 62 ? 15.391 -10.766 -1.017 1 96.88 62 LEU B C 1
ATOM 2848 O O . LEU B 1 62 ? 16.312 -11.164 -1.734 1 96.88 62 LEU B O 1
ATOM 2852 N N . LEU B 1 63 ? 14.633 -9.711 -1.308 1 96.88 63 LEU B N 1
ATOM 2853 C CA . LEU B 1 63 ? 14.766 -9.023 -2.586 1 96.88 63 LEU B CA 1
ATOM 2854 C C . LEU B 1 63 ? 15.836 -7.941 -2.508 1 96.88 63 LEU B C 1
ATOM 2856 O O . LEU B 1 63 ? 16.156 -7.305 -3.516 1 96.88 63 LEU B O 1
ATOM 2860 N N . GLY B 1 64 ? 16.312 -7.68 -1.368 1 95.88 64 GLY B N 1
ATOM 2861 C CA . GLY B 1 64 ? 17.375 -6.691 -1.202 1 95.88 64 GLY B CA 1
ATOM 2862 C C . GLY B 1 64 ? 16.859 -5.27 -1.125 1 95.88 64 GLY B C 1
ATOM 2863 O O . GLY B 1 64 ? 17.594 -4.32 -1.396 1 95.88 64 GLY B O 1
ATOM 2864 N N . VAL B 1 65 ? 15.609 -5.105 -0.921 1 97 65 VAL B N 1
ATOM 2865 C CA . VAL B 1 65 ? 15.055 -3.783 -0.657 1 97 65 VAL B CA 1
ATOM 2866 C C . VAL B 1 65 ? 15.57 -3.266 0.684 1 97 65 VAL B C 1
ATOM 2868 O O . VAL B 1 65 ? 15.852 -2.074 0.831 1 97 65 VAL B O 1
ATOM 2871 N N . LEU B 1 66 ? 15.641 -4.133 1.665 1 95.81 66 LEU B N 1
ATOM 2872 C CA . LEU B 1 66 ? 16.312 -3.895 2.939 1 95.81 66 LEU B CA 1
ATOM 2873 C C . LEU B 1 66 ? 17.547 -4.773 3.076 1 95.81 66 LEU B C 1
ATOM 2875 O O . LEU B 1 66 ? 17.547 -5.934 2.662 1 95.81 66 LEU B O 1
ATOM 2879 N N . PRO B 1 67 ? 18.578 -4.207 3.631 1 94.56 67 PRO B N 1
ATOM 2880 C CA . PRO B 1 67 ? 19.766 -5.023 3.848 1 94.56 67 PRO B CA 1
ATOM 2881 C C . PRO B 1 67 ? 19.594 -6.039 4.977 1 94.56 67 PRO B C 1
ATOM 2883 O O . PRO B 1 67 ? 18.641 -5.949 5.746 1 94.56 67 PRO B O 1
ATOM 2886 N N . VAL B 1 68 ? 20.516 -6.977 5.055 1 93 68 VAL B N 1
ATOM 2887 C CA . VAL B 1 68 ? 20.484 -8.008 6.086 1 93 68 VAL B CA 1
ATOM 2888 C C . VAL B 1 68 ? 20.844 -7.395 7.438 1 93 68 VAL B C 1
ATOM 2890 O O . VAL B 1 68 ? 20.516 -7.957 8.492 1 93 68 VAL B O 1
ATOM 2893 N N . ASN B 1 69 ? 21.562 -6.262 7.371 1 90.12 69 ASN B N 1
ATOM 2894 C CA . ASN B 1 69 ? 21.922 -5.539 8.586 1 90.12 69 ASN B CA 1
ATOM 2895 C C . ASN B 1 69 ? 20.812 -4.605 9.031 1 90.12 69 ASN B C 1
ATOM 2897 O O . ASN B 1 69 ? 20.625 -3.529 8.461 1 90.12 69 ASN B O 1
ATOM 2901 N N . VAL B 1 70 ? 20.25 -4.875 10.125 1 86.75 70 VAL B N 1
ATOM 2902 C CA . VAL B 1 70 ? 19.047 -4.199 10.625 1 86.75 70 VAL B CA 1
ATOM 2903 C C . VAL B 1 70 ? 19.391 -2.75 10.977 1 86.75 70 VAL B C 1
ATOM 2905 O O . VAL B 1 70 ? 18.547 -1.861 10.836 1 86.75 70 VAL B O 1
ATOM 2908 N N . GLU B 1 71 ? 20.625 -2.455 11.367 1 84.81 71 GLU B N 1
ATOM 2909 C CA . GLU B 1 71 ? 21.031 -1.133 11.82 1 84.81 71 GLU B CA 1
ATOM 2910 C C . GLU B 1 71 ? 20.953 -0.11 10.688 1 84.81 71 GLU B C 1
ATOM 2912 O O . GLU B 1 71 ? 20.844 1.092 10.938 1 84.81 71 GLU B O 1
ATOM 2917 N N . ARG B 1 72 ? 20.844 -0.569 9.5 1 88.62 72 ARG B N 1
ATOM 2918 C CA . ARG B 1 72 ? 20.891 0.321 8.344 1 88.62 72 ARG B CA 1
ATOM 2919 C C . ARG B 1 72 ? 19.5 0.491 7.734 1 88.62 72 ARG B C 1
ATOM 2921 O O . ARG B 1 72 ? 19.328 1.244 6.773 1 88.62 72 ARG B O 1
ATOM 2928 N N . HIS B 1 73 ? 18.562 -0.12 8.234 1 91 73 HIS B N 1
ATOM 2929 C CA . HIS B 1 73 ? 17.234 -0.156 7.633 1 91 73 HIS B CA 1
ATOM 2930 C C . HIS B 1 73 ? 16.672 1.249 7.465 1 91 73 HIS B C 1
ATOM 2932 O O . HIS B 1 73 ? 16.203 1.612 6.379 1 91 73 HIS B O 1
ATOM 2938 N N . ASN B 1 74 ? 16.734 2.066 8.484 1 88.88 74 ASN B N 1
ATOM 2939 C CA . ASN B 1 74 ? 16.141 3.396 8.422 1 88.88 74 ASN B CA 1
ATOM 2940 C C . ASN B 1 74 ? 16.844 4.281 7.395 1 88.88 74 ASN B C 1
ATOM 2942 O O . ASN B 1 74 ? 16.203 4.996 6.633 1 88.88 74 ASN B O 1
ATOM 2946 N N . SER B 1 75 ? 18.125 4.23 7.414 1 91.06 75 SER B N 1
ATOM 2947 C CA . SER B 1 75 ? 18.891 5.035 6.473 1 91.06 75 SER B CA 1
ATOM 2948 C C . SER B 1 75 ? 18.594 4.637 5.031 1 91.06 75 SER B C 1
ATOM 2950 O O . SER B 1 75 ? 18.422 5.496 4.164 1 91.06 75 SER B O 1
ATOM 2952 N N . ILE B 1 76 ? 18.484 3.369 4.805 1 93.56 76 ILE B N 1
ATOM 2953 C CA . ILE B 1 76 ? 18.234 2.854 3.465 1 93.56 76 ILE B CA 1
ATOM 2954 C C . ILE B 1 76 ? 16.828 3.258 3.008 1 93.56 76 ILE B C 1
ATOM 2956 O O . ILE B 1 76 ? 16.641 3.691 1.868 1 93.56 76 ILE B O 1
ATOM 2960 N N . LEU B 1 77 ? 15.906 3.139 3.865 1 91.69 77 LEU B N 1
ATOM 2961 C CA . LEU B 1 77 ? 14.531 3.5 3.531 1 91.69 77 LEU B CA 1
ATOM 2962 C C . LEU B 1 77 ? 14.422 4.984 3.203 1 91.69 77 LEU B C 1
ATOM 2964 O O . LEU B 1 77 ? 13.711 5.371 2.271 1 91.69 77 LEU B O 1
ATOM 2968 N N . ASN B 1 78 ? 15.094 5.777 3.969 1 89.75 78 ASN B N 1
ATOM 2969 C CA . ASN B 1 78 ? 15.094 7.215 3.701 1 89.75 78 ASN B CA 1
ATOM 2970 C C . ASN B 1 78 ? 15.711 7.527 2.342 1 89.75 78 ASN B C 1
ATOM 2972 O O . ASN B 1 78 ? 15.203 8.375 1.604 1 89.75 78 ASN B O 1
ATOM 2976 N N . GLN B 1 79 ? 16.766 6.887 2.068 1 93.06 79 GLN B N 1
ATOM 2977 C CA . GLN B 1 79 ? 17.422 7.066 0.778 1 93.06 79 GLN B CA 1
ATOM 2978 C C . GLN B 1 79 ? 16.516 6.641 -0.369 1 93.06 79 GLN B C 1
ATOM 2980 O O . GLN B 1 79 ? 16.422 7.328 -1.386 1 93.06 79 GLN B O 1
ATOM 2985 N N . ARG B 1 80 ? 15.898 5.527 -0.227 1 93.81 80 ARG B N 1
ATOM 2986 C CA . ARG B 1 80 ? 15.008 5.004 -1.257 1 93.81 80 ARG B CA 1
ATOM 2987 C C . ARG B 1 80 ? 13.812 5.926 -1.468 1 93.81 80 ARG B C 1
ATOM 2989 O O . ARG B 1 80 ? 13.328 6.086 -2.592 1 93.81 80 ARG B O 1
ATOM 2996 N N . SER B 1 81 ? 13.359 6.473 -0.428 1 92.62 81 SER B N 1
ATOM 2997 C CA . SER B 1 81 ? 12.273 7.441 -0.525 1 92.62 81 SER B CA 1
ATOM 2998 C C . SER B 1 81 ? 12.68 8.648 -1.36 1 92.62 81 SER B C 1
ATOM 3000 O O . SER B 1 81 ? 11.906 9.117 -2.203 1 92.62 81 SER B O 1
ATOM 3002 N N . GLU B 1 82 ? 13.828 9.141 -1.1 1 91.62 82 GLU B N 1
ATOM 3003 C CA . GLU B 1 82 ? 14.336 10.281 -1.856 1 91.62 82 GLU B CA 1
ATOM 3004 C C . GLU B 1 82 ? 14.492 9.938 -3.336 1 91.62 82 GLU B C 1
ATOM 3006 O O . GLU B 1 82 ? 14.117 10.727 -4.203 1 91.62 82 GLU B O 1
ATOM 3011 N N . TYR B 1 83 ? 15.031 8.758 -3.564 1 94.56 83 TYR B N 1
ATOM 3012 C CA . TYR B 1 83 ? 15.227 8.32 -4.941 1 94.56 83 TYR B CA 1
ATOM 3013 C C . TYR B 1 83 ? 13.883 8.133 -5.648 1 94.56 83 TYR B C 1
ATOM 3015 O O . TYR B 1 83 ? 13.758 8.43 -6.84 1 94.56 83 TYR B O 1
ATOM 3023 N N . TYR B 1 84 ? 12.977 7.645 -4.945 1 95.31 84 TYR B N 1
ATOM 3024 C CA . TYR B 1 84 ? 11.633 7.488 -5.484 1 95.31 84 TYR B CA 1
ATOM 3025 C C . TYR B 1 84 ? 11.07 8.828 -5.945 1 95.31 84 TYR B C 1
ATOM 3027 O O . TYR B 1 84 ? 10.547 8.938 -7.059 1 95.31 84 TYR B O 1
ATOM 3035 N N . LYS B 1 85 ? 11.164 9.789 -5.09 1 91.31 85 LYS B N 1
ATOM 3036 C CA . LYS B 1 85 ? 10.664 11.125 -5.402 1 91.31 85 LYS B CA 1
ATOM 3037 C C . LYS B 1 85 ? 11.367 11.703 -6.625 1 91.31 85 LYS B C 1
ATOM 3039 O O . LYS B 1 85 ? 10.734 12.344 -7.469 1 91.31 85 LYS B O 1
ATOM 3044 N N . ASP B 1 86 ? 12.641 11.461 -6.684 1 93 86 ASP B N 1
ATOM 3045 C CA . ASP B 1 86 ? 13.43 11.953 -7.812 1 93 86 ASP B CA 1
ATOM 3046 C C . ASP B 1 86 ? 12.969 11.312 -9.117 1 93 86 ASP B C 1
ATOM 3048 O O . ASP B 1 86 ? 12.875 11.992 -10.148 1 93 86 ASP B O 1
ATOM 3052 N N . LEU B 1 87 ? 12.75 10.047 -9.094 1 95.38 87 LEU B N 1
ATOM 3053 C CA . LEU B 1 87 ? 12.305 9.328 -10.281 1 95.38 87 LEU B CA 1
ATOM 3054 C C . LEU B 1 87 ? 10.938 9.82 -10.742 1 95.38 87 LEU B C 1
ATOM 3056 O O . LEU B 1 87 ? 10.711 10.047 -11.93 1 95.38 87 LEU B O 1
ATOM 3060 N N . GLU B 1 88 ? 10.055 9.898 -9.82 1 93.69 88 GLU B N 1
ATOM 3061 C CA . GLU B 1 88 ? 8.719 10.391 -10.133 1 93.69 88 GLU B CA 1
ATOM 3062 C C . GLU B 1 88 ? 8.773 11.797 -10.727 1 93.69 88 GLU B C 1
ATOM 3064 O O . GLU B 1 88 ? 8.078 12.086 -11.703 1 93.69 88 GLU B O 1
ATOM 3069 N N . HIS B 1 89 ? 9.547 12.625 -10.117 1 91.12 89 HIS B N 1
ATOM 3070 C CA . HIS B 1 89 ? 9.711 14 -10.586 1 91.12 89 HIS B CA 1
ATOM 3071 C C . HIS B 1 89 ? 10.281 14.031 -12 1 91.12 89 HIS B C 1
ATOM 3073 O O . HIS B 1 89 ? 9.859 14.852 -12.82 1 91.12 89 HIS B O 1
ATOM 3079 N N . SER B 1 90 ? 11.234 13.164 -12.242 1 94.62 90 SER B N 1
ATOM 3080 C CA . SER B 1 90 ? 11.82 13.078 -13.578 1 94.62 90 SER B CA 1
ATOM 3081 C C . SER B 1 90 ? 10.766 12.75 -14.633 1 94.62 90 SER B C 1
ATOM 3083 O O . SER B 1 90 ? 10.758 13.344 -15.711 1 94.62 90 SER B O 1
ATOM 3085 N N . LEU B 1 91 ? 9.898 11.859 -14.32 1 96 91 LEU B N 1
ATOM 3086 C CA . LEU B 1 91 ? 8.836 11.484 -15.258 1 96 91 LEU B CA 1
ATOM 3087 C C . LEU B 1 91 ? 7.863 12.641 -15.469 1 96 91 LEU B C 1
ATOM 3089 O O . LEU B 1 91 ? 7.32 12.805 -16.562 1 96 91 LEU B O 1
ATOM 3093 N N . GLU B 1 92 ? 7.625 13.398 -14.445 1 91.94 92 GLU B N 1
ATOM 3094 C CA . GLU B 1 92 ? 6.758 14.562 -14.547 1 91.94 92 GLU B CA 1
ATOM 3095 C C . GLU B 1 92 ? 7.352 15.617 -15.477 1 91.94 92 GLU B C 1
ATOM 3097 O O . GLU B 1 92 ? 6.641 16.203 -16.297 1 91.94 92 GLU B O 1
ATOM 3102 N N . ILE B 1 93 ? 8.641 15.875 -15.297 1 92.5 93 ILE B N 1
ATOM 3103 C CA . ILE B 1 93 ? 9.352 16.828 -16.141 1 92.5 93 ILE B CA 1
ATOM 3104 C C . ILE B 1 93 ? 9.305 16.375 -17.594 1 92.5 93 ILE B C 1
ATOM 3106 O O . ILE B 1 93 ? 9.156 17.203 -18.516 1 92.5 93 ILE B O 1
ATOM 3110 N N . MET B 1 94 ? 9.352 15.094 -17.781 1 94.81 94 MET B N 1
ATOM 3111 C CA . MET B 1 94 ? 9.312 14.523 -19.125 1 94.81 94 MET B CA 1
ATOM 3112 C C . MET B 1 94 ? 7.887 14.516 -19.672 1 94.81 94 MET B C 1
ATOM 3114 O O . MET B 1 94 ? 7.66 14.125 -20.812 1 94.81 94 MET B O 1
ATOM 3118 N N . ARG B 1 95 ? 6.875 14.891 -18.797 1 93.44 95 ARG B N 1
ATOM 3119 C CA . ARG B 1 95 ? 5.461 14.953 -19.156 1 93.44 95 ARG B CA 1
ATOM 3120 C C . ARG B 1 95 ? 4.922 13.578 -19.5 1 93.44 95 ARG B C 1
ATOM 3122 O O . ARG B 1 95 ? 4.102 13.438 -20.422 1 93.44 95 ARG B O 1
ATOM 3129 N N . LYS B 1 96 ? 5.453 12.609 -18.875 1 95.06 96 LYS B N 1
ATOM 3130 C CA . LYS B 1 96 ? 5.012 11.242 -19.141 1 95.06 96 LYS B CA 1
ATOM 3131 C C . LYS B 1 96 ? 3.928 10.82 -18.141 1 95.06 96 LYS B C 1
ATOM 3133 O O . LYS B 1 96 ? 3.207 9.852 -18.375 1 95.06 96 LYS B O 1
ATOM 3138 N N . ILE B 1 97 ? 3.855 11.539 -17.031 1 94.44 97 ILE B N 1
ATOM 3139 C CA . ILE B 1 97 ? 2.828 11.227 -16.047 1 94.44 97 ILE B CA 1
ATOM 3140 C C . ILE B 1 97 ? 2.146 12.516 -15.586 1 94.44 97 ILE B C 1
ATOM 3142 O O . ILE B 1 97 ? 2.691 13.609 -15.758 1 94.44 97 ILE B O 1
ATOM 3146 N N . THR B 1 98 ? 0.925 12.328 -15.102 1 89.38 98 THR B N 1
ATOM 3147 C CA . THR B 1 98 ? 0.15 13.383 -14.461 1 89.38 98 THR B CA 1
ATOM 3148 C C . THR B 1 98 ? -0.373 12.922 -13.102 1 89.38 98 THR B C 1
ATOM 3150 O O . THR B 1 98 ? -0.14 11.781 -12.703 1 89.38 98 THR B O 1
ATOM 3153 N N . LYS B 1 99 ? -1.034 13.781 -12.391 1 80.56 99 LYS B N 1
ATOM 3154 C CA . LYS B 1 99 ? -1.603 13.453 -11.086 1 80.56 99 LYS B CA 1
ATOM 3155 C C . LYS B 1 99 ? -2.689 12.391 -11.203 1 80.56 99 LYS B C 1
ATOM 3157 O O . LYS B 1 99 ? -2.98 11.68 -10.242 1 80.56 99 LYS B O 1
ATOM 3162 N N . GLU B 1 100 ? -3.174 12.25 -12.352 1 86.25 100 GLU B N 1
ATOM 3163 C CA . GLU B 1 100 ? -4.277 11.32 -12.578 1 86.25 100 GLU B CA 1
ATOM 3164 C C . GLU B 1 100 ? -3.77 9.953 -13.023 1 86.25 100 GLU B C 1
ATOM 3166 O O . GLU B 1 100 ? -4.52 8.977 -13.031 1 86.25 100 GLU B O 1
ATOM 3171 N N . THR B 1 101 ? -2.496 9.93 -13.398 1 94 101 THR B N 1
ATOM 3172 C CA . THR B 1 101 ? -1.933 8.664 -13.867 1 94 101 THR B CA 1
ATOM 3173 C C . THR B 1 101 ? -1.973 7.609 -12.766 1 94 101 THR B C 1
ATOM 3175 O O . THR B 1 101 ? -1.534 7.863 -11.641 1 94 101 THR B O 1
ATOM 3178 N N . PRO B 1 102 ? -2.475 6.41 -13.102 1 94.56 102 PRO B N 1
ATOM 3179 C CA . PRO B 1 102 ? -2.51 5.348 -12.094 1 94.56 102 PRO B CA 1
ATOM 3180 C C . PRO B 1 102 ? -1.122 4.988 -11.57 1 94.56 102 PRO B C 1
ATOM 3182 O O . PRO B 1 102 ? -0.158 4.949 -12.336 1 94.56 102 PRO B O 1
ATOM 3185 N N . LYS B 1 103 ? -1.035 4.676 -10.336 1 96.19 103 LYS B N 1
ATOM 3186 C CA . LYS B 1 103 ? 0.24 4.418 -9.672 1 96.19 103 LYS B CA 1
ATOM 3187 C C . LYS B 1 103 ? 0.966 3.24 -10.312 1 96.19 103 LYS B C 1
ATOM 3189 O O . LYS B 1 103 ? 2.195 3.234 -10.398 1 96.19 103 LYS B O 1
ATOM 3194 N N . ALA B 1 104 ? 0.232 2.229 -10.742 1 97.62 104 ALA B N 1
ATOM 3195 C CA . ALA B 1 104 ? 0.86 1.065 -11.367 1 97.62 104 ALA B CA 1
ATOM 3196 C C . ALA B 1 104 ? 1.588 1.456 -12.648 1 97.62 104 ALA B C 1
ATOM 3198 O O . ALA B 1 104 ? 2.658 0.923 -12.945 1 97.62 104 ALA B O 1
ATOM 3199 N N . ILE B 1 105 ? 0.995 2.336 -13.359 1 97.94 105 ILE B N 1
ATOM 3200 C CA . ILE B 1 105 ? 1.607 2.822 -14.594 1 97.94 105 ILE B CA 1
ATOM 3201 C C . ILE B 1 105 ? 2.838 3.664 -14.258 1 97.94 105 ILE B C 1
ATOM 3203 O O . ILE B 1 105 ? 3.881 3.533 -14.906 1 97.94 105 ILE B O 1
ATOM 3207 N N . ILE B 1 106 ? 2.717 4.488 -13.219 1 97.81 106 ILE B N 1
ATOM 3208 C CA . ILE B 1 106 ? 3.844 5.305 -12.781 1 97.81 106 ILE B CA 1
ATOM 3209 C C . ILE B 1 106 ? 5.016 4.406 -12.398 1 97.81 106 ILE B C 1
ATOM 3211 O O . ILE B 1 106 ? 6.148 4.625 -12.844 1 97.81 106 ILE B O 1
ATOM 3215 N N . HIS B 1 107 ? 4.754 3.359 -11.586 1 98.62 107 HIS B N 1
ATOM 3216 C CA . HIS B 1 107 ? 5.793 2.43 -11.156 1 98.62 107 HIS B CA 1
ATOM 3217 C C . HIS B 1 107 ? 6.426 1.727 -12.359 1 98.62 107 HIS B C 1
ATOM 3219 O O . HIS B 1 107 ? 7.641 1.521 -12.391 1 98.62 107 HIS B O 1
ATOM 3225 N N . THR B 1 108 ? 5.594 1.371 -13.32 1 98.69 108 THR B N 1
ATOM 3226 C CA . THR B 1 108 ? 6.09 0.713 -14.523 1 98.69 108 THR B CA 1
ATOM 3227 C C . THR B 1 108 ? 7.016 1.641 -15.305 1 98.69 108 THR B C 1
ATOM 3229 O O . THR B 1 108 ? 8.109 1.236 -15.719 1 98.69 108 THR B O 1
ATOM 3232 N N . LEU B 1 109 ? 6.59 2.848 -15.477 1 98.5 109 LEU B N 1
ATOM 3233 C CA . LEU B 1 109 ? 7.398 3.824 -16.203 1 98.5 109 LEU B CA 1
ATOM 3234 C C . LEU B 1 109 ? 8.695 4.117 -15.445 1 98.5 109 LEU B C 1
ATOM 3236 O O . LEU B 1 109 ? 9.75 4.277 -16.062 1 98.5 109 LEU B O 1
ATOM 3240 N N . MET B 1 110 ? 8.594 4.227 -14.148 1 98.44 110 MET B N 1
ATOM 3241 C CA . MET B 1 110 ? 9.797 4.414 -13.336 1 98.44 110 MET B CA 1
ATOM 3242 C C . MET B 1 110 ? 10.773 3.268 -13.547 1 98.44 110 MET B C 1
ATOM 3244 O O . MET B 1 110 ? 11.984 3.49 -13.664 1 98.44 110 MET B O 1
ATOM 3248 N N . PHE B 1 111 ? 10.258 2.043 -13.594 1 98.5 111 PHE B N 1
ATOM 3249 C CA . PHE B 1 111 ? 11.094 0.869 -13.812 1 98.5 111 PHE B CA 1
ATOM 3250 C C . PHE B 1 111 ? 11.789 0.943 -15.172 1 98.5 111 PHE B C 1
ATOM 3252 O O . PHE B 1 111 ? 12.992 0.713 -15.266 1 98.5 111 PHE B O 1
ATOM 3259 N N . LEU B 1 112 ? 11 1.253 -16.188 1 98.25 112 LEU B N 1
ATOM 3260 C CA . LEU B 1 112 ? 11.547 1.342 -17.547 1 98.25 112 LEU B CA 1
ATOM 3261 C C . LEU B 1 112 ? 12.602 2.443 -17.625 1 98.25 112 LEU B C 1
ATOM 3263 O O . LEU B 1 112 ? 13.609 2.293 -18.328 1 98.25 112 LEU B O 1
ATOM 3267 N N . LEU B 1 113 ? 12.383 3.533 -16.906 1 97.62 113 LEU B N 1
ATOM 3268 C CA . LEU B 1 113 ? 13.305 4.664 -16.906 1 97.62 113 LEU B CA 1
ATOM 3269 C C . LEU B 1 113 ? 14.617 4.285 -16.234 1 97.62 113 LEU B C 1
ATOM 3271 O O . LEU B 1 113 ? 15.695 4.492 -16.797 1 97.62 113 LEU B O 1
ATOM 3275 N N . ILE B 1 114 ? 14.57 3.732 -14.992 1 97.19 114 ILE B N 1
ATOM 3276 C CA . ILE B 1 114 ? 15.766 3.461 -14.195 1 97.19 114 ILE B CA 1
ATOM 3277 C C . ILE B 1 114 ? 16.578 2.348 -14.852 1 97.19 114 ILE B C 1
ATOM 3279 O O . ILE B 1 114 ? 17.812 2.326 -14.75 1 97.19 114 ILE B O 1
ATOM 3283 N N . GLU B 1 115 ? 15.93 1.413 -15.5 1 96.62 115 GLU B N 1
ATOM 3284 C CA . GLU B 1 115 ? 16.625 0.331 -16.203 1 96.62 115 GLU B CA 1
ATOM 3285 C C . GLU B 1 115 ? 17.031 0.753 -17.609 1 96.62 115 GLU B C 1
ATOM 3287 O O . GLU B 1 115 ? 17.578 -0.048 -18.359 1 96.62 115 GLU B O 1
ATOM 3292 N N . GLU B 1 116 ? 16.719 1.976 -18.016 1 96.31 116 GLU B N 1
ATOM 3293 C CA . GLU B 1 116 ? 17.156 2.613 -19.266 1 96.31 116 GLU B CA 1
ATOM 3294 C C . GLU B 1 116 ? 16.562 1.897 -20.484 1 96.31 116 GLU B C 1
ATOM 3296 O O . GLU B 1 116 ? 17.266 1.69 -21.469 1 96.31 116 GLU B O 1
ATOM 3301 N N . VAL B 1 117 ? 15.32 1.495 -20.391 1 96.44 117 VAL B N 1
ATOM 3302 C CA . VAL B 1 117 ? 14.672 0.826 -21.516 1 96.44 117 VAL B CA 1
ATOM 3303 C C . VAL B 1 117 ? 13.359 1.53 -21.844 1 96.44 117 VAL B C 1
ATOM 3305 O O . VAL B 1 117 ? 12.516 0.98 -22.562 1 96.44 117 VAL B O 1
ATOM 3308 N N . LEU B 1 118 ? 13.203 2.711 -21.344 1 95.56 118 LEU B N 1
ATOM 3309 C CA . LE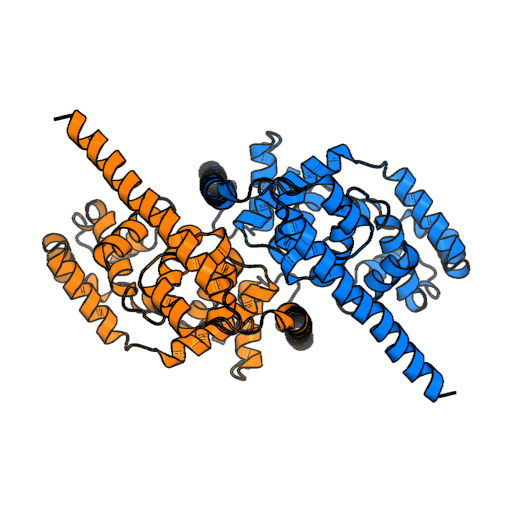U B 1 118 ? 12.016 3.502 -21.656 1 95.56 118 LEU B CA 1
ATOM 3310 C C . LEU B 1 118 ? 12.039 3.988 -23.094 1 95.56 118 LEU B C 1
ATOM 3312 O O . LEU B 1 118 ? 13 4.633 -23.516 1 95.56 118 LEU B O 1
ATOM 3316 N N . ASP B 1 119 ? 11.023 3.713 -23.797 1 93 119 ASP B N 1
ATOM 3317 C CA . ASP B 1 119 ? 10.93 4.062 -25.219 1 93 119 ASP B CA 1
ATOM 3318 C C . ASP B 1 119 ? 10.352 5.465 -25.391 1 93 119 ASP B C 1
ATOM 3320 O O . ASP B 1 119 ? 9.609 5.953 -24.547 1 93 119 ASP B O 1
ATOM 3324 N N . PHE B 1 120 ? 10.727 6.055 -26.5 1 92 120 PHE B N 1
ATOM 3325 C CA . PHE B 1 120 ? 10.141 7.344 -26.844 1 92 120 PHE B CA 1
ATOM 3326 C C . PHE B 1 120 ? 8.633 7.211 -27.078 1 92 120 PHE B C 1
ATOM 3328 O O . PHE B 1 120 ? 7.859 8.07 -26.641 1 92 120 PHE B O 1
ATOM 3335 N N . GLU B 1 121 ? 8.266 6.102 -27.75 1 94.25 121 GLU B N 1
ATOM 3336 C CA . GLU B 1 121 ? 6.848 5.809 -27.938 1 94.25 121 GLU B CA 1
ATOM 3337 C C . GLU B 1 121 ? 6.258 5.105 -26.719 1 94.25 121 GLU B C 1
ATOM 3339 O O . GLU B 1 121 ? 5.875 3.934 -26.797 1 94.25 121 GLU B O 1
ATOM 3344 N N . THR B 1 122 ? 6.129 5.852 -25.703 1 94 122 THR B N 1
ATOM 3345 C CA . THR B 1 122 ? 5.777 5.336 -24.391 1 94 122 THR B CA 1
ATOM 3346 C C . THR B 1 122 ? 4.398 4.684 -24.422 1 94 122 THR B C 1
ATOM 3348 O O . THR B 1 122 ? 4.207 3.609 -23.844 1 94 122 THR B O 1
ATOM 3351 N N . GLN B 1 123 ? 3.453 5.289 -25.078 1 94 123 GLN B N 1
ATOM 3352 C CA . GLN B 1 123 ? 2.086 4.777 -25.109 1 94 123 GLN B CA 1
ATOM 3353 C C . GLN B 1 123 ? 2.023 3.42 -25.812 1 94 123 GLN B C 1
ATOM 3355 O O . GLN B 1 123 ? 1.287 2.529 -25.391 1 94 123 GLN B O 1
ATOM 3360 N N . ARG B 1 124 ? 2.742 3.268 -26.859 1 95.69 124 ARG B N 1
ATOM 3361 C CA . ARG B 1 124 ? 2.809 1.99 -27.562 1 95.69 124 ARG B CA 1
ATOM 3362 C C . ARG B 1 124 ? 3.508 0.935 -26.703 1 95.69 124 ARG B C 1
ATOM 3364 O O . ARG B 1 124 ? 3.107 -0.232 -26.703 1 95.69 124 ARG B O 1
ATOM 3371 N N . GLN B 1 125 ? 4.582 1.316 -26.062 1 96.94 125 GLN B N 1
ATOM 3372 C CA . GLN B 1 125 ? 5.332 0.407 -25.188 1 96.94 125 GLN B CA 1
ATOM 3373 C C . GLN B 1 125 ? 4.449 -0.137 -24.078 1 96.94 125 GLN B C 1
ATOM 3375 O O . GLN B 1 125 ? 4.543 -1.314 -23.719 1 96.94 125 GLN B O 1
ATOM 3380 N N . LEU B 1 126 ? 3.564 0.718 -23.531 1 96.81 126 LEU B N 1
ATOM 3381 C CA . LEU B 1 126 ? 2.682 0.345 -22.438 1 96.81 126 LEU B CA 1
ATOM 3382 C C . LEU B 1 126 ? 1.695 -0.733 -22.859 1 96.81 126 LEU B C 1
ATOM 3384 O O . LEU B 1 126 ? 1.156 -1.462 -22.031 1 96.81 126 LEU B O 1
ATOM 3388 N N . GLU B 1 127 ? 1.525 -0.924 -24.141 1 96.69 127 GLU B N 1
ATOM 3389 C CA . GLU B 1 127 ? 0.533 -1.863 -24.656 1 96.69 127 GLU B CA 1
ATOM 3390 C C . GLU B 1 127 ? 1.162 -3.217 -24.969 1 96.69 127 GLU B C 1
ATOM 3392 O O . GLU B 1 127 ? 0.454 -4.203 -25.172 1 96.69 127 GLU B O 1
ATOM 3397 N N . THR B 1 128 ? 2.457 -3.281 -24.953 1 97 128 THR B N 1
ATOM 3398 C CA . THR B 1 128 ? 3.131 -4.543 -25.234 1 97 128 THR B CA 1
ATOM 3399 C C . THR B 1 128 ? 2.852 -5.562 -24.125 1 97 128 THR B C 1
ATOM 3401 O O . THR B 1 128 ? 2.609 -5.188 -22.984 1 97 128 THR B O 1
ATOM 3404 N N . ALA B 1 129 ? 2.904 -6.863 -24.422 1 95.88 129 ALA B N 1
ATOM 3405 C CA . ALA B 1 129 ? 2.613 -7.941 -23.484 1 95.88 129 ALA B CA 1
ATOM 3406 C C . ALA B 1 129 ? 3.586 -7.918 -22.297 1 95.88 129 ALA B C 1
ATOM 3408 O O . ALA B 1 129 ? 3.188 -8.141 -21.156 1 95.88 129 ALA B O 1
ATOM 3409 N N . GLU B 1 130 ? 4.785 -7.727 -22.594 1 95.31 130 GLU B N 1
ATOM 3410 C CA . GLU B 1 130 ? 5.82 -7.703 -21.562 1 95.31 130 GLU B CA 1
ATOM 3411 C C . GLU B 1 130 ? 5.555 -6.605 -20.531 1 95.31 130 GLU B C 1
ATOM 3413 O O . GLU B 1 130 ? 5.656 -6.84 -19.328 1 95.31 130 GLU B O 1
ATOM 3418 N N . VAL B 1 131 ? 5.238 -5.422 -21.062 1 97.81 131 VAL B N 1
ATOM 3419 C CA . VAL B 1 131 ? 5.027 -4.285 -20.172 1 97.81 131 VAL B CA 1
ATOM 3420 C C . VAL B 1 131 ? 3.689 -4.438 -19.453 1 97.81 131 VAL B C 1
ATOM 3422 O O . VAL B 1 131 ? 3.557 -4.043 -18.297 1 97.81 131 VAL B O 1
ATOM 3425 N N . GLN B 1 132 ? 2.73 -5 -20.094 1 97.69 132 GLN B N 1
ATOM 3426 C CA . GLN B 1 132 ? 1.462 -5.301 -19.438 1 97.69 132 GLN B CA 1
ATOM 3427 C C . GLN B 1 132 ? 1.666 -6.246 -18.266 1 97.69 132 GLN B C 1
ATOM 3429 O O . GLN B 1 132 ? 0.989 -6.125 -17.234 1 97.69 132 GLN B O 1
ATOM 3434 N N . ASN B 1 133 ? 2.57 -7.211 -18.422 1 97.38 133 ASN B N 1
ATOM 3435 C CA . ASN B 1 133 ? 2.92 -8.078 -17.297 1 97.38 133 ASN B CA 1
ATOM 3436 C C . ASN B 1 133 ? 3.521 -7.293 -16.141 1 97.38 133 ASN B C 1
ATOM 3438 O O . ASN B 1 133 ? 3.211 -7.559 -14.984 1 97.38 133 ASN B O 1
ATOM 3442 N N . ILE B 1 134 ? 4.328 -6.312 -16.469 1 98.38 134 ILE B N 1
ATOM 3443 C CA . ILE B 1 134 ? 4.945 -5.473 -15.445 1 98.38 134 ILE B CA 1
ATOM 3444 C C . ILE B 1 134 ? 3.873 -4.66 -14.727 1 98.38 134 ILE B C 1
ATOM 3446 O O . ILE B 1 134 ? 3.91 -4.516 -13.5 1 98.38 134 ILE B O 1
ATOM 3450 N N . ILE B 1 135 ? 2.9 -4.113 -15.461 1 98.38 135 ILE B N 1
ATOM 3451 C CA . ILE B 1 135 ? 1.813 -3.332 -14.883 1 98.38 135 ILE B CA 1
ATOM 3452 C C . ILE B 1 135 ? 1.02 -4.199 -13.906 1 98.38 135 ILE B C 1
ATOM 3454 O O . ILE B 1 135 ? 0.669 -3.752 -12.812 1 98.38 135 ILE B O 1
ATOM 3458 N N . ALA B 1 136 ? 0.785 -5.426 -14.297 1 97.56 136 ALA B N 1
ATOM 3459 C CA . ALA B 1 136 ? 0.064 -6.352 -13.43 1 97.56 136 ALA B CA 1
ATOM 3460 C C . ALA B 1 136 ? 0.844 -6.613 -12.141 1 97.56 136 ALA B C 1
ATOM 3462 O O . ALA B 1 136 ? 0.266 -6.645 -11.055 1 97.56 136 ALA B O 1
ATOM 3463 N N . LEU B 1 137 ? 2.109 -6.812 -12.281 1 98.44 137 LEU B N 1
ATOM 3464 C CA . LEU B 1 137 ? 2.965 -7.023 -11.117 1 98.44 137 LEU B CA 1
ATOM 3465 C C . LEU B 1 137 ? 3 -5.785 -10.234 1 98.44 137 LEU B C 1
ATOM 3467 O 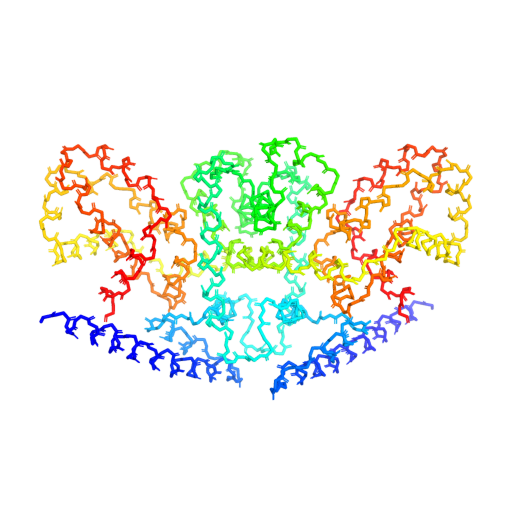O . LEU B 1 137 ? 2.994 -5.891 -9.008 1 98.44 137 LEU B O 1
ATOM 3471 N N . ALA B 1 138 ? 3.061 -4.617 -10.859 1 98.62 138 ALA B N 1
ATOM 3472 C CA . ALA B 1 138 ? 3.021 -3.365 -10.102 1 98.62 138 ALA B CA 1
ATOM 3473 C C . ALA B 1 138 ? 1.746 -3.264 -9.273 1 98.62 138 ALA B C 1
ATOM 3475 O O . ALA B 1 138 ? 1.79 -2.887 -8.102 1 98.62 138 ALA B O 1
ATOM 3476 N N . ASN B 1 139 ? 0.66 -3.598 -9.891 1 97.38 139 ASN B N 1
ATOM 3477 C CA . ASN B 1 139 ? -0.608 -3.596 -9.164 1 97.38 139 ASN B CA 1
ATOM 3478 C C . ASN B 1 139 ? -0.57 -4.535 -7.965 1 97.38 139 ASN B C 1
ATOM 3480 O O . ASN B 1 139 ? -1.07 -4.195 -6.891 1 97.38 139 ASN B O 1
ATOM 3484 N N . PHE B 1 140 ? -0.002 -5.637 -8.18 1 97.81 140 PHE B N 1
ATOM 3485 C CA . PHE B 1 140 ? 0.097 -6.617 -7.102 1 97.81 140 PHE B CA 1
ATOM 3486 C C . PHE B 1 140 ? 0.899 -6.059 -5.934 1 97.81 140 PHE B C 1
ATOM 3488 O O . PHE B 1 140 ? 0.456 -6.117 -4.785 1 97.81 140 PHE B O 1
ATOM 3495 N N . PHE B 1 141 ? 2.064 -5.52 -6.168 1 98.5 141 PHE B N 1
ATOM 3496 C CA . PHE B 1 141 ? 2.922 -5.016 -5.105 1 98.5 141 PHE B CA 1
ATOM 3497 C C . PHE B 1 141 ? 2.285 -3.811 -4.422 1 98.5 141 PHE B C 1
ATOM 3499 O O . PHE B 1 141 ? 2.457 -3.609 -3.217 1 98.5 141 PHE B O 1
ATOM 3506 N N . LEU B 1 142 ? 1.566 -2.998 -5.195 1 97.31 142 LEU B N 1
ATOM 3507 C CA . LEU B 1 142 ? 0.861 -1.858 -4.617 1 97.31 142 LEU B CA 1
ATOM 3508 C C . LEU B 1 142 ? -0.23 -2.322 -3.66 1 97.31 142 LEU B C 1
ATOM 3510 O O . LEU B 1 142 ? -0.624 -1.581 -2.756 1 97.31 142 LEU B O 1
ATOM 3514 N N . ASP B 1 143 ? -0.657 -3.533 -3.896 1 96.31 143 ASP B N 1
ATOM 3515 C CA . ASP B 1 143 ? -1.709 -4.062 -3.033 1 96.31 143 ASP B CA 1
ATOM 3516 C C . ASP B 1 143 ? -1.129 -4.613 -1.732 1 96.31 143 ASP B C 1
ATOM 3518 O O . ASP B 1 143 ? -1.777 -4.559 -0.685 1 96.31 143 ASP B O 1
ATOM 3522 N N . VAL B 1 144 ? 0.073 -5.051 -1.787 1 96.12 144 VAL B N 1
ATOM 3523 C CA . VAL B 1 144 ? 0.556 -5.82 -0.646 1 96.12 144 VAL B CA 1
ATOM 3524 C C . VAL B 1 144 ? 1.566 -4.996 0.146 1 96.12 144 VAL B C 1
ATOM 3526 O O . VAL B 1 144 ? 2.004 -5.402 1.225 1 96.12 144 VAL B O 1
ATOM 3529 N N . CYS B 1 145 ? 1.964 -3.793 -0.381 1 95.56 145 CYS B N 1
ATOM 3530 C CA . CYS B 1 145 ? 2.924 -2.914 0.273 1 95.56 145 CYS B CA 1
ATOM 3531 C C . CYS B 1 145 ? 2.504 -1.454 0.143 1 95.56 145 CYS B C 1
ATOM 3533 O O . CYS B 1 145 ? 1.589 -1.133 -0.617 1 95.56 145 CYS B O 1
ATOM 3535 N N . SER B 1 146 ? 3.266 -0.609 0.928 1 95.38 146 SER B N 1
ATOM 3536 C CA . SER B 1 146 ? 3.109 0.825 0.712 1 95.38 146 SER B CA 1
ATOM 3537 C C . SER B 1 146 ? 3.607 1.234 -0.67 1 95.38 146 SER B C 1
ATOM 3539 O O . SER B 1 146 ? 4.379 0.506 -1.299 1 95.38 146 SER B O 1
ATOM 3541 N N . THR B 1 147 ? 3.201 2.377 -1.062 1 96.25 147 THR B N 1
ATOM 3542 C CA . THR B 1 147 ? 3.418 2.812 -2.438 1 96.25 147 THR B CA 1
ATOM 3543 C C . THR B 1 147 ? 4.91 2.838 -2.768 1 96.25 147 THR B C 1
ATOM 3545 O O . THR B 1 147 ? 5.348 2.215 -3.738 1 96.25 147 THR B O 1
ATOM 3548 N N . GLU B 1 148 ? 5.707 3.504 -1.983 1 95.94 148 GLU B N 1
ATOM 3549 C CA . GLU B 1 148 ? 7.133 3.633 -2.279 1 95.94 148 GLU B CA 1
ATOM 3550 C C . GLU B 1 148 ? 7.832 2.279 -2.227 1 95.94 148 GLU B C 1
ATOM 3552 O O . GLU B 1 148 ? 8.656 1.966 -3.09 1 95.94 148 GLU B O 1
ATOM 3557 N N . ILE B 1 149 ? 7.457 1.479 -1.225 1 96.5 149 ILE B N 1
ATOM 3558 C CA . ILE B 1 149 ? 8.055 0.157 -1.072 1 96.5 149 ILE B CA 1
ATOM 3559 C C . ILE B 1 149 ? 7.656 -0.728 -2.252 1 96.5 149 ILE B C 1
ATOM 3561 O O . ILE B 1 149 ? 8.461 -1.524 -2.738 1 96.5 149 ILE B O 1
ATOM 3565 N N . ALA B 1 150 ? 6.441 -0.538 -2.695 1 98.25 150 ALA B N 1
ATOM 3566 C CA . ALA B 1 150 ? 5.918 -1.343 -3.795 1 98.25 150 ALA B CA 1
ATOM 3567 C C . ALA B 1 150 ? 6.781 -1.194 -5.043 1 98.25 150 ALA B C 1
ATOM 3569 O O . ALA B 1 150 ? 7.023 -2.17 -5.758 1 98.25 150 ALA B O 1
ATOM 3570 N N . PHE B 1 151 ? 7.262 -0.015 -5.27 1 98.56 151 PHE B N 1
ATOM 3571 C CA . PHE B 1 151 ? 8.102 0.196 -6.441 1 98.56 151 PHE B CA 1
ATOM 3572 C C . PHE B 1 151 ? 9.406 -0.584 -6.32 1 98.56 151 PHE B C 1
ATOM 3574 O O . PHE B 1 151 ? 9.828 -1.244 -7.27 1 98.56 151 PHE B O 1
ATOM 3581 N N . TRP B 1 152 ? 10 -0.461 -5.215 1 98.38 152 TRP B N 1
ATOM 3582 C CA . TRP B 1 152 ? 11.297 -1.119 -5.039 1 98.38 152 TRP B CA 1
ATOM 3583 C C . TRP B 1 152 ? 11.141 -2.637 -5.043 1 98.38 152 TRP B C 1
ATOM 3585 O O . TRP B 1 152 ? 12.008 -3.355 -5.535 1 98.38 152 TRP B O 1
ATOM 3595 N N . MET B 1 153 ? 10.039 -3.107 -4.453 1 98.44 153 MET B N 1
ATOM 3596 C CA . MET B 1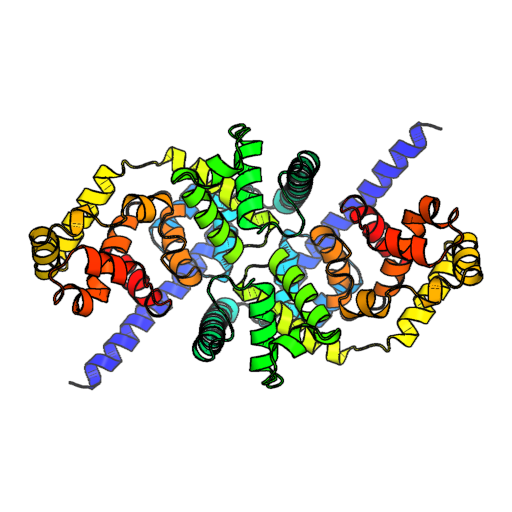 153 ? 9.742 -4.535 -4.512 1 98.44 153 MET B CA 1
ATOM 3597 C C . MET B 1 153 ? 9.586 -4.996 -5.957 1 98.44 153 MET B C 1
ATOM 3599 O O . MET B 1 153 ? 10.125 -6.031 -6.348 1 98.44 153 MET B O 1
ATOM 3603 N N . LEU B 1 154 ? 8.828 -4.199 -6.723 1 98.62 154 LEU B N 1
ATOM 3604 C CA . LEU B 1 154 ? 8.609 -4.504 -8.133 1 98.62 154 LEU B CA 1
ATOM 3605 C C . LEU B 1 154 ? 9.93 -4.617 -8.883 1 98.62 154 LEU B C 1
ATOM 3607 O O . LEU B 1 154 ? 10.195 -5.629 -9.539 1 98.62 154 LEU B O 1
ATOM 3611 N N . ARG B 1 155 ? 10.742 -3.6 -8.789 1 98.31 155 ARG B N 1
ATOM 3612 C CA . ARG B 1 155 ? 12.008 -3.551 -9.508 1 98.31 155 ARG B CA 1
ATOM 3613 C C . ARG B 1 155 ? 12.891 -4.742 -9.148 1 98.31 155 ARG B C 1
ATOM 3615 O O . ARG B 1 155 ? 13.375 -5.453 -10.039 1 98.31 155 ARG B O 1
ATOM 3622 N N . ASN B 1 156 ? 13.117 -4.914 -7.832 1 97.75 156 ASN B N 1
ATOM 3623 C CA . ASN B 1 156 ? 14.031 -5.961 -7.395 1 97.75 156 ASN B CA 1
ATOM 3624 C C . ASN B 1 156 ? 13.484 -7.352 -7.695 1 97.75 156 ASN B C 1
ATOM 3626 O O . ASN B 1 156 ? 14.25 -8.289 -7.93 1 97.75 156 ASN B O 1
ATOM 3630 N N . PHE B 1 157 ? 12.172 -7.488 -7.691 1 97.94 157 PHE B N 1
ATOM 3631 C CA . PHE B 1 157 ? 11.555 -8.766 -8.031 1 97.94 157 PHE B CA 1
ATOM 3632 C C . PHE B 1 157 ? 11.844 -9.141 -9.484 1 97.94 157 PHE B C 1
ATOM 3634 O O . PHE B 1 157 ? 12.234 -10.273 -9.773 1 97.94 157 PHE B O 1
ATOM 3641 N N . ILE B 1 158 ? 11.602 -8.203 -10.375 1 96.56 158 ILE B N 1
ATOM 3642 C CA . ILE B 1 158 ? 11.812 -8.453 -11.797 1 96.56 158 ILE B CA 1
ATOM 3643 C C . ILE B 1 158 ? 13.281 -8.812 -12.047 1 96.56 158 ILE B C 1
ATOM 3645 O O . ILE B 1 158 ? 13.578 -9.766 -12.758 1 96.56 158 ILE B O 1
ATOM 3649 N N . LEU B 1 159 ? 14.188 -8.086 -11.414 1 94.62 159 LEU B N 1
ATOM 3650 C CA . LEU B 1 159 ? 15.617 -8.352 -11.562 1 94.62 159 LEU B CA 1
ATOM 3651 C C . LEU B 1 159 ? 15.977 -9.711 -10.969 1 94.62 159 LEU B C 1
ATOM 3653 O O . LEU B 1 159 ? 16.797 -10.438 -11.531 1 94.62 159 LEU B O 1
ATOM 3657 N N . TYR B 1 160 ? 15.336 -9.977 -9.836 1 92.06 160 TYR B N 1
ATOM 3658 C CA . TYR B 1 160 ? 15.555 -11.242 -9.148 1 92.06 160 TYR B CA 1
ATOM 3659 C C . TYR B 1 160 ? 15.125 -12.414 -10.023 1 92.06 160 TYR B C 1
ATOM 3661 O O . TYR B 1 160 ? 15.828 -13.43 -10.102 1 92.06 160 TYR B O 1
ATOM 3669 N N . GLN B 1 161 ? 14.016 -12.297 -10.672 1 90.19 161 GLN B N 1
ATOM 3670 C CA . GLN B 1 161 ? 13.453 -13.398 -11.445 1 90.19 161 GLN B CA 1
ATOM 3671 C C . GLN B 1 161 ? 14.219 -13.602 -12.75 1 90.19 161 GLN B C 1
ATOM 3673 O O . GLN B 1 161 ? 14.188 -14.688 -13.336 1 90.19 161 GLN B O 1
ATOM 3678 N N . GLN B 1 162 ? 14.859 -12.57 -13.164 1 86.44 162 GLN B N 1
ATOM 3679 C CA . GLN B 1 162 ? 15.703 -12.711 -14.344 1 86.44 162 GLN B CA 1
ATOM 3680 C C . GLN B 1 162 ? 16.844 -13.695 -14.102 1 86.44 162 GLN B C 1
ATOM 3682 O O . GLN B 1 162 ? 17.344 -14.32 -15.039 1 86.44 162 GLN B O 1
ATOM 3687 N N . LYS B 1 163 ? 17.156 -13.859 -12.859 1 81 163 LYS B N 1
ATOM 3688 C CA . LYS B 1 163 ? 18.234 -14.781 -12.492 1 81 163 LYS B CA 1
ATOM 3689 C C . LYS B 1 163 ? 17.75 -16.234 -12.516 1 81 163 LYS B C 1
ATOM 3691 O O . LYS B 1 163 ? 18.547 -17.156 -12.68 1 81 163 LYS B O 1
ATOM 3696 N N . PHE B 1 164 ? 16.484 -16.391 -12.242 1 71.06 164 PHE B N 1
ATOM 3697 C CA . PHE B 1 164 ? 15.93 -17.734 -12.086 1 71.06 164 PHE B CA 1
ATOM 3698 C C . PHE B 1 164 ? 14.992 -18.062 -13.242 1 71.06 164 PHE B C 1
ATOM 3700 O O . PHE B 1 164 ? 14.125 -18.922 -13.117 1 71.06 164 PHE B O 1
ATOM 3707 N N . SER B 1 165 ? 15.156 -17.453 -14.211 1 67.62 165 SER B N 1
ATOM 3708 C CA . SER B 1 165 ? 14.172 -17.578 -15.281 1 67.62 165 SER B CA 1
ATOM 3709 C C . SER B 1 165 ? 14.141 -19 -15.828 1 67.62 165 SER B C 1
ATOM 3711 O O . SER B 1 165 ? 15.188 -19.594 -16.094 1 67.62 165 SER B O 1
ATOM 3713 N N . VAL B 1 166 ? 13.031 -19.578 -15.664 1 70.88 166 VAL B N 1
ATOM 3714 C CA . VAL B 1 166 ? 12.734 -20.875 -16.266 1 70.88 166 VAL B CA 1
ATOM 3715 C C . VAL B 1 166 ? 12.086 -20.672 -17.641 1 70.88 166 VAL B C 1
ATOM 3717 O O . VAL B 1 166 ? 11.289 -19.75 -17.828 1 70.88 166 VAL B O 1
ATOM 3720 N N . LEU B 1 167 ? 12.438 -21.562 -18.422 1 73.88 167 LEU B N 1
ATOM 3721 C CA . LEU B 1 167 ? 11.852 -21.484 -19.766 1 73.88 167 LEU B CA 1
ATOM 3722 C C . LEU B 1 167 ? 10.367 -21.812 -19.719 1 73.88 167 LEU B C 1
ATOM 3724 O O . LEU B 1 167 ? 9.953 -22.781 -19.094 1 73.88 167 LEU B O 1
ATOM 3728 N N . PRO B 1 168 ? 9.578 -20.938 -20.281 1 83.75 168 PRO B N 1
ATOM 3729 C CA . PRO B 1 168 ? 8.125 -21.125 -20.328 1 83.75 168 PRO B CA 1
ATOM 3730 C C . PRO B 1 168 ? 7.723 -22.531 -20.766 1 83.75 168 PRO B C 1
ATOM 3732 O O . PRO B 1 168 ? 6.742 -23.078 -20.266 1 83.75 168 PRO B O 1
ATOM 3735 N N . LYS B 1 169 ? 8.508 -23.094 -21.656 1 86.94 169 LYS B N 1
ATOM 3736 C CA . LYS B 1 169 ? 8.195 -24.422 -22.172 1 86.94 169 LYS B CA 1
ATOM 3737 C C . LYS B 1 169 ? 8.164 -25.469 -21.062 1 86.94 169 LYS B C 1
ATOM 3739 O O . LYS B 1 169 ? 7.309 -26.359 -21.062 1 86.94 169 LYS B O 1
ATOM 3744 N N . PHE B 1 170 ? 9.031 -25.312 -20.172 1 90.56 170 PHE B N 1
ATOM 3745 C CA . PHE B 1 170 ? 9.086 -26.25 -19.062 1 90.56 170 PHE B CA 1
ATOM 3746 C C . PHE B 1 170 ? 7.887 -26.078 -18.141 1 90.56 170 PHE B C 1
ATOM 3748 O O . PHE B 1 170 ? 7.363 -27.062 -17.594 1 90.56 170 PHE B O 1
ATOM 3755 N N . LEU B 1 171 ? 7.461 -24.922 -17.969 1 93 171 LEU B N 1
ATOM 3756 C CA . LEU B 1 171 ? 6.293 -24.656 -17.125 1 93 171 LEU B CA 1
ATOM 3757 C C . LEU B 1 171 ? 5.039 -25.266 -17.75 1 93 171 LEU B C 1
ATOM 3759 O O . LEU B 1 171 ? 4.203 -25.828 -17.047 1 93 171 LEU B O 1
ATOM 3763 N N . ILE B 1 172 ? 4.957 -25.188 -19.016 1 93.44 172 ILE B N 1
ATOM 3764 C CA . ILE B 1 172 ? 3.811 -25.703 -19.75 1 93.44 172 ILE B CA 1
ATOM 3765 C C . ILE B 1 172 ? 3.793 -27.234 -19.656 1 93.44 172 ILE B C 1
ATOM 3767 O O . ILE B 1 172 ? 2.744 -27.828 -19.406 1 93.44 172 ILE B O 1
ATOM 3771 N N . GLU B 1 173 ? 4.941 -27.812 -19.844 1 94.88 173 GLU B N 1
ATOM 3772 C CA . GLU B 1 173 ? 5.051 -29.266 -19.75 1 94.88 173 GLU B CA 1
ATOM 3773 C C . GLU B 1 173 ? 4.676 -29.75 -18.359 1 94.88 173 GLU B C 1
ATOM 3775 O O . GLU B 1 173 ? 4.023 -30.781 -18.219 1 94.88 173 GLU B O 1
ATOM 3780 N N . ASN B 1 174 ? 5.168 -29.031 -17.391 1 95.88 174 ASN B N 1
ATOM 3781 C CA . ASN B 1 174 ? 4.848 -29.406 -16.016 1 95.88 174 ASN B CA 1
ATOM 3782 C C . ASN B 1 174 ? 3.35 -29.281 -15.75 1 95.88 174 ASN B C 1
ATOM 3784 O O . ASN B 1 174 ? 2.775 -30.125 -15.055 1 95.88 174 ASN B O 1
ATOM 3788 N N . LEU B 1 175 ? 2.713 -28.25 -16.25 1 97.25 175 LEU B N 1
ATOM 3789 C CA . LEU B 1 175 ? 1.271 -28.078 -16.109 1 97.25 175 LEU B CA 1
ATOM 3790 C C . LEU B 1 175 ? 0.518 -29.281 -16.656 1 97.25 175 LEU B C 1
ATOM 3792 O O . LEU B 1 175 ? -0.367 -29.828 -15.992 1 97.25 175 LEU B O 1
ATOM 3796 N N . GLU B 1 176 ? 0.872 -29.672 -17.828 1 96.25 176 GLU B N 1
ATOM 3797 C CA . GLU B 1 176 ? 0.2 -30.797 -18.469 1 96.25 176 GLU B CA 1
ATOM 3798 C C . GLU B 1 176 ? 0.399 -32.094 -17.672 1 96.25 176 GLU B C 1
ATOM 3800 O O . GLU B 1 176 ? -0.538 -32.875 -17.516 1 96.25 176 GLU B O 1
ATOM 3805 N N . SER B 1 177 ? 1.631 -32.25 -17.234 1 97.31 177 SER B N 1
ATOM 3806 C CA . SER B 1 177 ? 1.934 -33.438 -16.438 1 97.31 177 SER B CA 1
ATOM 3807 C C . SER B 1 177 ? 1.105 -33.469 -15.164 1 97.31 177 SER B C 1
ATOM 3809 O O . SER B 1 177 ? 0.583 -34.531 -14.781 1 97.31 177 SER B O 1
ATOM 3811 N N . ILE B 1 178 ? 1.004 -32.375 -14.484 1 97.88 178 ILE B N 1
ATOM 3812 C CA . ILE B 1 178 ? 0.245 -32.25 -13.242 1 97.88 178 ILE B CA 1
ATOM 3813 C C . ILE B 1 178 ? -1.231 -32.531 -13.516 1 97.88 178 ILE B C 1
ATOM 3815 O O . ILE B 1 178 ? -1.88 -33.25 -12.766 1 97.88 178 ILE B O 1
ATOM 3819 N N . LEU B 1 179 ? -1.787 -31.938 -14.594 1 97.31 179 LEU B N 1
ATOM 3820 C CA . LEU B 1 179 ? -3.189 -32.125 -14.953 1 97.31 179 LEU B CA 1
ATOM 3821 C C . LEU B 1 179 ? -3.477 -33.594 -15.25 1 97.31 179 LEU B C 1
ATOM 3823 O O . LEU B 1 179 ? -4.512 -34.125 -14.836 1 97.31 179 LEU B O 1
ATOM 3827 N N . ARG B 1 180 ? -2.58 -34.156 -15.977 1 97.06 180 ARG B N 1
ATOM 3828 C CA . ARG B 1 180 ? -2.738 -35.594 -16.312 1 97.06 180 ARG B CA 1
ATOM 3829 C C . ARG B 1 180 ? -2.76 -36.438 -15.07 1 97.06 180 ARG B C 1
ATOM 3831 O O . ARG B 1 180 ? -3.547 -37.406 -14.977 1 97.06 180 ARG B O 1
ATOM 3838 N N . GLN B 1 181 ? -1.941 -36.156 -14.141 1 97.5 181 GLN B N 1
ATOM 3839 C CA . GLN B 1 181 ? -1.804 -36.938 -12.914 1 97.5 181 GLN B CA 1
ATOM 3840 C C . GLN B 1 181 ? -2.984 -36.688 -11.977 1 97.5 181 GLN B C 1
ATOM 3842 O O . GLN B 1 181 ? -3.518 -37.625 -11.391 1 97.5 181 GLN B O 1
ATOM 3847 N N . GLU B 1 182 ? -3.424 -35.438 -11.773 1 97.5 182 GLU B N 1
ATOM 3848 C CA . GLU B 1 182 ? -4.402 -35.062 -10.758 1 97.5 182 GLU B CA 1
ATOM 3849 C C . GLU B 1 182 ? -5.828 -35.188 -11.289 1 97.5 182 GLU B C 1
ATOM 3851 O O . GLU B 1 182 ? -6.766 -35.406 -10.523 1 97.5 182 GLU B O 1
ATOM 3856 N N . ASP B 1 183 ? -6.016 -34.938 -12.578 1 97.69 183 ASP B N 1
ATOM 3857 C CA . ASP B 1 183 ? -7.332 -34.969 -13.211 1 97.69 183 ASP B CA 1
ATOM 3858 C C . ASP B 1 183 ? -7.223 -35.344 -14.688 1 97.69 183 ASP B C 1
ATOM 3860 O O . ASP B 1 183 ? -7.418 -34.5 -15.57 1 97.69 183 ASP B O 1
ATOM 3864 N N . ASP B 1 184 ? -7.078 -36.562 -14.906 1 97.19 184 ASP B N 1
ATOM 3865 C CA . ASP B 1 184 ? -6.84 -37.094 -16.25 1 97.19 184 ASP B CA 1
ATOM 3866 C C . ASP B 1 184 ? -8.023 -36.812 -17.172 1 97.19 184 ASP B C 1
ATOM 3868 O O . ASP B 1 184 ? -7.836 -36.5 -18.344 1 97.19 184 ASP B O 1
ATOM 3872 N N . ALA B 1 185 ? -9.188 -36.969 -16.641 1 97.75 185 ALA B N 1
ATOM 3873 C CA . ALA B 1 185 ? -10.391 -36.719 -17.438 1 97.75 185 ALA B CA 1
ATOM 3874 C C . ALA B 1 185 ? -10.406 -35.281 -17.969 1 97.75 185 ALA B C 1
ATOM 3876 O O . ALA B 1 185 ? -10.719 -35.031 -19.141 1 97.75 185 ALA B O 1
ATOM 3877 N N . LEU B 1 186 ? -10.117 -34.375 -17.094 1 97.62 186 LEU B N 1
ATOM 3878 C CA . LEU B 1 186 ? -10.078 -32.969 -17.5 1 97.62 186 LEU B CA 1
ATOM 3879 C C . LEU B 1 186 ? -8.969 -32.719 -18.516 1 97.62 186 LEU B C 1
ATOM 3881 O O . LEU B 1 186 ? -9.172 -32 -19.5 1 97.62 186 LEU B O 1
ATOM 3885 N N . TYR B 1 187 ? -7.809 -33.281 -18.281 1 97.5 187 TYR B N 1
ATOM 3886 C CA . TYR B 1 187 ? -6.68 -33.125 -19.188 1 97.5 187 TYR B CA 1
ATOM 3887 C C . TYR B 1 187 ? -7.043 -33.625 -20.578 1 97.5 187 TYR B C 1
ATOM 3889 O O . TYR B 1 187 ? -6.82 -32.906 -21.562 1 97.5 187 TYR B O 1
ATOM 3897 N N . GLU B 1 188 ? -7.562 -34.812 -20.688 1 97.19 188 GLU B N 1
ATOM 3898 C CA . GLU B 1 188 ? -7.918 -35.375 -21.969 1 97.19 188 GLU B CA 1
ATOM 3899 C C . GLU B 1 188 ? -8.977 -34.562 -22.688 1 97.19 188 GLU B C 1
ATOM 3901 O O . GLU B 1 188 ? -8.922 -34.406 -23.906 1 97.19 188 GLU B O 1
ATOM 3906 N N . HIS B 1 189 ? -9.922 -34.094 -21.906 1 97.12 189 HIS B N 1
ATOM 3907 C CA . HIS B 1 189 ? -10.969 -33.281 -22.5 1 97.12 189 HIS B CA 1
ATOM 3908 C C . HIS B 1 189 ? -10.391 -32 -23.094 1 97.12 189 HIS B C 1
ATOM 3910 O O . HIS B 1 189 ? -10.68 -31.672 -24.25 1 97.12 189 HIS B O 1
ATOM 3916 N N . LEU B 1 190 ? -9.602 -31.266 -22.312 1 96.31 190 LEU B N 1
ATOM 3917 C CA . LEU B 1 190 ? -9.016 -30.016 -22.781 1 96.31 190 LEU B CA 1
ATOM 3918 C C . LEU B 1 190 ? -8.109 -30.25 -23.984 1 96.31 190 LEU B C 1
ATOM 3920 O O . LEU B 1 190 ? -8.039 -29.406 -24.891 1 96.31 190 LEU B O 1
ATOM 3924 N N . LYS B 1 191 ? -7.406 -31.328 -23.984 1 95.25 191 LYS B N 1
ATOM 3925 C CA . LYS B 1 191 ? -6.539 -31.703 -25.094 1 95.25 191 LYS B CA 1
ATOM 3926 C C . LYS B 1 191 ? -7.355 -31.969 -26.359 1 95.25 191 LYS B C 1
ATOM 3928 O O . LYS B 1 191 ? -7.008 -31.516 -27.453 1 95.25 191 LYS B O 1
ATOM 3933 N N . LYS B 1 192 ? -8.383 -32.688 -26.203 1 95.44 192 LYS B N 1
ATOM 3934 C CA . LYS B 1 192 ? -9.25 -33.062 -27.312 1 95.44 192 LYS B CA 1
ATOM 3935 C C . LYS B 1 192 ? -9.82 -31.844 -28.031 1 95.44 192 LYS B C 1
ATOM 3937 O O . LYS B 1 192 ? -9.875 -31.797 -29.25 1 95.44 192 LYS B O 1
ATOM 3942 N N . ILE B 1 193 ? -10.242 -30.875 -27.281 1 94.56 193 ILE B N 1
ATOM 3943 C CA . ILE B 1 193 ? -10.875 -29.719 -27.875 1 94.56 193 ILE B CA 1
ATOM 3944 C C . ILE B 1 193 ? -9.828 -28.641 -28.156 1 94.56 193 ILE B C 1
ATOM 3946 O O . ILE B 1 193 ? -10.172 -27.484 -28.438 1 94.56 193 ILE B O 1
ATOM 3950 N N . LYS B 1 194 ? -8.516 -28.891 -27.938 1 93.62 194 LYS B N 1
ATOM 3951 C CA . LYS B 1 194 ? -7.367 -28.031 -28.203 1 93.62 194 LYS B CA 1
ATOM 3952 C C . LYS B 1 194 ? -7.41 -26.766 -27.344 1 93.62 194 LYS B C 1
ATOM 3954 O O . LYS B 1 194 ? -7.023 -25.688 -27.797 1 93.62 194 LYS B O 1
ATOM 3959 N N . ALA B 1 195 ? -7.98 -26.906 -26.234 1 93.88 195 ALA B N 1
ATOM 3960 C CA . ALA B 1 195 ? -8.078 -25.781 -25.312 1 93.88 195 ALA B CA 1
ATOM 3961 C C . ALA B 1 195 ? -6.727 -25.5 -24.672 1 93.88 195 ALA B C 1
ATOM 3963 O O . ALA B 1 195 ? -6.414 -24.344 -24.359 1 93.88 195 ALA B O 1
ATOM 3964 N N . LEU B 1 196 ? -5.875 -26.484 -24.5 1 92.69 196 LEU B N 1
ATOM 3965 C CA . LEU B 1 196 ? -4.574 -26.328 -23.859 1 92.69 196 LEU B CA 1
ATOM 3966 C C . LEU B 1 196 ? -3.676 -25.406 -24.672 1 92.69 196 LEU B C 1
ATOM 3968 O O . LEU B 1 196 ? -2.836 -24.703 -24.109 1 92.69 196 LEU B O 1
ATOM 3972 N N . GLU B 1 197 ? -3.895 -25.328 -25.906 1 91.19 197 GLU B N 1
ATOM 3973 C CA . GLU B 1 197 ? -3.061 -24.547 -26.812 1 91.19 197 GLU B CA 1
ATOM 3974 C C . GLU B 1 197 ? -3.469 -23.078 -26.812 1 91.19 197 GLU B C 1
ATOM 3976 O O . GLU B 1 197 ? -2.701 -22.219 -27.25 1 91.19 197 GLU B O 1
ATOM 3981 N N . VAL B 1 198 ? -4.625 -22.875 -26.312 1 92.12 198 VAL B N 1
ATOM 3982 C CA . VAL B 1 198 ? -5.133 -21.5 -26.422 1 92.12 198 VAL B CA 1
ATOM 3983 C C . VAL B 1 198 ? -5.172 -20.859 -25.047 1 92.12 198 VAL B C 1
ATOM 3985 O O . VAL B 1 198 ? -5.508 -19.672 -24.906 1 92.12 198 VAL B O 1
ATOM 3988 N N . LEU B 1 199 ? -4.855 -21.594 -24.016 1 92.88 199 LEU B N 1
ATOM 3989 C CA . LEU B 1 199 ? -4.793 -21.031 -22.688 1 92.88 199 LEU B CA 1
ATOM 3990 C C . LEU B 1 199 ? -3.818 -19.859 -22.625 1 92.88 199 LEU B C 1
ATOM 3992 O O . LEU B 1 199 ? -2.777 -19.875 -23.297 1 92.88 199 LEU B O 1
ATOM 3996 N N . PRO B 1 200 ? -4.191 -18.828 -21.859 1 92.88 200 PRO B N 1
ATOM 3997 C CA . PRO B 1 200 ? -3.277 -17.688 -21.75 1 92.88 200 PRO B CA 1
ATOM 3998 C C . PRO B 1 200 ? -2.113 -17.938 -20.797 1 92.88 200 PRO B C 1
ATOM 4000 O O . PRO B 1 200 ? -1.865 -17.141 -19.891 1 92.88 200 PRO B O 1
ATOM 4003 N N . LEU B 1 201 ? -1.329 -18.953 -21.109 1 94.44 201 LEU B N 1
ATOM 4004 C CA . LEU B 1 201 ? -0.272 -19.406 -20.219 1 94.44 201 LEU B CA 1
ATOM 4005 C C . LEU B 1 201 ? 0.874 -18.391 -20.172 1 94.44 201 LEU B C 1
ATOM 4007 O O . LEU B 1 201 ? 1.495 -18.188 -19.125 1 94.44 201 LEU B O 1
ATOM 4011 N N . ASP B 1 202 ? 1.179 -17.766 -21.281 1 93 202 ASP B N 1
ATOM 4012 C CA . ASP B 1 202 ? 2.221 -16.75 -21.312 1 93 202 ASP B CA 1
ATOM 4013 C C . ASP B 1 202 ? 1.895 -15.602 -20.359 1 93 202 ASP B C 1
ATOM 4015 O O . ASP B 1 202 ? 2.775 -15.102 -19.656 1 93 202 ASP B O 1
ATOM 4019 N N . MET B 1 203 ? 0.669 -15.25 -20.391 1 94.19 203 MET B N 1
ATOM 4020 C CA . MET B 1 203 ? 0.23 -14.18 -19.5 1 94.19 203 MET B CA 1
ATOM 4021 C C . MET B 1 203 ? 0.235 -14.648 -18.047 1 94.19 203 MET B C 1
ATOM 4023 O O . MET B 1 203 ? 0.736 -13.953 -17.172 1 94.19 203 MET B O 1
ATOM 4027 N N . TRP B 1 204 ? -0.301 -15.852 -17.812 1 95.12 204 TRP B N 1
ATOM 4028 C CA . TRP B 1 204 ? -0.37 -16.391 -16.469 1 95.12 204 TRP B CA 1
ATOM 4029 C C . TRP B 1 204 ? 1.017 -16.453 -15.836 1 95.12 204 TRP B C 1
ATOM 4031 O O . TRP B 1 204 ? 1.236 -15.93 -14.742 1 95.12 204 TRP B O 1
ATOM 4041 N N . PHE B 1 205 ? 1.919 -17.047 -16.547 1 95.25 205 PHE B N 1
ATOM 4042 C CA . PHE B 1 205 ? 3.258 -17.281 -16.016 1 95.25 205 PHE B CA 1
ATOM 4043 C C . PHE B 1 205 ? 4.082 -16 -16.062 1 95.25 205 PHE B C 1
ATOM 4045 O O . PHE B 1 205 ? 4.902 -15.75 -15.172 1 95.25 205 PHE B O 1
ATOM 4052 N N . GLY B 1 206 ? 3.854 -15.18 -17.031 1 94.06 206 GLY B N 1
ATOM 4053 C CA . GLY B 1 206 ? 4.617 -13.953 -17.188 1 94.06 206 GLY B CA 1
ATOM 4054 C C . GLY B 1 206 ? 4.352 -12.938 -16.078 1 94.06 206 GLY B C 1
ATOM 4055 O O . GLY B 1 206 ? 5.219 -12.125 -15.758 1 94.06 206 GLY B O 1
ATOM 4056 N N . ARG B 1 207 ? 3.17 -12.977 -15.539 1 95.56 207 ARG B N 1
ATOM 4057 C CA . ARG B 1 207 ? 2.828 -12.047 -14.461 1 95.56 207 ARG B CA 1
ATOM 4058 C C . ARG B 1 207 ? 2.617 -12.781 -13.148 1 95.56 207 ARG B C 1
ATOM 4060 O O . ARG B 1 207 ? 2.031 -12.234 -12.211 1 95.56 207 ARG B O 1
ATOM 4067 N N . TYR B 1 208 ? 3.037 -14.109 -13.18 1 95.94 208 TYR B N 1
ATOM 4068 C CA . TYR B 1 208 ? 2.957 -14.938 -11.984 1 95.94 208 TYR B CA 1
ATOM 4069 C C . TYR B 1 208 ? 1.541 -14.945 -11.422 1 95.94 208 TYR B C 1
ATOM 4071 O O . TYR B 1 208 ? 1.351 -14.914 -10.203 1 95.94 208 TYR B O 1
ATOM 4079 N N . PHE B 1 209 ? 0.57 -14.766 -12.242 1 95.94 209 PHE B N 1
ATOM 4080 C CA . PHE B 1 209 ? -0.863 -14.859 -11.984 1 95.94 209 PHE B CA 1
ATOM 4081 C C . PHE B 1 209 ? -1.38 -13.578 -11.336 1 95.94 209 PHE B C 1
ATOM 4083 O O . PHE B 1 209 ? -2.488 -13.555 -10.797 1 95.94 209 PHE B O 1
ATOM 4090 N N . ALA B 1 210 ? -0.533 -12.539 -11.25 1 96.12 210 ALA B N 1
ATOM 4091 C CA . ALA B 1 210 ? -1.054 -11.242 -10.844 1 96.12 210 ALA B CA 1
ATOM 4092 C C . ALA B 1 210 ? -2.203 -10.805 -11.75 1 96.12 210 ALA B C 1
ATOM 4094 O O . ALA B 1 210 ? -2.117 -10.922 -12.969 1 96.12 210 ALA B O 1
ATOM 4095 N N . GLY B 1 211 ? -3.24 -10.312 -11.156 1 92.38 211 GLY B N 1
ATOM 4096 C CA . GLY B 1 211 ? -4.414 -9.914 -11.914 1 92.38 211 GLY B CA 1
ATOM 4097 C C . GLY B 1 211 ? -5.355 -11.062 -12.203 1 92.38 211 GLY B C 1
ATOM 4098 O O . GLY B 1 211 ? -6.461 -10.859 -12.711 1 92.38 211 GLY B O 1
ATOM 4099 N N . VAL B 1 212 ? -4.902 -12.234 -11.93 1 92.81 212 VAL B N 1
ATOM 4100 C CA . VAL B 1 212 ? -5.707 -13.43 -12.164 1 92.81 212 VAL B CA 1
ATOM 4101 C C . VAL B 1 212 ? -6.254 -13.953 -10.844 1 92.81 212 VAL B C 1
ATOM 4103 O O . VAL B 1 212 ? -7.438 -14.289 -10.742 1 92.81 212 VAL B O 1
ATOM 4106 N N . ILE B 1 213 ? -5.371 -14.031 -9.891 1 92.69 213 ILE B N 1
ATOM 4107 C CA . ILE B 1 213 ? -5.699 -14.453 -8.539 1 92.69 213 ILE B CA 1
ATOM 4108 C C . ILE B 1 213 ? -5.746 -13.234 -7.613 1 92.69 213 ILE B C 1
ATOM 4110 O O . ILE B 1 213 ? -4.961 -12.305 -7.766 1 92.69 213 ILE B O 1
ATOM 4114 N N . HIS B 1 214 ? -6.66 -13.227 -6.672 1 90.94 214 HIS B N 1
ATOM 4115 C CA . HIS B 1 214 ? -6.742 -12.141 -5.707 1 90.94 214 HIS B CA 1
ATOM 4116 C C . HIS B 1 214 ? -5.418 -11.961 -4.969 1 90.94 214 HIS B C 1
ATOM 4118 O O . HIS B 1 214 ? -4.77 -12.938 -4.598 1 90.94 214 HIS B O 1
ATOM 4124 N N . GLU B 1 215 ? -5.09 -10.797 -4.727 1 93 215 GLU B N 1
ATOM 4125 C CA . GLU B 1 215 ? -3.758 -10.453 -4.234 1 93 215 GLU B CA 1
ATOM 4126 C C . GLU B 1 215 ? -3.488 -11.094 -2.875 1 93 215 GLU B C 1
ATOM 4128 O O . GLU B 1 215 ? -2.365 -11.516 -2.594 1 93 215 GLU B O 1
ATOM 4133 N N . SER B 1 216 ? -4.48 -11.117 -2.01 1 90.88 216 SER B N 1
ATOM 4134 C CA . SER B 1 216 ? -4.277 -11.664 -0.671 1 90.88 216 SER B CA 1
ATOM 4135 C C . SER B 1 216 ? -3.945 -13.156 -0.728 1 90.88 216 SER B C 1
ATOM 4137 O O . SER B 1 216 ? -3.145 -13.648 0.07 1 90.88 216 SER B O 1
ATOM 4139 N N . SER B 1 217 ? -4.566 -13.852 -1.625 1 92.81 217 SER B N 1
ATOM 4140 C CA . SER B 1 217 ? -4.273 -15.266 -1.814 1 92.81 217 SER B CA 1
ATOM 4141 C C . SER B 1 217 ? -2.979 -15.461 -2.594 1 92.81 217 SER B C 1
ATOM 4143 O O . SER B 1 217 ? -2.172 -16.328 -2.258 1 92.81 217 SER B O 1
ATOM 4145 N N . LEU B 1 218 ? -2.861 -14.641 -3.559 1 96.44 218 LEU B N 1
ATOM 4146 C CA . LEU B 1 218 ? -1.691 -14.742 -4.426 1 96.44 218 LEU B CA 1
ATOM 4147 C C . LEU B 1 218 ? -0.406 -14.547 -3.631 1 96.44 218 LEU B C 1
ATOM 4149 O O . LEU B 1 218 ? 0.63 -15.125 -3.963 1 96.44 218 LEU B O 1
ATOM 4153 N N . ALA B 1 219 ? -0.448 -13.766 -2.604 1 96.69 219 ALA B N 1
ATOM 4154 C CA . ALA B 1 219 ? 0.716 -13.484 -1.766 1 96.69 219 ALA B CA 1
ATOM 4155 C C . ALA B 1 219 ? 1.337 -14.781 -1.245 1 96.69 219 ALA B C 1
ATOM 4157 O O . ALA B 1 219 ? 2.559 -14.875 -1.106 1 96.69 219 ALA B O 1
ATOM 4158 N N . ARG B 1 220 ? 0.547 -15.758 -1.011 1 96.19 220 ARG B N 1
ATOM 4159 C CA . ARG B 1 220 ? 1.048 -17.031 -0.506 1 96.19 220 ARG B CA 1
ATOM 4160 C C . ARG B 1 220 ? 1.851 -17.766 -1.574 1 96.19 220 ARG B C 1
ATOM 4162 O O . ARG B 1 220 ? 2.82 -18.469 -1.262 1 96.19 220 ARG B O 1
ATOM 4169 N N . ILE B 1 221 ? 1.44 -17.656 -2.783 1 97.5 221 ILE B N 1
ATOM 4170 C CA . ILE B 1 221 ? 2.199 -18.219 -3.896 1 97.5 221 ILE B CA 1
ATOM 4171 C C . ILE B 1 221 ? 3.529 -17.484 -4.039 1 97.5 221 ILE B C 1
ATOM 4173 O O . ILE B 1 221 ? 4.57 -18.109 -4.254 1 97.5 221 ILE B O 1
ATOM 4177 N N . PHE B 1 222 ? 3.494 -16.156 -3.852 1 97.88 222 PHE B N 1
ATOM 4178 C CA . PHE B 1 222 ? 4.695 -15.344 -3.979 1 97.88 222 PHE B CA 1
ATOM 4179 C C . PHE B 1 222 ? 5.699 -15.688 -2.883 1 97.88 222 PHE B C 1
ATOM 4181 O O . PHE B 1 222 ? 6.91 -15.555 -3.08 1 97.88 222 PHE B O 1
ATOM 4188 N N . ASP B 1 223 ? 5.219 -16.172 -1.736 1 96.81 223 ASP B N 1
ATOM 4189 C CA . ASP B 1 223 ? 6.141 -16.656 -0.714 1 96.81 223 ASP B CA 1
ATOM 4190 C C . ASP B 1 223 ? 7.086 -17.719 -1.283 1 96.81 223 ASP B C 1
ATOM 4192 O O . ASP B 1 223 ? 8.289 -17.688 -1.011 1 96.81 223 ASP B O 1
ATOM 4196 N N . LYS B 1 224 ? 6.535 -18.609 -2.098 1 96.12 224 LYS B N 1
ATOM 4197 C CA . LYS B 1 224 ? 7.332 -19.688 -2.689 1 96.12 224 LYS B CA 1
ATOM 4198 C C . LYS B 1 224 ? 8.266 -19.141 -3.766 1 96.12 224 LYS B C 1
ATOM 4200 O O . LYS B 1 224 ? 9.438 -19.531 -3.838 1 96.12 224 LYS B O 1
ATOM 4205 N N . VAL B 1 225 ? 7.742 -18.297 -4.555 1 95.88 225 VAL B N 1
ATOM 4206 C CA . VAL B 1 225 ? 8.531 -17.719 -5.641 1 95.88 225 VAL B CA 1
ATOM 4207 C C . VAL B 1 225 ? 9.695 -16.922 -5.059 1 95.88 225 VAL B C 1
ATOM 4209 O O . VAL B 1 225 ? 10.805 -16.953 -5.602 1 95.88 225 VAL B O 1
ATOM 4212 N N . MET B 1 226 ? 9.453 -16.219 -3.938 1 95.44 226 MET B N 1
ATOM 4213 C CA . MET B 1 226 ? 10.492 -15.461 -3.254 1 95.44 226 MET B CA 1
ATOM 4214 C C . MET B 1 226 ? 11.594 -16.375 -2.729 1 95.44 226 MET B C 1
ATOM 4216 O O . MET B 1 226 ? 12.727 -15.945 -2.531 1 95.44 226 MET B O 1
ATOM 4220 N N . GLY B 1 227 ? 11.219 -17.547 -2.457 1 92.62 227 GLY B N 1
ATOM 4221 C CA . GLY B 1 227 ? 12.188 -18.531 -2.02 1 92.62 227 GLY B CA 1
ATOM 4222 C C . GLY B 1 227 ? 13.133 -18.969 -3.123 1 92.62 227 GLY B C 1
ATOM 4223 O O . GLY B 1 227 ? 14.125 -19.656 -2.861 1 92.62 227 GLY B O 1
ATOM 4224 N N . GLY B 1 228 ? 12.805 -18.656 -4.348 1 89.56 228 GLY B N 1
ATOM 4225 C CA . GLY B 1 228 ? 13.727 -18.875 -5.445 1 89.56 228 GLY B CA 1
ATOM 4226 C C . GLY B 1 228 ? 13.258 -19.969 -6.398 1 89.56 228 GLY B C 1
ATOM 4227 O O . GLY B 1 228 ? 14.062 -20.516 -7.164 1 89.56 228 GLY B O 1
ATOM 4228 N N . SER B 1 229 ? 12.055 -20.25 -6.285 1 88.31 229 SER B N 1
ATOM 4229 C CA . SER B 1 229 ? 11.578 -21.297 -7.188 1 88.31 229 SER B CA 1
ATOM 4230 C C . SER B 1 229 ? 10.234 -20.922 -7.801 1 88.31 229 SER B C 1
ATOM 4232 O O . SER B 1 229 ? 9.312 -20.531 -7.086 1 88.31 229 SER B O 1
ATOM 4234 N N . CYS B 1 230 ? 10.141 -21.094 -9.07 1 92.06 230 CYS B N 1
ATOM 4235 C CA . CYS B 1 230 ? 8.891 -20.844 -9.781 1 92.06 230 CYS B CA 1
ATOM 4236 C C . CYS B 1 230 ? 8.164 -22.156 -10.07 1 92.06 230 CYS B C 1
ATOM 4238 O O . CYS B 1 230 ? 7.148 -22.172 -10.773 1 92.06 230 CYS B O 1
ATOM 4240 N N . LYS B 1 231 ? 8.562 -23.203 -9.469 1 93.19 231 LYS B N 1
ATOM 4241 C CA . LYS B 1 231 ? 8.016 -24.531 -9.734 1 93.19 231 LYS B CA 1
ATOM 4242 C C . LYS B 1 231 ? 6.566 -24.625 -9.281 1 93.19 231 LYS B C 1
ATOM 4244 O O . LYS B 1 231 ? 5.832 -25.516 -9.719 1 93.19 231 LYS B O 1
ATOM 4249 N N . ILE B 1 232 ? 6.18 -23.734 -8.453 1 96.19 232 ILE B N 1
ATOM 4250 C CA . ILE B 1 232 ? 4.82 -23.781 -7.93 1 96.19 232 ILE B CA 1
ATOM 4251 C C . ILE B 1 232 ? 3.84 -23.297 -8.992 1 96.19 232 ILE B C 1
ATOM 4253 O O . ILE B 1 232 ? 2.643 -23.578 -8.922 1 96.19 232 ILE B O 1
ATOM 4257 N N . LEU B 1 233 ? 4.262 -22.531 -9.977 1 96.56 233 LEU B N 1
ATOM 4258 C CA . LEU B 1 233 ? 3.398 -21.812 -10.914 1 96.56 233 LEU B CA 1
ATOM 4259 C C . LEU B 1 233 ? 2.574 -22.797 -11.742 1 96.56 233 LEU B C 1
ATOM 4261 O O . LEU B 1 233 ? 1.364 -22.625 -11.898 1 96.56 233 LEU B O 1
ATOM 4265 N N . PRO B 1 234 ? 3.156 -23.891 -12.25 1 97.44 234 PRO B N 1
ATOM 4266 C CA . PRO B 1 234 ? 2.326 -24.844 -12.977 1 97.44 234 PRO B CA 1
ATOM 4267 C C . PRO B 1 234 ? 1.239 -25.469 -12.094 1 97.44 234 PRO B C 1
ATOM 4269 O O . PRO B 1 234 ? 0.159 -25.797 -12.594 1 97.44 234 PRO B O 1
ATOM 4272 N N . TYR B 1 235 ? 1.532 -25.594 -10.844 1 98 235 TYR B N 1
ATOM 4273 C CA . TYR B 1 235 ? 0.529 -26.125 -9.93 1 98 235 TYR B CA 1
ATOM 4274 C C . TYR B 1 235 ? -0.636 -25.141 -9.781 1 98 235 TYR B C 1
ATOM 4276 O O . TYR B 1 235 ? -1.787 -25.562 -9.633 1 98 235 TYR B O 1
ATOM 4284 N N . VAL B 1 236 ? -0.339 -23.875 -9.75 1 97.44 236 VAL B N 1
ATOM 4285 C CA . VAL B 1 236 ? -1.39 -22.875 -9.688 1 97.44 236 VAL B CA 1
ATOM 4286 C C . VAL B 1 236 ? -2.26 -22.953 -10.938 1 97.44 236 VAL B C 1
ATOM 4288 O O . VAL B 1 236 ? -3.49 -22.938 -10.852 1 97.44 236 VAL B O 1
ATOM 4291 N N . ALA B 1 237 ? -1.641 -23.047 -12.086 1 96.88 237 ALA B N 1
ATOM 4292 C CA . ALA B 1 237 ? -2.369 -23.141 -13.344 1 96.88 237 ALA B CA 1
ATOM 4293 C C . ALA B 1 237 ? -3.264 -24.375 -13.359 1 96.88 237 ALA B C 1
ATOM 4295 O O . ALA B 1 237 ? -4.441 -24.297 -13.719 1 96.88 237 ALA B O 1
ATOM 4296 N N . ALA B 1 238 ? -2.697 -25.484 -12.977 1 97.62 238 ALA B N 1
ATOM 4297 C CA . ALA B 1 238 ? -3.467 -26.719 -12.93 1 97.62 238 ALA B CA 1
ATOM 4298 C C . ALA B 1 238 ? -4.645 -26.609 -11.969 1 97.62 238 ALA B C 1
ATOM 4300 O O . ALA B 1 238 ? -5.758 -27.031 -12.281 1 97.62 238 ALA B O 1
ATOM 4301 N N . SER B 1 239 ? -4.363 -26.031 -10.781 1 97.38 239 SER B N 1
ATOM 4302 C CA . SER B 1 239 ? -5.398 -25.875 -9.766 1 97.38 239 SER B CA 1
ATOM 4303 C C . SER B 1 239 ? -6.523 -24.969 -10.258 1 97.38 239 SER B C 1
ATOM 4305 O O . SER B 1 239 ? -7.695 -25.203 -9.945 1 97.38 239 SER B O 1
ATOM 4307 N N . LEU B 1 240 ? -6.184 -23.922 -11.008 1 95.56 240 LEU B N 1
ATOM 4308 C CA . LEU B 1 240 ? -7.172 -23.016 -11.586 1 95.56 240 LEU B CA 1
ATOM 4309 C C . LEU B 1 240 ? -8.133 -23.781 -12.5 1 95.56 240 LEU B C 1
ATOM 4311 O O . LEU B 1 240 ? -9.336 -23.516 -12.5 1 95.56 240 LEU B O 1
ATOM 4315 N N . LEU B 1 241 ? -7.613 -24.703 -13.242 1 95.75 241 LEU B N 1
ATOM 4316 C CA . LEU B 1 241 ? -8.414 -25.5 -14.156 1 95.75 241 LEU B CA 1
ATOM 4317 C C . LEU B 1 241 ? -9.219 -26.562 -13.406 1 95.75 241 LEU B C 1
ATOM 4319 O O . LEU B 1 241 ? -10.414 -26.719 -13.641 1 95.75 241 LEU B O 1
ATOM 4323 N N . ILE B 1 242 ? -8.602 -27.219 -12.453 1 96.69 242 ILE B N 1
ATOM 4324 C CA . ILE B 1 242 ? -9.211 -28.328 -11.734 1 96.69 242 ILE B CA 1
ATOM 4325 C C . ILE B 1 242 ? -10.383 -27.828 -10.898 1 96.69 242 ILE B C 1
ATOM 4327 O O . ILE B 1 242 ? -11.438 -28.453 -10.844 1 96.69 242 ILE B O 1
ATOM 4331 N N . VAL B 1 243 ? -10.164 -26.703 -10.195 1 94.5 243 VAL B N 1
ATOM 4332 C CA . VAL B 1 243 ? -11.203 -26.141 -9.344 1 94.5 243 VAL B CA 1
ATOM 4333 C C . VAL B 1 243 ? -12.43 -25.781 -10.188 1 94.5 243 VAL B C 1
ATOM 4335 O O . VAL B 1 243 ? -13.562 -25.859 -9.703 1 94.5 243 VAL B O 1
ATOM 4338 N N . ARG B 1 244 ? -12.258 -25.516 -11.445 1 93.12 244 ARG B N 1
ATOM 4339 C CA . ARG B 1 244 ? -13.352 -25.125 -12.336 1 93.12 244 ARG B CA 1
ATOM 4340 C C . ARG B 1 244 ? -13.742 -26.281 -13.258 1 93.12 244 ARG B C 1
ATOM 4342 O O . ARG B 1 244 ? -14.352 -26.062 -14.305 1 93.12 244 ARG B O 1
ATOM 4349 N N . ARG B 1 245 ? -13.375 -27.438 -12.953 1 94.62 245 ARG B N 1
ATOM 4350 C CA . ARG B 1 245 ? -13.586 -28.609 -13.789 1 94.62 245 ARG B CA 1
ATOM 4351 C C . ARG B 1 245 ? -15.055 -28.766 -14.172 1 94.62 245 ARG B C 1
ATOM 4353 O O . ARG B 1 245 ? -15.375 -29.109 -15.312 1 94.62 245 ARG B O 1
ATOM 4360 N N . HIS B 1 246 ? -16.016 -28.469 -13.211 1 94.19 246 HIS B N 1
ATOM 4361 C CA . HIS B 1 246 ? -17.438 -28.656 -13.453 1 94.19 246 HIS B CA 1
ATOM 4362 C C . HIS B 1 246 ? -17.953 -27.672 -14.508 1 94.19 246 HIS B C 1
ATOM 4364 O O . HIS B 1 246 ? -18.938 -27.953 -15.188 1 94.19 246 HIS B O 1
ATOM 4370 N N . LEU B 1 247 ? -17.281 -26.578 -14.641 1 92.44 247 LEU B N 1
ATOM 4371 C CA . LEU B 1 247 ? -17.656 -25.594 -15.656 1 92.44 247 LEU B CA 1
ATOM 4372 C C . LEU B 1 247 ? -17 -25.922 -17 1 92.44 247 LEU B C 1
ATOM 4374 O O . LEU B 1 247 ? -17.531 -25.594 -18.047 1 92.44 247 LEU B O 1
ATOM 4378 N N . LEU B 1 248 ? -15.828 -26.578 -16.969 1 94.12 248 LEU B N 1
ATOM 4379 C CA . LEU B 1 248 ? -15.016 -26.75 -18.172 1 94.12 248 LEU B CA 1
ATOM 4380 C C . LEU B 1 248 ? -15.391 -28.031 -18.906 1 94.12 248 LEU B C 1
ATOM 4382 O O . LEU B 1 248 ? -15.391 -28.062 -20.141 1 94.12 248 LEU B O 1
ATOM 4386 N N . LEU B 1 249 ? -15.711 -29.031 -18.281 1 95.56 249 LEU B N 1
ATOM 4387 C CA . LEU B 1 249 ? -15.93 -30.359 -18.844 1 95.56 249 LEU B CA 1
ATOM 4388 C C . LEU B 1 249 ? -17.109 -30.344 -19.812 1 95.56 249 LEU B C 1
ATOM 4390 O O . LEU B 1 249 ? -17.078 -30.984 -20.859 1 95.56 249 LEU B O 1
ATOM 4394 N N . PRO B 1 250 ? -18.156 -29.594 -19.406 1 95 250 PRO B N 1
ATOM 4395 C CA . PRO B 1 250 ? -19.312 -29.609 -20.312 1 95 250 PRO B CA 1
ATOM 4396 C C . PRO B 1 250 ? -19.094 -28.781 -21.578 1 95 250 PRO B C 1
ATOM 4398 O O . PRO B 1 250 ? -19.875 -28.875 -22.516 1 95 250 PRO B O 1
ATOM 4401 N N . LEU B 1 251 ? -18.094 -28.016 -21.656 1 93.94 251 LEU B N 1
ATOM 4402 C CA . LEU B 1 251 ? -17.875 -27.109 -22.781 1 93.94 251 LEU B CA 1
ATOM 4403 C C . LEU B 1 251 ? -17.062 -27.797 -23.875 1 93.94 251 LEU B C 1
ATOM 4405 O O . LEU B 1 251 ? -16.094 -28.516 -23.578 1 93.94 251 LEU B O 1
ATOM 4409 N N . ASN B 1 252 ? -17.516 -27.609 -25.125 1 92.31 252 ASN B N 1
ATOM 4410 C CA . ASN B 1 252 ? -16.828 -28.25 -26.234 1 92.31 252 ASN B CA 1
ATOM 4411 C C . ASN B 1 252 ? -16.172 -27.234 -27.156 1 92.31 252 ASN B C 1
ATOM 4413 O O . ASN B 1 252 ? -15.773 -27.547 -28.281 1 92.31 252 ASN B O 1
ATOM 4417 N N . ASP B 1 253 ? -16.078 -26.031 -26.688 1 92.5 253 ASP B N 1
ATOM 4418 C CA . ASP B 1 253 ? -15.508 -24.906 -27.453 1 92.5 253 ASP B CA 1
ATOM 4419 C C . ASP B 1 253 ? -14.398 -24.219 -26.672 1 92.5 253 ASP B C 1
ATOM 4421 O O . ASP B 1 253 ? -14.625 -23.719 -25.562 1 92.5 253 ASP B O 1
ATOM 4425 N N . SER B 1 254 ? -13.242 -24.219 -27.297 1 90.88 254 SER B N 1
ATOM 4426 C CA . SER B 1 254 ? -12.07 -23.656 -26.625 1 90.88 254 SER B CA 1
ATOM 4427 C C . SER B 1 254 ? -12.266 -22.172 -26.328 1 90.88 254 SER B C 1
ATOM 4429 O O . SER B 1 254 ? -11.789 -21.672 -25.312 1 90.88 254 SER B O 1
ATOM 4431 N N . ALA B 1 255 ? -13 -21.422 -27.141 1 90.62 255 ALA B N 1
ATOM 4432 C CA . ALA B 1 255 ? -13.25 -20 -26.938 1 90.62 255 ALA B CA 1
ATOM 4433 C C . ALA B 1 255 ? -14.086 -19.766 -25.688 1 90.62 255 ALA B C 1
ATOM 4435 O O . ALA B 1 255 ? -13.844 -18.797 -24.938 1 90.62 255 ALA B O 1
ATOM 4436 N N . LYS B 1 256 ? -15.039 -20.641 -25.516 1 91.25 256 LYS B N 1
ATOM 4437 C CA . LYS B 1 256 ? -15.891 -20.516 -24.328 1 91.25 256 LYS B CA 1
ATOM 4438 C C . LYS B 1 256 ? -15.102 -20.797 -23.047 1 91.25 256 LYS B C 1
ATOM 4440 O O . LYS B 1 256 ? -15.352 -20.172 -22.016 1 91.25 256 LYS B O 1
ATOM 4445 N N . ILE B 1 257 ? -14.164 -21.703 -23.172 1 89.88 257 ILE B N 1
ATOM 4446 C CA . ILE B 1 257 ? -13.312 -22.047 -22.047 1 89.88 257 ILE B CA 1
ATOM 4447 C C . ILE B 1 257 ? -12.484 -20.828 -21.625 1 89.88 257 ILE B C 1
ATOM 4449 O O . ILE B 1 257 ? -12.398 -20.5 -20.438 1 89.88 257 ILE B O 1
ATOM 4453 N N . ILE B 1 258 ? -11.969 -20.172 -22.594 1 87.88 258 ILE B N 1
ATOM 4454 C CA . ILE B 1 258 ? -11.133 -19 -22.344 1 87.88 258 ILE B CA 1
ATOM 4455 C C . ILE B 1 258 ? -11.969 -17.891 -21.703 1 87.88 258 ILE B C 1
ATOM 4457 O O . ILE B 1 258 ? -11.5 -17.188 -20.812 1 87.88 258 ILE B O 1
ATOM 4461 N N . ASP B 1 259 ? -13.18 -17.75 -22.156 1 87.69 259 ASP B N 1
ATOM 4462 C CA . ASP B 1 259 ? -14.078 -16.734 -21.625 1 87.69 259 ASP B CA 1
ATOM 4463 C C . ASP B 1 259 ? -14.367 -16.969 -20.141 1 87.69 259 ASP B C 1
ATOM 4465 O O . ASP B 1 259 ? -14.438 -16.031 -19.359 1 87.69 259 ASP B O 1
ATOM 4469 N N . ILE B 1 260 ? -14.523 -18.188 -19.859 1 86.25 260 ILE B N 1
ATOM 4470 C CA . ILE B 1 260 ? -14.805 -18.562 -18.484 1 86.25 260 ILE B CA 1
ATOM 4471 C C . ILE B 1 260 ? -13.578 -18.266 -17.609 1 86.25 260 ILE B C 1
ATOM 4473 O O . ILE B 1 260 ? -13.703 -17.797 -16.484 1 86.25 260 ILE B O 1
ATOM 4477 N N . LEU B 1 261 ? -12.445 -18.578 -18.172 1 86.06 261 LEU B N 1
ATOM 4478 C CA . LEU B 1 261 ? -11.211 -18.438 -17.422 1 86.06 261 LEU B CA 1
ATOM 4479 C C . LEU B 1 261 ? -10.852 -16.969 -17.219 1 86.06 261 LEU B C 1
ATOM 4481 O O . LEU B 1 261 ? -10.133 -16.609 -16.281 1 86.06 261 LEU B O 1
ATOM 4485 N N . LYS B 1 262 ? -11.375 -16.125 -18.062 1 80.38 262 LYS B N 1
ATOM 4486 C CA . LYS B 1 262 ? -11.148 -14.695 -17.938 1 80.38 262 LYS B CA 1
ATOM 4487 C C . LYS B 1 262 ? -12.016 -14.094 -16.844 1 80.38 262 LYS B C 1
ATOM 4489 O O . LYS B 1 262 ? -11.719 -13.016 -16.312 1 80.38 262 LYS B O 1
ATOM 4494 N N . GLN B 1 263 ? -13.148 -14.836 -16.641 1 71.25 263 GLN B N 1
ATOM 4495 C CA . GLN B 1 263 ? -14.07 -14.367 -15.617 1 71.25 263 GLN B CA 1
ATOM 4496 C C . GLN B 1 263 ? -13.664 -14.891 -14.234 1 71.25 263 GLN B C 1
ATOM 4498 O O . GLN B 1 263 ? -13.547 -16.094 -14.039 1 71.25 263 GLN B O 1
ATOM 4503 N N . ASN B 1 264 ? -12.641 -14.461 -13.68 1 59.38 264 ASN B N 1
ATOM 4504 C CA . ASN B 1 264 ? -12.094 -14.984 -12.438 1 59.38 264 ASN B CA 1
ATOM 4505 C C . ASN B 1 264 ? -12.844 -14.438 -11.227 1 59.38 264 ASN B C 1
ATOM 4507 O O . ASN B 1 264 ? -12.516 -13.352 -10.727 1 59.38 264 ASN B O 1
ATOM 4511 N N . PRO B 1 265 ? -13.922 -15.172 -10.859 1 57.44 265 PRO B N 1
ATOM 4512 C CA . PRO B 1 265 ? -14.555 -14.656 -9.641 1 57.44 265 PRO B CA 1
ATOM 4513 C C . PRO B 1 265 ? -13.609 -14.625 -8.445 1 57.44 265 PRO B C 1
ATOM 4515 O O . PRO B 1 265 ? -12.75 -15.5 -8.305 1 57.44 265 PRO B O 1
ATOM 4518 N N . GLU B 1 266 ? -13.273 -13.5 -7.902 1 59.53 266 GLU B N 1
ATOM 4519 C CA . GLU B 1 266 ? -12.5 -13.328 -6.68 1 59.53 266 GLU B CA 1
ATOM 4520 C C . GLU B 1 266 ? -12.844 -14.406 -5.656 1 59.53 266 GLU B C 1
ATOM 4522 O O . GLU B 1 266 ? -11.992 -14.812 -4.855 1 59.53 266 GLU B O 1
ATOM 4527 N N . ASP B 1 267 ? -13.891 -15.219 -5.918 1 69.56 267 ASP B N 1
ATOM 4528 C CA . ASP B 1 267 ? -14.445 -16.109 -4.91 1 69.56 267 ASP B CA 1
ATOM 4529 C C . ASP B 1 267 ? -13.695 -17.438 -4.887 1 69.56 267 ASP B C 1
ATOM 4531 O O . ASP B 1 267 ? -13.656 -18.125 -3.857 1 69.56 267 ASP B O 1
ATOM 4535 N N . ILE B 1 268 ? -12.812 -17.641 -5.891 1 86.06 268 ILE B N 1
ATOM 4536 C CA . ILE B 1 268 ? -12.258 -18.984 -5.859 1 86.06 268 ILE B CA 1
ATOM 4537 C C . ILE B 1 268 ? -10.758 -18.922 -5.586 1 86.06 268 ILE B C 1
ATOM 4539 O O . ILE B 1 268 ? -10.094 -19.969 -5.512 1 86.06 268 ILE B O 1
ATOM 4543 N N . SER B 1 269 ? -10.219 -17.797 -5.406 1 90.38 269 SER B N 1
ATOM 4544 C CA . SER B 1 269 ? -8.781 -17.594 -5.289 1 90.38 269 SER B CA 1
ATOM 4545 C C . SER B 1 269 ? -8.195 -18.391 -4.137 1 90.38 269 SER B C 1
ATOM 4547 O O . SER B 1 269 ? -7.172 -19.062 -4.293 1 90.38 269 SER B O 1
ATOM 4549 N N . ASP B 1 270 ? -8.859 -18.359 -3.078 1 90.56 270 ASP B N 1
ATOM 4550 C CA . ASP B 1 270 ? -8.367 -19.094 -1.918 1 90.56 270 ASP B CA 1
ATOM 4551 C C . ASP B 1 270 ? -8.367 -20.609 -2.184 1 90.56 270 ASP B C 1
ATOM 4553 O O . ASP B 1 270 ? -7.438 -21.312 -1.784 1 90.56 270 ASP B O 1
ATOM 4557 N N . MET B 1 271 ? -9.422 -21.047 -2.789 1 94.06 271 MET B N 1
ATOM 4558 C CA . MET B 1 271 ? -9.531 -22.453 -3.107 1 94.06 271 MET B CA 1
ATOM 4559 C C . MET B 1 271 ? -8.422 -22.891 -4.066 1 94.06 271 MET B C 1
ATOM 4561 O O . MET B 1 271 ? -7.812 -23.938 -3.883 1 94.06 271 MET B O 1
ATOM 4565 N N . VAL B 1 272 ? -8.164 -22.125 -5.07 1 96 272 VAL B N 1
ATOM 4566 C CA . VAL B 1 272 ? -7.145 -22.406 -6.074 1 96 272 VAL B CA 1
ATOM 4567 C C . VAL B 1 272 ? -5.77 -22.469 -5.414 1 96 272 VAL B C 1
ATOM 4569 O O . VAL B 1 272 ? -5.008 -23.406 -5.637 1 96 272 VAL B O 1
ATOM 4572 N N . VAL B 1 273 ? -5.473 -21.484 -4.602 1 96.06 273 VAL B N 1
ATOM 4573 C CA . VAL B 1 273 ? -4.156 -21.375 -3.982 1 96.06 273 VAL B CA 1
ATOM 4574 C C . VAL B 1 273 ? -3.961 -22.516 -2.979 1 96.06 273 VAL B C 1
ATOM 4576 O O . VAL B 1 273 ? -2.885 -23.109 -2.914 1 96.06 273 VAL B O 1
ATOM 4579 N N . ASN B 1 274 ? -4.98 -22.797 -2.213 1 95.44 274 ASN B N 1
ATOM 4580 C CA . ASN B 1 274 ? -4.895 -23.906 -1.277 1 95.44 274 ASN B CA 1
ATOM 4581 C C . ASN B 1 274 ? -4.621 -25.234 -2.002 1 95.44 274 ASN B C 1
ATOM 4583 O O . ASN B 1 274 ? -3.801 -26.031 -1.552 1 95.44 274 ASN B O 1
ATOM 4587 N N . LYS B 1 275 ? -5.332 -25.453 -3 1 96.81 275 LYS B N 1
ATOM 4588 C CA . LYS B 1 275 ? -5.133 -26.672 -3.777 1 96.81 275 LYS B CA 1
ATOM 4589 C C . LYS B 1 275 ? -3.723 -26.719 -4.355 1 96.81 275 LYS B C 1
ATOM 4591 O O . LYS B 1 275 ? -3.078 -27.766 -4.332 1 96.81 275 LYS B O 1
ATOM 4596 N N . ALA B 1 276 ? -3.262 -25.641 -4.969 1 97.5 276 ALA B N 1
ATOM 4597 C CA . ALA B 1 276 ? -1.921 -25.562 -5.543 1 97.5 276 ALA B CA 1
ATOM 4598 C C . ALA B 1 276 ? -0.859 -25.875 -4.492 1 97.5 276 ALA B C 1
ATOM 4600 O O . ALA B 1 276 ? 0.075 -26.641 -4.754 1 97.5 276 ALA B O 1
ATOM 4601 N N . LEU B 1 277 ? -1.008 -25.297 -3.346 1 96.69 277 LEU B N 1
ATOM 4602 C CA . LEU B 1 277 ? -0.049 -25.5 -2.268 1 96.69 277 LEU B CA 1
ATOM 4603 C C . LEU B 1 277 ? -0.062 -26.953 -1.811 1 96.69 277 LEU B C 1
ATOM 4605 O O . LEU B 1 277 ? 0.989 -27.531 -1.512 1 96.69 277 LEU B O 1
ATOM 4609 N N . ASP B 1 278 ? -1.226 -27.547 -1.74 1 95.94 278 ASP B N 1
ATOM 4610 C CA . ASP B 1 278 ? -1.363 -28.938 -1.359 1 95.94 278 ASP B CA 1
ATOM 4611 C C . ASP B 1 278 ? -0.68 -29.859 -2.373 1 95.94 278 ASP B C 1
ATOM 4613 O O . ASP B 1 278 ? 0.001 -30.812 -1.995 1 95.94 278 ASP B O 1
ATOM 4617 N N . LEU B 1 279 ? -0.884 -29.562 -3.619 1 95.19 279 LEU B N 1
ATOM 4618 C CA . LEU B 1 279 ? -0.305 -30.375 -4.68 1 95.19 279 LEU B CA 1
ATOM 4619 C C . LEU B 1 279 ? 1.211 -30.219 -4.723 1 95.19 279 LEU B C 1
ATOM 4621 O O . LEU B 1 279 ? 1.933 -31.172 -5.027 1 95.19 279 LEU B O 1
ATOM 4625 N N . TYR B 1 280 ? 1.669 -29.047 -4.516 1 93.62 280 TYR B N 1
ATOM 4626 C CA . TYR B 1 280 ? 3.09 -28.719 -4.582 1 93.62 280 TYR B CA 1
ATOM 4627 C C . TYR B 1 280 ? 3.846 -29.344 -3.412 1 93.62 280 TYR B C 1
ATOM 4629 O O . TYR B 1 280 ? 5.027 -29.672 -3.533 1 93.62 280 TYR B O 1
ATOM 4637 N N . SER B 1 281 ? 3.25 -29.438 -2.191 1 84.44 281 SER B N 1
ATOM 4638 C CA . SER B 1 281 ? 3.885 -29.969 -0.985 1 84.44 281 SER B CA 1
ATOM 4639 C C . SER B 1 281 ? 4.117 -31.469 -1.091 1 84.44 281 SER B C 1
ATOM 4641 O O . SER B 1 281 ? 5.09 -31.984 -0.545 1 84.44 281 SER B O 1
#

Nearest PDB structures (foldseek):
  4z6y-assembly2_A  TM=9.484E-01  e=7.485E-16  Homo sapiens
  4p17-assembly2_B  TM=5.835E-01  e=1.262E-05  Chlamydomonas reinhardtii
  4p17-assembly1_A  TM=5.808E-01  e=4.054E-05  Chlamydomonas reinhardtii
  4nc6-assembly1_A  TM=5.852E-01  e=1.359E-04  Homo sapiens
  3qye-assembly2_B  TM=5.664E-01  e=1.036E-03  Homo sapiens

InterPro domains:
  IPR000195 Rab-GAP-TBC domain [PF00566] (54-245)
  IPR000195 Rab-GAP-TBC domain [PS50086] (49-229)
  IPR035969 Rab-GAP-TBC domain superfamily [SSF47923] (28-189)
  IPR035969 Rab-GAP-TBC domain superfamily [SSF47923] (172-276)
  IPR039842 TBC1 domain family member 7 [PTHR13530] (1-280)
  IPR043039 TBC1 domain family member 7, domain 2 [G3DSA:1.10.8.680] (79-155)